Protein AF-N8XGU1-F1 (afdb_monomer_lite)

Secondary structure (DSSP, 8-state):
--HHHHHHHHHHHHT--TT----EEEEETTEEESSHHHHHHHHHHHH---TTTEEEEEETTTEEEEEETT--EEEEEEEEEE-TT-PPPS-SEEEPBPEE-TTGGG--HHHHHHHHHHHTT-EEEETTEEEEEEEEEE-TTSSEEEEEEEEEEE-TTS-TT--SPPBPPPPTT------SS-TT-SEEEPPTT-PPTTEEEEEETTEEEEEEPPSSTTS--TT-TT---------S------S---THHHHHHHHHHHHHHHHHHHHHHHHHHHHHHHHHHHHHHHHHHHHHHHHHHHHHHHHHHHHHHHHHHHHHHHHHHHHHHHHHHHHHHHHHHHHHHHHHHHHHHHHHHHHHHHHHHHHHHHHHHHHHHHHHHHHHHHHHHHHHHHHHHHHHHHHHHHHHHHHHHHHHHHHHHHHHHHHHHHHHHHHHHHHHHHHHHHHHHHHHHHHHHHHHHHHHHHHHHTT-TTS-SS-------------------------------------PPPPEEEEEEETTEEEEEEE-SHHHHHHHTHHHHHHHHHHHHHHHHHHTS--

pLDDT: mean 76.48, std 19.64, range [29.31, 98.81]

Organism: NCBI:txid1217651

Foldseek 3Di:
DPVVVVVVVVVVVVPPCVPDLQQKWKDFPNDIDSDQVVNVVVVCVVVVDDPVFWDWDDDPQFFIFIAGPVRHTDDTGITMDGHPVPDFDPDQKDKADKDQAPPPLVDDPVQQVQVQVVQAQDWDAELQWIFGRWHKDDDSVGSIIMTMTGDTDRDNVHDNPPHHGHHDDDRPPRDQDDDADPPPAQKAFADSNGEDPQWDWDDDPRGIITGGDAPDPVDDRPSDPVPDDDPDDDDDDPDPDDPDDPCVVVVVVVVVVVVVVVVVVVVVVVVVVVVVVVVVVVVVVVVVVVVVVVVVVVVVVVVVVVVVVVVVVVVVVVVVVVVVVVVVVVVVVVVVVVVVVVVVVVVVVVVVVVVVVVVVVVVVVVVVVVVVVVVVVVVVVVVVVVVVVVVVVVVVVVVVVVVVVVVVVCVVVVVVVVVVVVVVVVVVVVVVVVVVVVVVVVVVVVVVVVVVVVVVVVVVVVVVVVVCPPPPVDDPDDDDDDDDDDDDDDDDDDDDDDDDDDDDDDDDDDDWDAKDWDWDQDPVGIDIDIDGCVVVVVVCVVVVVVVVVVVVVVVVCVVVVPD

Radius of gyration: 95.07 Å; chains: 1; bounding box: 161×79×302 Å

Structure (mmCIF, N/CA/C/O backbone):
data_AF-N8XGU1-F1
#
_entry.id   AF-N8XGU1-F1
#
loop_
_atom_site.group_PDB
_atom_site.id
_atom_site.type_symbol
_atom_site.label_atom_id
_atom_site.label_alt_id
_atom_site.label_comp_id
_atom_site.label_asym_id
_atom_site.label_entity_id
_atom_site.label_seq_id
_atom_site.pdbx_PDB_ins_code
_atom_site.Cartn_x
_atom_site.Cartn_y
_atom_site.Cartn_z
_atom_site.occupancy
_atom_site.B_iso_or_equiv
_atom_site.auth_seq_id
_atom_site.auth_comp_id
_atom_site.auth_asym_id
_atom_site.auth_atom_id
_atom_site.pdbx_PDB_model_num
ATOM 1 N N . MET A 1 1 ? 18.399 34.049 -24.445 1.00 48.72 1 MET A N 1
ATOM 2 C CA . MET A 1 1 ? 17.456 32.927 -24.697 1.00 48.72 1 MET A CA 1
ATOM 3 C C . MET A 1 1 ? 16.516 33.132 -25.908 1.00 48.72 1 MET A C 1
ATOM 5 O O . MET A 1 1 ? 15.448 32.537 -25.930 1.00 48.72 1 MET A O 1
ATOM 9 N N . LYS A 1 2 ? 16.872 33.912 -26.950 1.00 45.84 2 LYS A N 1
ATOM 10 C CA . LYS A 1 2 ? 16.062 33.990 -28.196 1.00 45.84 2 LYS A CA 1
ATOM 11 C C . LYS A 1 2 ? 16.620 33.139 -29.351 1.00 45.84 2 LYS A C 1
ATOM 13 O O . LYS A 1 2 ? 15.849 32.678 -30.177 1.00 45.84 2 LYS A O 1
ATOM 18 N N . PHE A 1 3 ? 17.923 32.846 -29.350 1.00 45.75 3 PHE A N 1
ATOM 19 C CA . PHE A 1 3 ? 18.598 32.065 -30.400 1.00 45.75 3 PHE A CA 1
ATOM 20 C C . PHE A 1 3 ? 18.132 30.594 -30.482 1.00 45.75 3 PHE A C 1
ATOM 22 O O . PHE A 1 3 ? 17.963 30.050 -31.567 1.00 45.75 3 PHE A O 1
ATOM 29 N N . PHE A 1 4 ? 17.840 29.964 -29.337 1.00 46.59 4 PHE A N 1
ATOM 30 C CA . PHE A 1 4 ? 17.470 28.541 -29.274 1.00 46.59 4 PHE A CA 1
ATOM 31 C C . PHE A 1 4 ? 16.070 28.230 -29.844 1.00 46.59 4 PHE A C 1
ATOM 33 O O . PHE A 1 4 ? 15.838 27.131 -30.337 1.00 46.59 4 PHE A O 1
ATOM 40 N N . LYS A 1 5 ? 15.140 29.201 -29.823 1.00 45.56 5 LYS A N 1
ATOM 41 C CA . LYS A 1 5 ? 13.792 29.025 -30.398 1.00 45.56 5 LYS A CA 1
ATOM 42 C C . LYS A 1 5 ? 13.813 28.975 -31.929 1.00 45.56 5 LYS A C 1
ATOM 44 O O . LYS A 1 5 ? 13.046 28.218 -32.512 1.00 45.56 5 LYS A O 1
ATOM 49 N N . TYR A 1 6 ? 14.708 29.731 -32.566 1.00 48.62 6 TYR A N 1
ATOM 50 C CA . TYR A 1 6 ? 14.864 29.706 -34.021 1.00 48.62 6 TYR A CA 1
ATOM 51 C C . TYR A 1 6 ? 15.682 28.505 -34.501 1.00 48.62 6 TYR A C 1
ATOM 53 O O . TYR A 1 6 ? 15.381 27.969 -35.560 1.00 48.62 6 TYR A O 1
ATOM 61 N N . LEU A 1 7 ? 16.637 28.011 -33.702 1.00 48.97 7 LEU A N 1
ATOM 62 C CA . LEU A 1 7 ? 17.394 26.799 -34.036 1.00 48.97 7 LEU A CA 1
ATOM 63 C C . LEU A 1 7 ? 16.480 25.564 -34.161 1.00 48.97 7 LEU A C 1
ATOM 65 O O . LEU A 1 7 ? 16.592 24.817 -35.127 1.00 48.97 7 LEU A O 1
ATOM 69 N N . ILE A 1 8 ? 15.522 25.395 -33.241 1.00 54.78 8 ILE A N 1
ATOM 70 C CA . ILE A 1 8 ? 14.524 24.310 -33.300 1.00 54.78 8 ILE A CA 1
ATOM 71 C C . ILE A 1 8 ? 13.594 24.463 -34.517 1.00 54.78 8 ILE A C 1
ATOM 73 O O . ILE A 1 8 ? 13.291 23.474 -35.179 1.00 54.78 8 ILE A O 1
ATOM 77 N N . PHE A 1 9 ? 13.188 25.690 -34.861 1.00 49.16 9 PHE A N 1
ATOM 78 C CA . PHE A 1 9 ? 12.375 25.944 -36.059 1.00 49.16 9 PHE A CA 1
ATOM 79 C C . PHE A 1 9 ? 13.134 25.671 -37.367 1.00 49.16 9 PHE A C 1
ATOM 81 O O . PHE A 1 9 ? 12.551 25.137 -38.306 1.00 49.16 9 PHE A O 1
ATOM 88 N N . ILE A 1 10 ? 14.436 25.973 -37.418 1.00 53.28 10 ILE A N 1
ATOM 89 C CA . ILE A 1 10 ? 15.292 25.693 -38.579 1.00 53.28 10 ILE A CA 1
ATOM 90 C C . ILE A 1 10 ? 15.500 24.180 -38.747 1.00 53.28 10 ILE A C 1
ATOM 92 O O . ILE A 1 10 ? 15.326 23.672 -39.855 1.00 53.28 10 ILE A O 1
ATOM 96 N N . PHE A 1 11 ? 15.754 23.440 -37.661 1.00 48.84 11 PHE A N 1
ATOM 97 C CA . PHE A 1 11 ? 15.825 21.973 -37.710 1.00 48.84 11 PHE A CA 1
ATOM 98 C C . PHE A 1 11 ? 14.490 21.325 -38.116 1.00 48.84 11 PHE A C 1
ATOM 100 O O . PHE A 1 11 ? 14.500 20.386 -38.905 1.00 48.84 11 PHE A O 1
ATOM 107 N N . LEU A 1 12 ? 13.343 21.848 -37.666 1.00 49.78 12 LEU A N 1
ATOM 108 C CA . LEU A 1 12 ? 12.028 21.350 -38.095 1.00 49.78 12 LEU A CA 1
ATOM 109 C C . LEU A 1 12 ? 11.683 21.709 -39.552 1.00 49.78 12 LEU A C 1
ATOM 111 O O . LEU A 1 12 ? 10.999 20.930 -40.208 1.00 49.78 12 LEU A O 1
ATOM 115 N N . SER A 1 13 ? 12.175 22.830 -40.094 1.00 45.09 13 SER A N 1
ATOM 116 C CA . SER A 1 13 ? 11.966 23.173 -41.514 1.00 45.09 13 SER A CA 1
ATOM 117 C C . SER A 1 13 ? 12.867 22.393 -42.481 1.00 45.09 13 SER A C 1
ATOM 119 O O . SER A 1 13 ? 12.445 22.082 -43.596 1.00 45.09 13 SER A O 1
ATOM 121 N N . LEU A 1 14 ? 14.086 22.035 -42.056 1.00 44.81 14 LEU A N 1
ATOM 122 C CA . LEU A 1 14 ? 15.063 21.314 -42.883 1.00 44.81 14 LEU A CA 1
ATOM 123 C C . LEU A 1 14 ? 14.771 19.809 -43.011 1.00 44.81 14 LEU A C 1
ATOM 125 O O . LEU A 1 14 ? 15.287 19.176 -43.926 1.00 44.81 14 LEU A O 1
ATOM 129 N N . PHE A 1 15 ? 13.894 19.251 -42.170 1.00 42.50 15 PHE A N 1
ATOM 130 C CA . PHE A 1 15 ? 13.354 17.893 -42.323 1.00 42.50 15 PHE A CA 1
ATOM 131 C C . PHE A 1 15 ? 12.002 17.858 -43.058 1.00 42.50 15 PHE A C 1
ATOM 133 O O . PHE A 1 15 ? 11.163 16.994 -42.809 1.00 42.50 15 PHE A O 1
ATOM 140 N N . SER A 1 16 ? 11.820 18.744 -44.043 1.00 37.12 16 SER A N 1
ATOM 141 C CA . SER A 1 16 ? 10.762 18.620 -45.057 1.00 37.12 16 SER A CA 1
ATOM 142 C C . SER A 1 16 ? 11.073 17.483 -46.047 1.00 37.12 16 SER A C 1
ATOM 144 O O . SER A 1 16 ? 11.213 17.702 -47.250 1.00 37.12 16 SER A O 1
ATOM 146 N N . LEU A 1 17 ? 11.189 16.247 -45.545 1.00 42.66 17 LEU A N 1
ATOM 147 C CA . LEU A 1 17 ? 11.275 15.024 -46.348 1.00 42.66 17 LEU A CA 1
ATOM 148 C C . LEU A 1 17 ? 9.890 14.639 -46.889 1.00 42.66 17 LEU A C 1
ATOM 150 O O . LEU A 1 17 ? 9.370 13.556 -46.635 1.00 42.66 17 LEU A O 1
ATOM 154 N N . SER A 1 18 ? 9.318 15.505 -47.725 1.00 38.34 18 SER A N 1
ATOM 155 C CA . SER A 1 18 ? 8.088 15.263 -48.497 1.00 38.34 18 SER A CA 1
ATOM 156 C C . SER A 1 18 ? 8.284 14.244 -49.641 1.00 38.34 18 SER A C 1
ATOM 158 O O . SER A 1 18 ? 7.562 14.283 -50.634 1.00 38.34 18 SER A O 1
ATOM 160 N N . ALA A 1 19 ? 9.301 13.381 -49.542 1.00 36.09 19 ALA A N 1
ATOM 161 C CA . ALA A 1 19 ? 9.807 12.515 -50.611 1.00 36.09 19 ALA A CA 1
ATOM 162 C C . ALA A 1 19 ? 9.916 11.029 -50.212 1.00 36.09 19 ALA A C 1
ATOM 164 O O . ALA A 1 19 ? 10.374 10.215 -51.007 1.00 36.09 19 ALA A O 1
ATOM 165 N N . ILE A 1 20 ? 9.453 10.653 -49.014 1.00 44.81 20 ILE A N 1
ATOM 166 C CA . ILE A 1 20 ? 9.133 9.259 -48.686 1.00 44.81 20 ILE A CA 1
ATOM 167 C C . ILE A 1 20 ? 7.654 9.221 -48.308 1.00 44.81 20 ILE A C 1
ATOM 169 O O . ILE A 1 20 ? 7.284 9.446 -47.160 1.00 44.81 20 ILE A O 1
ATOM 173 N N . ALA A 1 21 ? 6.795 8.959 -49.294 1.00 38.16 21 ALA A N 1
ATOM 174 C CA . ALA A 1 21 ? 5.419 8.575 -49.013 1.00 38.16 21 ALA A CA 1
ATOM 175 C C . ALA A 1 21 ? 5.454 7.200 -48.329 1.00 38.16 21 ALA A C 1
ATOM 177 O O . ALA A 1 21 ? 5.806 6.202 -48.960 1.00 38.16 21 ALA A O 1
ATOM 178 N N . GLU A 1 22 ? 5.162 7.150 -47.028 1.00 48.88 22 GLU A N 1
ATOM 179 C CA . GLU A 1 22 ? 5.212 5.907 -46.258 1.00 48.88 22 GLU A CA 1
ATOM 180 C C . GLU A 1 22 ? 4.218 4.885 -46.820 1.00 48.88 22 GLU A C 1
ATOM 182 O O . GLU A 1 22 ? 3.004 5.063 -46.763 1.00 48.88 22 GLU A O 1
ATOM 187 N N . CYS A 1 23 ? 4.740 3.774 -47.341 1.00 64.31 23 CYS A N 1
ATOM 188 C CA . CYS A 1 23 ? 3.943 2.684 -47.905 1.00 64.31 23 CYS A CA 1
ATOM 189 C C . CYS A 1 23 ? 3.319 1.782 -46.824 1.00 64.31 23 CYS A C 1
ATOM 191 O O . CYS A 1 23 ? 3.405 0.554 -46.908 1.00 64.31 23 CYS A O 1
ATOM 193 N N . LEU A 1 24 ? 2.722 2.388 -45.796 1.00 67.75 24 LEU A N 1
ATOM 194 C CA . LEU A 1 24 ? 2.095 1.726 -44.656 1.00 67.75 24 LEU A CA 1
ATOM 195 C C . LEU A 1 24 ? 0.596 2.046 -44.623 1.00 67.75 24 LEU A C 1
ATOM 197 O O . LEU A 1 24 ? 0.185 3.198 -44.739 1.00 67.75 24 LEU A O 1
ATOM 201 N N . LYS A 1 25 ? -0.218 1.009 -44.441 1.00 80.88 25 LYS A N 1
ATOM 202 C CA . LYS A 1 25 ? -1.664 1.086 -44.228 1.00 80.88 25 LYS A CA 1
ATOM 203 C C . LYS A 1 25 ? -1.997 0.548 -42.845 1.00 80.88 25 LYS A C 1
ATOM 205 O O . LYS A 1 25 ? -1.410 -0.430 -42.381 1.00 80.88 25 LYS A O 1
ATOM 210 N N . TYR A 1 26 ? -2.973 1.171 -42.202 1.00 83.31 26 TYR A N 1
ATOM 211 C CA . TYR A 1 26 ? -3.346 0.897 -40.819 1.00 83.31 26 TYR A CA 1
ATOM 212 C C . TYR A 1 26 ? -4.711 0.209 -40.792 1.00 83.31 26 TYR A C 1
ATOM 214 O O . TYR A 1 26 ? -5.688 0.786 -41.263 1.00 83.31 26 TYR A O 1
ATOM 222 N N . GLN A 1 27 ? -4.803 -1.015 -40.268 1.00 85.06 27 GLN A N 1
ATOM 223 C CA . GLN A 1 27 ? -6.066 -1.754 -40.176 1.00 85.06 27 GLN A CA 1
ATOM 224 C C . GLN A 1 27 ? -6.591 -1.822 -38.743 1.00 85.06 27 GLN A C 1
ATOM 226 O O . GLN A 1 27 ? -5.921 -2.350 -37.857 1.00 85.06 27 GLN A O 1
ATOM 231 N N . VAL A 1 28 ? -7.821 -1.344 -38.539 1.00 85.75 28 VAL A N 1
ATOM 232 C CA . VAL A 1 28 ? -8.555 -1.373 -37.261 1.00 85.75 28 VAL A CA 1
ATOM 233 C C . VAL A 1 28 ? -9.973 -1.867 -37.534 1.00 85.75 28 VAL A C 1
ATOM 235 O O . VAL A 1 28 ? -10.682 -1.289 -38.358 1.00 85.75 28 VAL A O 1
ATOM 238 N N . ASN A 1 29 ? -10.403 -2.927 -36.842 1.00 81.62 29 ASN A N 1
ATOM 239 C CA . ASN A 1 29 ? -11.754 -3.506 -36.938 1.00 81.62 29 ASN A CA 1
ATOM 240 C C . ASN A 1 29 ? -12.258 -3.693 -38.389 1.00 81.62 29 ASN A C 1
ATOM 242 O O . ASN A 1 29 ? -13.384 -3.327 -38.723 1.00 81.62 29 ASN A O 1
ATOM 246 N N . GLY A 1 30 ? -11.402 -4.228 -39.268 1.00 77.88 30 GLY A N 1
ATOM 247 C CA . GLY A 1 30 ? -11.726 -4.505 -40.675 1.00 77.88 30 GLY A CA 1
ATOM 248 C C . GLY A 1 30 ? -11.749 -3.286 -41.609 1.00 77.88 30 GLY A C 1
ATOM 249 O O . GLY A 1 30 ? -11.985 -3.449 -42.803 1.00 77.88 30 GLY A O 1
ATOM 250 N N . LYS A 1 31 ? -11.482 -2.072 -41.108 1.00 82.06 31 LYS A N 1
ATOM 251 C CA . LYS A 1 31 ? -11.313 -0.858 -41.922 1.00 82.06 31 LYS A CA 1
ATOM 252 C C . LYS A 1 31 ? -9.832 -0.537 -42.102 1.00 82.06 31 LYS A C 1
ATOM 254 O O . LYS A 1 31 ? -9.051 -0.703 -41.168 1.00 82.06 31 LYS A O 1
ATOM 259 N N . THR A 1 32 ? -9.471 -0.058 -43.291 1.00 84.25 32 THR A N 1
ATOM 260 C CA . THR A 1 32 ? -8.106 0.369 -43.638 1.00 84.25 32 THR A CA 1
ATOM 261 C C . THR A 1 32 ? -8.030 1.894 -43.668 1.00 84.25 32 THR A C 1
ATOM 263 O O . THR A 1 32 ? -8.931 2.536 -44.204 1.00 84.25 32 THR A O 1
ATOM 266 N N . PHE A 1 33 ? -6.961 2.457 -43.111 1.00 82.06 33 PHE A N 1
ATOM 267 C CA . PHE A 1 33 ? -6.704 3.892 -43.008 1.00 82.06 33 PHE A CA 1
ATOM 268 C C . PHE A 1 33 ? -5.324 4.239 -43.574 1.00 82.06 33 PHE A C 1
ATOM 270 O O . PHE A 1 33 ? -4.379 3.450 -43.471 1.00 82.06 33 PHE A O 1
ATOM 277 N N . ASP A 1 34 ? -5.210 5.439 -44.143 1.00 77.50 34 ASP A N 1
ATOM 278 C CA . ASP A 1 34 ? -3.993 5.924 -44.806 1.00 77.50 34 ASP A CA 1
ATOM 279 C C . ASP A 1 34 ? -2.994 6.571 -43.839 1.00 77.50 34 ASP A C 1
ATOM 281 O O . ASP A 1 34 ? -1.830 6.753 -44.178 1.00 77.50 34 ASP A O 1
ATOM 285 N N . THR A 1 35 ? -3.434 6.916 -42.626 1.00 80.00 35 THR A N 1
ATOM 286 C CA . THR A 1 35 ? -2.590 7.524 -41.592 1.00 80.00 35 THR A CA 1
ATOM 287 C C . THR A 1 35 ? -2.836 6.886 -40.230 1.00 80.00 35 THR A C 1
ATOM 289 O O . THR A 1 35 ? -3.955 6.471 -39.912 1.00 80.00 35 THR A O 1
ATOM 292 N N . LEU A 1 36 ? -1.796 6.874 -39.389 1.00 79.12 36 LEU A N 1
ATOM 293 C CA . LEU A 1 36 ? -1.892 6.402 -38.007 1.00 79.12 36 LEU A CA 1
ATOM 294 C C . LEU A 1 36 ? -2.962 7.179 -37.226 1.00 79.12 36 LEU A C 1
ATOM 296 O O . LEU A 1 36 ? -3.755 6.573 -36.515 1.00 79.12 36 LEU A O 1
ATOM 300 N N . ASN A 1 37 ? -3.035 8.502 -37.408 1.00 81.69 37 ASN A N 1
ATOM 301 C CA . ASN A 1 37 ? -3.990 9.358 -36.699 1.00 81.69 37 ASN A CA 1
ATOM 302 C C . ASN A 1 37 ? -5.448 8.961 -36.974 1.00 81.69 37 ASN A C 1
ATOM 304 O O . ASN A 1 37 ? -6.213 8.812 -36.028 1.00 81.69 37 ASN A O 1
ATOM 308 N N . GLN A 1 38 ? -5.820 8.701 -38.233 1.00 83.94 38 GLN A N 1
ATOM 309 C CA . GLN A 1 38 ? -7.177 8.252 -38.583 1.00 83.94 38 GLN A CA 1
ATOM 310 C C . GLN A 1 38 ? -7.514 6.879 -37.976 1.00 83.94 38 GLN A C 1
ATOM 312 O O . GLN A 1 38 ? -8.631 6.662 -37.505 1.00 83.94 38 GLN A O 1
ATOM 317 N N . ALA A 1 39 ? -6.547 5.956 -37.951 1.00 85.25 39 ALA A N 1
ATOM 318 C CA . ALA A 1 39 ? -6.723 4.658 -37.304 1.00 85.25 39 ALA A CA 1
ATOM 319 C C . ALA A 1 39 ? -6.894 4.805 -35.781 1.00 85.25 39 ALA A C 1
ATOM 321 O O . ALA A 1 39 ? -7.808 4.220 -35.201 1.00 85.25 39 ALA A O 1
ATOM 322 N N . CYS A 1 40 ? -6.066 5.634 -35.144 1.00 86.12 40 CYS A N 1
ATOM 323 C CA . CYS A 1 40 ? -6.164 5.971 -33.726 1.00 86.12 40 CYS A CA 1
ATOM 324 C C . CYS A 1 40 ? -7.494 6.654 -33.380 1.00 86.12 40 CYS A C 1
ATOM 326 O O . CYS A 1 40 ? -8.112 6.303 -32.376 1.00 86.12 40 CYS A O 1
ATOM 328 N N . ASP A 1 41 ? -7.981 7.567 -34.225 1.00 88.25 41 ASP A N 1
ATOM 329 C CA . ASP A 1 41 ? -9.285 8.210 -34.060 1.00 88.25 41 ASP A CA 1
ATOM 330 C C . ASP A 1 41 ? -10.413 7.176 -33.998 1.00 88.25 41 ASP A C 1
ATOM 332 O O . ASP A 1 41 ? -11.227 7.206 -33.071 1.00 88.25 41 ASP A O 1
ATOM 336 N N . GLN A 1 42 ? -10.411 6.211 -34.924 1.00 87.69 42 GLN A N 1
ATOM 337 C CA . GLN A 1 42 ? -11.377 5.114 -34.931 1.00 87.69 42 GLN A CA 1
ATOM 338 C C . GLN A 1 42 ? -11.243 4.210 -33.694 1.00 87.69 42 GLN A C 1
ATOM 340 O O . GLN A 1 42 ? -12.265 3.750 -33.181 1.00 87.69 42 GLN A O 1
ATOM 345 N N . ILE A 1 43 ? -10.025 3.960 -33.192 1.00 86.25 43 ILE A N 1
ATOM 346 C CA . ILE A 1 43 ? -9.815 3.206 -31.943 1.00 86.25 43 ILE A CA 1
ATOM 347 C C . ILE A 1 43 ? -10.482 3.941 -30.776 1.00 86.25 43 ILE A C 1
ATOM 349 O O . ILE A 1 43 ? -11.314 3.337 -30.103 1.00 86.25 43 ILE A O 1
ATOM 353 N N . TYR A 1 44 ? -10.203 5.235 -30.580 1.00 87.25 44 TYR A N 1
ATOM 354 C CA . TYR A 1 44 ? -10.801 6.025 -29.494 1.00 87.25 44 TYR A CA 1
ATOM 355 C C . TYR A 1 44 ? -12.333 6.064 -29.562 1.00 87.25 44 TYR A C 1
ATOM 357 O O . TYR A 1 44 ? -12.995 5.905 -28.538 1.00 87.25 44 TYR A O 1
ATOM 365 N N . THR A 1 45 ? -12.912 6.223 -30.757 1.00 86.38 45 THR A N 1
ATOM 366 C CA . THR A 1 45 ? -14.372 6.186 -30.945 1.00 86.38 45 THR A CA 1
ATOM 367 C C . THR A 1 45 ? -14.969 4.812 -30.625 1.00 86.38 45 THR A C 1
ATOM 369 O O . THR A 1 45 ? -16.061 4.747 -30.068 1.00 86.38 45 THR A O 1
ATOM 372 N N . ASN A 1 46 ? -14.270 3.718 -30.943 1.00 83.19 46 ASN A N 1
ATOM 373 C CA . ASN A 1 46 ? -14.757 2.359 -30.693 1.00 83.19 46 ASN A CA 1
ATOM 374 C C . ASN A 1 46 ? -14.610 1.922 -29.223 1.00 83.19 46 ASN A C 1
ATOM 376 O O . ASN A 1 46 ? -15.419 1.130 -28.749 1.00 83.19 46 ASN A O 1
ATOM 380 N N . THR A 1 47 ? -13.567 2.377 -28.520 1.00 81.44 47 THR A N 1
ATOM 381 C CA . THR A 1 47 ? -13.263 1.954 -27.139 1.00 81.44 47 THR A CA 1
ATOM 382 C C . THR A 1 47 ? -13.781 2.918 -26.073 1.00 81.44 47 THR A C 1
ATOM 384 O O . THR A 1 47 ? -13.851 2.543 -24.906 1.00 81.44 47 THR A O 1
ATOM 387 N N . GLY A 1 48 ? -14.117 4.158 -26.446 1.00 81.06 48 GLY A N 1
ATOM 388 C CA . GLY A 1 48 ? -14.518 5.211 -25.510 1.00 81.06 48 GLY A CA 1
ATOM 389 C C . GLY A 1 48 ? -13.383 5.715 -24.610 1.00 81.06 48 GLY A C 1
ATOM 390 O O . GLY A 1 48 ? -13.656 6.353 -23.595 1.00 81.06 48 GLY A O 1
ATOM 391 N N . MET A 1 49 ? -12.119 5.412 -24.933 1.00 80.88 49 MET A N 1
ATOM 392 C CA . MET A 1 49 ? -10.990 5.742 -24.057 1.00 80.88 49 MET A CA 1
ATOM 393 C C . MET A 1 49 ? -10.596 7.230 -24.121 1.00 80.88 49 MET A C 1
ATOM 395 O O . MET A 1 49 ? -10.601 7.813 -25.211 1.00 80.88 49 MET A O 1
ATOM 399 N N . PRO A 1 50 ? -10.215 7.862 -22.990 1.00 78.69 50 PRO A N 1
ATOM 400 C CA . PRO A 1 50 ? -9.945 9.297 -22.956 1.00 78.69 50 PRO A CA 1
ATOM 401 C C . PRO A 1 50 ? -8.581 9.638 -23.578 1.00 78.69 50 PRO A C 1
ATOM 403 O O . PRO A 1 50 ? -7.532 9.161 -23.130 1.00 78.69 50 PRO A O 1
ATOM 406 N N . ARG A 1 51 ? -8.587 10.499 -24.604 1.00 79.06 51 ARG A N 1
ATOM 407 C CA . ARG A 1 51 ? -7.389 10.943 -25.351 1.00 79.06 51 ARG A CA 1
ATOM 408 C C . ARG A 1 51 ? -6.393 11.759 -24.520 1.00 79.06 51 ARG A C 1
ATOM 410 O O . ARG A 1 51 ? -5.250 11.916 -24.915 1.00 79.06 51 ARG A O 1
ATOM 417 N N . ASP A 1 52 ? -6.839 12.300 -23.395 1.00 80.94 52 ASP A N 1
ATOM 418 C CA . ASP A 1 52 ? -6.061 13.047 -22.403 1.00 80.94 52 ASP A CA 1
ATOM 419 C C . ASP A 1 52 ? -5.352 12.138 -21.381 1.00 80.94 52 ASP A C 1
ATOM 421 O O . ASP A 1 52 ? -4.487 12.601 -20.641 1.00 80.94 52 ASP A O 1
ATOM 425 N N . THR A 1 53 ? -5.667 10.835 -21.363 1.00 80.06 53 THR A N 1
ATOM 426 C CA . THR A 1 53 ? -5.022 9.841 -20.479 1.00 80.06 53 THR A CA 1
ATOM 427 C C . THR A 1 53 ? -4.331 8.692 -21.224 1.00 80.06 53 THR A C 1
ATOM 429 O O . THR A 1 53 ? -3.586 7.923 -20.606 1.00 80.06 53 THR A O 1
ATOM 432 N N . THR A 1 54 ? -4.485 8.613 -22.550 1.00 82.69 54 THR A N 1
ATOM 433 C CA . THR A 1 54 ? -3.944 7.531 -23.386 1.00 82.69 54 THR A CA 1
ATOM 434 C C . THR A 1 54 ? -3.260 8.031 -24.661 1.00 82.69 54 THR A C 1
ATOM 436 O O . THR A 1 54 ? -3.586 9.086 -25.196 1.00 82.69 54 THR A O 1
ATOM 439 N N . VAL A 1 55 ? -2.285 7.255 -25.138 1.00 85.31 55 VAL A N 1
ATOM 440 C CA . VAL A 1 55 ? -1.457 7.520 -26.318 1.00 85.31 55 VAL A CA 1
ATOM 441 C C . VAL A 1 55 ? -1.583 6.339 -27.278 1.00 85.31 55 VAL A C 1
ATOM 443 O O . VAL A 1 55 ? -1.476 5.183 -26.874 1.00 85.31 55 VAL A O 1
ATOM 446 N N . CYS A 1 56 ? -1.784 6.630 -28.561 1.00 84.69 56 CYS A N 1
ATOM 447 C CA . CYS A 1 56 ? -1.873 5.635 -29.625 1.00 84.69 56 CYS A CA 1
ATOM 448 C C . CYS A 1 56 ? -0.582 5.652 -30.450 1.00 84.69 56 CYS A C 1
ATOM 450 O O . CYS A 1 56 ? -0.122 6.721 -30.852 1.00 84.69 56 CYS A O 1
ATOM 452 N N . SER A 1 57 ? 0.030 4.488 -30.668 1.00 84.25 57 SER A N 1
ATOM 453 C CA . SER A 1 57 ? 1.332 4.372 -31.342 1.00 84.25 57 SER A CA 1
ATOM 454 C C . SER A 1 57 ? 1.477 3.051 -32.101 1.00 84.25 57 SER A C 1
ATOM 456 O O . SER A 1 57 ? 0.707 2.113 -31.894 1.00 84.25 57 SER A O 1
ATOM 458 N N . VAL A 1 58 ? 2.476 2.968 -32.983 1.00 80.94 58 VAL A N 1
ATOM 459 C CA . VAL A 1 58 ? 2.851 1.716 -33.655 1.00 80.94 58 VAL A CA 1
ATOM 460 C C . VAL A 1 58 ? 3.878 0.969 -32.811 1.00 80.94 58 VAL A C 1
ATOM 462 O O . VAL A 1 58 ? 4.944 1.506 -32.513 1.00 80.94 58 VAL A O 1
ATOM 465 N N . TYR A 1 59 ? 3.592 -0.287 -32.477 1.00 79.94 59 TYR A N 1
ATOM 466 C CA . TYR A 1 59 ? 4.545 -1.189 -31.838 1.00 79.94 59 TYR A CA 1
ATOM 467 C C . TYR A 1 59 ? 5.246 -2.068 -32.878 1.00 79.94 59 TYR A C 1
ATOM 469 O O . TYR A 1 59 ? 4.601 -2.677 -33.736 1.00 79.94 59 TYR A O 1
ATOM 477 N N . ALA A 1 60 ? 6.581 -2.114 -32.804 1.00 73.00 60 ALA A N 1
ATOM 478 C CA . ALA A 1 60 ? 7.462 -2.949 -33.630 1.00 73.00 60 ALA A CA 1
ATOM 479 C C . ALA A 1 60 ? 7.221 -2.888 -35.161 1.00 73.00 60 ALA A C 1
ATOM 481 O O . ALA A 1 60 ? 7.609 -3.802 -35.882 1.00 73.00 60 ALA A O 1
ATOM 482 N N . GLY A 1 61 ? 6.576 -1.829 -35.668 1.00 70.44 61 GLY A N 1
ATOM 483 C CA . GLY A 1 61 ? 6.204 -1.686 -37.083 1.00 70.44 61 GLY A CA 1
ATOM 484 C C . GLY A 1 61 ? 5.047 -2.580 -37.557 1.00 70.44 61 GLY A C 1
ATOM 485 O O . GLY A 1 61 ? 4.783 -2.610 -38.755 1.00 70.44 61 GLY A O 1
ATOM 486 N N . LEU A 1 62 ? 4.374 -3.311 -36.657 1.00 75.56 62 LEU A N 1
ATOM 487 C CA . LEU A 1 62 ? 3.437 -4.393 -37.008 1.00 75.56 62 LEU A CA 1
ATOM 488 C C . LEU A 1 62 ? 2.035 -4.244 -36.398 1.00 75.56 62 LEU A C 1
ATOM 490 O O . LEU A 1 62 ? 1.064 -4.725 -36.986 1.00 75.56 62 LEU A O 1
ATOM 494 N N . SER A 1 63 ? 1.894 -3.584 -35.246 1.00 81.38 63 SER A N 1
ATOM 495 C CA . SER A 1 63 ? 0.599 -3.410 -34.573 1.00 81.38 63 SER A CA 1
ATOM 496 C C . SER A 1 63 ? 0.373 -1.987 -34.079 1.00 81.38 63 SER A C 1
ATOM 498 O O . SER A 1 63 ? 1.313 -1.226 -33.861 1.00 81.38 63 SER A O 1
ATOM 500 N N . ILE A 1 64 ? -0.897 -1.624 -33.912 1.00 87.44 64 ILE A N 1
ATOM 501 C CA . ILE A 1 64 ? -1.328 -0.348 -33.338 1.00 87.44 64 ILE A CA 1
ATOM 502 C C . ILE A 1 64 ? -1.728 -0.616 -31.889 1.00 87.44 64 ILE A C 1
ATOM 504 O O . ILE A 1 64 ? -2.674 -1.368 -31.633 1.00 87.44 64 ILE A O 1
ATOM 508 N N . GLN A 1 65 ? -1.000 -0.013 -30.954 1.00 87.56 65 GLN A N 1
ATOM 509 C CA . GLN A 1 65 ? -1.196 -0.171 -29.516 1.00 87.56 65 GLN A CA 1
ATOM 510 C C . GLN A 1 65 ? -1.765 1.103 -28.888 1.00 87.56 65 GLN A C 1
ATOM 512 O O . GLN A 1 65 ? -1.481 2.217 -29.342 1.00 87.56 65 GLN A O 1
ATOM 517 N N . LEU A 1 66 ? -2.509 0.926 -27.798 1.00 86.50 66 LEU A N 1
ATOM 518 C CA . LEU A 1 66 ? -2.822 2.000 -26.862 1.00 86.50 66 LEU A CA 1
ATOM 519 C C . LEU A 1 66 ? -2.001 1.814 -25.581 1.00 86.50 66 LEU A C 1
ATOM 521 O O . LEU A 1 66 ? -1.956 0.715 -25.020 1.00 86.50 66 LEU A O 1
ATOM 525 N N . THR A 1 67 ? -1.383 2.890 -25.109 1.00 83.25 67 THR A N 1
ATOM 526 C CA . THR A 1 67 ? -0.676 2.952 -23.823 1.00 83.25 67 THR A CA 1
ATOM 527 C C . THR A 1 67 ? -1.225 4.098 -22.978 1.00 83.25 67 THR A C 1
ATOM 529 O O . THR A 1 67 ? -1.812 5.040 -23.511 1.00 83.25 67 THR A O 1
ATOM 532 N N . THR A 1 68 ? -1.030 4.082 -21.663 1.00 82.38 68 THR A N 1
ATOM 533 C CA . THR A 1 68 ? -1.256 5.283 -20.836 1.00 82.38 68 THR A CA 1
ATOM 534 C C . THR A 1 68 ? -0.173 6.335 -21.129 1.00 82.38 68 THR A C 1
ATOM 536 O O . THR A 1 68 ? 0.887 6.008 -21.670 1.00 82.38 68 THR A O 1
ATOM 539 N N . TYR A 1 69 ? -0.363 7.593 -20.708 1.00 76.31 69 TYR A N 1
ATOM 540 C CA . TYR A 1 69 ? 0.733 8.589 -20.716 1.00 76.31 69 TYR A CA 1
ATOM 541 C C . TYR A 1 69 ? 1.934 8.208 -19.830 1.00 76.31 69 TYR A C 1
ATOM 543 O O . TYR A 1 69 ? 2.995 8.815 -19.954 1.00 76.31 69 TYR A O 1
ATOM 551 N N . LYS A 1 70 ? 1.790 7.213 -18.944 1.00 73.25 70 LYS A N 1
ATOM 552 C CA . LYS A 1 70 ? 2.891 6.659 -18.140 1.00 73.25 70 LYS A CA 1
ATOM 553 C C . LYS A 1 70 ? 3.635 5.520 -18.849 1.00 73.25 70 LYS A C 1
ATOM 555 O O . LYS A 1 70 ? 4.626 5.032 -18.318 1.00 73.25 70 LYS A O 1
ATOM 560 N N . GLY A 1 71 ? 3.188 5.127 -20.045 1.00 69.62 71 GLY A N 1
ATOM 561 C CA . GLY A 1 71 ? 3.770 4.045 -20.839 1.00 69.62 71 GLY A CA 1
ATOM 562 C C . GLY A 1 71 ? 3.202 2.657 -20.534 1.00 69.62 71 GLY A C 1
ATOM 563 O O . GLY A 1 71 ? 3.679 1.683 -21.110 1.00 69.62 71 GLY A O 1
ATOM 564 N N . ASP A 1 72 ? 2.183 2.541 -19.673 1.00 80.56 72 ASP A N 1
ATOM 565 C CA . ASP A 1 72 ? 1.568 1.247 -19.365 1.00 80.56 72 ASP A CA 1
ATOM 566 C C . ASP A 1 72 ? 0.832 0.723 -20.605 1.00 80.56 72 ASP A C 1
ATOM 568 O O . ASP A 1 72 ? -0.021 1.419 -21.163 1.00 80.56 72 ASP A O 1
ATOM 572 N N . PHE A 1 73 ? 1.146 -0.497 -21.040 1.00 79.69 73 PHE A N 1
ATOM 573 C CA . PHE A 1 73 ? 0.461 -1.146 -22.157 1.00 79.69 73 PHE A CA 1
ATOM 574 C C . PHE A 1 73 ? -0.987 -1.488 -21.786 1.00 79.69 73 PHE A C 1
ATOM 576 O O . PHE A 1 73 ? -1.233 -2.129 -20.765 1.00 79.69 73 PHE A O 1
ATOM 583 N N . ILE A 1 74 ? -1.937 -1.086 -22.636 1.00 81.06 74 ILE A N 1
ATOM 584 C CA . ILE A 1 74 ? -3.367 -1.358 -22.443 1.00 81.06 74 ILE A CA 1
ATOM 585 C C . ILE A 1 74 ? -3.779 -2.551 -23.308 1.00 81.06 74 ILE A C 1
ATOM 587 O O . ILE A 1 74 ? -4.183 -3.584 -22.780 1.00 81.06 74 ILE A O 1
ATOM 591 N N . SER A 1 75 ? -3.689 -2.414 -24.636 1.00 83.25 75 SER A N 1
ATOM 592 C CA . SER A 1 75 ? -3.953 -3.494 -25.596 1.00 83.25 75 SER A CA 1
ATOM 593 C C . SER A 1 75 ? -3.503 -3.122 -27.019 1.00 83.25 75 SER A C 1
ATOM 595 O O . SER A 1 75 ? -3.237 -1.955 -27.324 1.00 83.25 75 SER A O 1
ATOM 597 N N . ASN A 1 76 ? -3.470 -4.122 -27.904 1.00 85.38 76 ASN A N 1
ATOM 598 C CA . ASN A 1 76 ? -3.341 -3.955 -29.352 1.00 85.38 76 ASN A CA 1
ATOM 599 C C . ASN A 1 76 ? -4.738 -3.886 -29.993 1.00 85.38 76 ASN A C 1
ATOM 601 O O . ASN A 1 76 ? -5.573 -4.755 -29.747 1.00 85.38 76 ASN A O 1
ATOM 605 N N . TYR A 1 77 ? -4.974 -2.887 -30.846 1.00 86.06 77 TYR A N 1
ATOM 606 C CA . TYR A 1 77 ? -6.280 -2.620 -31.473 1.00 86.06 77 TYR A CA 1
ATOM 607 C C . TYR A 1 77 ? -6.247 -2.587 -33.010 1.00 86.06 77 TYR A C 1
ATOM 609 O O . TYR A 1 77 ? -7.283 -2.408 -33.650 1.00 86.06 77 TYR A O 1
ATOM 617 N N . GLY A 1 78 ? -5.075 -2.771 -33.620 1.00 85.56 78 GLY A N 1
ATOM 618 C CA . GLY A 1 78 ? -4.937 -2.814 -35.071 1.00 85.56 78 GLY A CA 1
ATOM 619 C C . GLY A 1 78 ? -3.622 -3.423 -35.541 1.00 85.56 78 GLY A C 1
ATOM 620 O O . GLY A 1 78 ? -2.725 -3.687 -34.739 1.00 85.56 78 GLY A O 1
ATOM 621 N N . THR A 1 79 ? -3.508 -3.622 -36.852 1.00 85.19 79 THR A N 1
ATOM 622 C CA . THR A 1 79 ? -2.282 -4.086 -37.520 1.00 85.19 79 THR A CA 1
ATOM 623 C C . THR A 1 79 ? -1.775 -3.044 -38.508 1.00 85.19 79 THR A C 1
ATOM 625 O O . THR A 1 79 ? -2.553 -2.257 -39.051 1.00 85.19 79 THR A O 1
ATOM 628 N N . VAL A 1 80 ? -0.465 -3.032 -38.731 1.00 82.38 80 VAL A N 1
ATOM 629 C CA . VAL A 1 80 ? 0.182 -2.234 -39.774 1.00 82.38 80 VAL A CA 1
ATOM 630 C C . VAL A 1 80 ? 0.559 -3.176 -40.909 1.00 82.38 80 VAL A C 1
ATOM 632 O O . VAL A 1 80 ? 1.214 -4.194 -40.691 1.00 82.38 80 VAL A O 1
ATOM 635 N N . GLN A 1 81 ? 0.123 -2.855 -42.122 1.00 77.38 81 GLN A N 1
ATOM 636 C CA . GLN A 1 81 ? 0.402 -3.630 -43.327 1.00 77.38 81 GLN A CA 1
ATOM 637 C C . GLN A 1 81 ? 1.143 -2.756 -44.334 1.00 77.38 81 GLN A C 1
ATOM 639 O O . GLN A 1 81 ? 0.848 -1.571 -44.481 1.00 77.38 81 GLN A O 1
ATOM 644 N N . LYS A 1 82 ? 2.105 -3.336 -45.051 1.00 64.31 82 LYS A N 1
ATOM 645 C CA . LYS A 1 82 ? 2.763 -2.654 -46.167 1.00 64.31 82 LYS A CA 1
ATOM 646 C C . LYS A 1 82 ? 1.816 -2.642 -47.370 1.00 64.31 82 LYS A C 1
ATOM 648 O O . LYS A 1 82 ? 1.261 -3.689 -47.695 1.00 64.31 82 LYS A O 1
ATOM 653 N N . ASP A 1 83 ? 1.635 -1.494 -48.022 1.00 61.53 83 ASP A N 1
ATOM 654 C CA . ASP A 1 83 ? 0.739 -1.380 -49.184 1.00 61.53 83 ASP A CA 1
ATOM 655 C C . ASP A 1 83 ? 1.232 -2.286 -50.336 1.00 61.53 83 ASP A C 1
ATOM 657 O O . ASP A 1 83 ? 2.338 -2.058 -50.843 1.00 61.53 83 ASP A O 1
ATOM 661 N N . PRO A 1 84 ? 0.443 -3.286 -50.789 1.00 52.78 84 PRO A N 1
ATOM 662 C CA . PRO A 1 84 ? 0.830 -4.173 -51.889 1.00 52.78 84 PRO A CA 1
ATOM 663 C C . PRO A 1 84 ? 1.075 -3.453 -53.224 1.00 52.78 84 PRO A C 1
ATOM 665 O O . PRO A 1 84 ? 1.730 -4.003 -54.107 1.00 52.78 84 PRO A O 1
ATOM 668 N N . ASN A 1 85 ? 0.567 -2.227 -53.387 1.00 53.41 85 ASN A N 1
ATOM 669 C CA . ASN A 1 85 ? 0.711 -1.441 -54.613 1.00 53.41 85 ASN A CA 1
ATOM 670 C C . ASN A 1 85 ? 2.033 -0.656 -54.682 1.00 53.41 85 ASN A C 1
ATOM 672 O O . ASN A 1 85 ? 2.387 -0.146 -55.746 1.00 53.41 85 ASN A O 1
ATOM 676 N N . CYS A 1 86 ? 2.785 -0.581 -53.578 1.00 57.12 86 CYS A N 1
ATOM 677 C CA . CYS A 1 86 ? 4.074 0.107 -53.498 1.00 57.12 86 CYS A CA 1
ATOM 678 C C . CYS A 1 86 ? 5.218 -0.767 -54.051 1.00 57.12 86 CYS A C 1
ATOM 680 O O . CYS A 1 86 ? 6.072 -1.273 -53.318 1.00 57.12 86 CYS A O 1
ATOM 682 N N . ILE A 1 87 ? 5.212 -0.948 -55.374 1.00 54.53 87 ILE A N 1
ATOM 683 C CA . ILE A 1 87 ? 6.283 -1.592 -56.148 1.00 54.53 87 ILE A CA 1
ATOM 684 C C . ILE A 1 87 ? 7.109 -0.485 -56.830 1.00 54.53 87 ILE A C 1
ATOM 686 O O . ILE A 1 87 ? 6.508 0.352 -57.511 1.00 54.53 87 ILE A O 1
ATOM 690 N N . PRO A 1 88 ? 8.450 -0.456 -56.689 1.00 58.56 88 PRO A N 1
ATOM 691 C CA . PRO A 1 88 ? 9.288 0.531 -57.370 1.00 58.56 88 PRO A CA 1
ATOM 692 C C . PRO A 1 88 ? 9.206 0.387 -58.898 1.00 58.56 88 PRO A C 1
ATOM 694 O O . PRO A 1 88 ? 9.046 -0.715 -59.425 1.00 58.56 88 PRO A O 1
ATOM 697 N N . CYS A 1 89 ? 9.324 1.505 -59.615 1.00 67.19 89 CYS A N 1
ATOM 698 C CA . CYS A 1 89 ? 9.371 1.509 -61.076 1.00 67.19 89 CYS A CA 1
ATOM 699 C C . CYS A 1 89 ? 10.635 0.799 -61.589 1.00 67.19 89 CYS A C 1
ATOM 701 O O . CYS A 1 89 ? 11.716 0.960 -61.031 1.00 67.19 89 CYS A O 1
ATOM 703 N N . GLU A 1 90 ? 10.493 0.016 -62.664 1.00 66.62 90 GLU A N 1
ATOM 704 C CA . GLU A 1 90 ? 11.553 -0.859 -63.202 1.00 66.62 90 GLU A CA 1
ATOM 705 C C . GLU A 1 90 ? 12.801 -0.089 -63.676 1.00 66.62 90 GLU A C 1
ATOM 707 O O . GLU A 1 90 ? 13.907 -0.621 -63.638 1.00 66.62 90 GLU A O 1
ATOM 712 N N . ALA A 1 91 ? 12.631 1.165 -64.105 1.00 66.56 91 ALA A N 1
ATOM 713 C CA . ALA A 1 91 ? 13.708 2.052 -64.529 1.00 66.56 91 ALA A CA 1
ATOM 714 C C . ALA A 1 91 ? 13.731 3.319 -63.663 1.00 66.56 91 ALA A C 1
ATOM 716 O O . ALA A 1 91 ? 12.709 3.978 -63.483 1.00 66.56 91 ALA A O 1
ATOM 717 N N . GLN A 1 92 ? 14.909 3.686 -63.157 1.00 67.38 92 GLN A N 1
ATOM 718 C CA . GLN A 1 92 ? 15.097 4.911 -62.370 1.00 67.38 92 GLN A CA 1
ATOM 719 C C . GLN A 1 92 ? 15.096 6.178 -63.249 1.00 67.38 92 GLN A C 1
ATOM 721 O O . GLN A 1 92 ? 14.759 7.263 -62.781 1.00 67.38 92 GLN A O 1
ATOM 726 N N . TYR A 1 93 ? 15.447 6.044 -64.531 1.00 78.50 93 TYR A N 1
ATOM 727 C CA . TYR A 1 93 ? 15.481 7.131 -65.507 1.00 78.50 93 TYR A CA 1
ATOM 728 C C . TYR A 1 93 ? 15.061 6.649 -66.900 1.00 78.50 93 TYR A C 1
ATOM 730 O O . TYR A 1 93 ? 15.301 5.498 -67.271 1.00 78.50 93 TYR A O 1
ATOM 738 N N . ILE A 1 94 ? 14.461 7.546 -67.687 1.00 84.44 94 ILE A N 1
ATOM 739 C CA . ILE A 1 94 ? 14.110 7.323 -69.100 1.00 84.44 94 ILE A CA 1
ATOM 740 C C . ILE A 1 94 ? 14.559 8.503 -69.969 1.00 84.44 94 ILE A C 1
ATOM 742 O O . ILE A 1 94 ? 14.675 9.631 -69.486 1.00 84.44 94 ILE A O 1
ATOM 746 N N . TYR A 1 95 ? 14.782 8.257 -71.263 1.00 86.06 95 TYR A N 1
ATOM 747 C CA . TYR A 1 95 ? 15.192 9.281 -72.230 1.00 86.06 95 TYR A CA 1
ATOM 748 C C . TYR A 1 95 ? 14.121 9.531 -73.296 1.00 86.06 95 TYR A C 1
ATOM 750 O O . TYR A 1 95 ? 13.406 8.611 -73.690 1.00 86.06 95 TYR A O 1
ATOM 758 N N . SER A 1 96 ? 14.034 10.766 -73.788 1.00 85.94 96 SER A N 1
ATOM 759 C CA . SER A 1 96 ? 13.222 11.127 -74.955 1.00 85.94 96 SER A CA 1
ATOM 760 C C . SER A 1 96 ? 13.892 10.757 -76.286 1.00 85.94 96 SER A C 1
ATOM 762 O O . SER A 1 96 ? 15.086 10.449 -76.347 1.00 85.94 96 SER A O 1
ATOM 764 N N . LYS A 1 97 ? 13.126 10.839 -77.382 1.00 83.19 97 LYS A N 1
ATOM 765 C CA . LYS A 1 97 ? 13.668 10.779 -78.750 1.00 83.19 97 LYS A CA 1
ATOM 766 C C . LYS A 1 97 ? 14.610 11.978 -78.983 1.00 83.19 97 LYS A C 1
ATOM 768 O O . LYS A 1 97 ? 14.207 13.109 -78.678 1.00 83.19 97 LYS A O 1
ATOM 773 N N . PRO A 1 98 ? 15.836 11.767 -79.497 1.00 81.06 98 PRO A N 1
ATOM 774 C CA . PRO A 1 98 ? 16.788 12.849 -79.731 1.00 81.06 98 PRO A CA 1
ATOM 775 C C . PRO A 1 98 ? 16.303 13.793 -80.837 1.00 81.06 98 PRO A C 1
ATOM 777 O O . PRO A 1 98 ? 15.617 13.372 -81.769 1.00 81.06 98 PRO A O 1
ATOM 780 N N . ILE A 1 99 ? 16.692 15.063 -80.740 1.00 80.56 99 ILE A N 1
ATOM 781 C CA . ILE A 1 99 ? 16.482 16.089 -81.765 1.00 80.56 99 ILE A CA 1
ATOM 782 C C . ILE A 1 99 ? 17.807 16.767 -82.114 1.00 80.56 99 ILE A C 1
ATOM 784 O O . ILE A 1 99 ? 18.691 16.907 -81.269 1.00 80.56 99 ILE A O 1
ATOM 788 N N . ASN A 1 100 ? 17.932 17.204 -83.366 1.00 78.06 100 ASN A N 1
ATOM 789 C CA . ASN A 1 100 ? 19.090 17.955 -83.831 1.00 78.06 100 ASN A CA 1
ATOM 790 C C . ASN A 1 100 ? 18.923 19.440 -83.475 1.00 78.06 100 ASN A C 1
ATOM 792 O O . ASN A 1 100 ? 18.009 20.088 -83.980 1.00 78.06 100 ASN A O 1
ATOM 796 N N . VAL A 1 101 ? 19.794 19.970 -82.621 1.00 77.56 101 VAL A N 1
ATOM 797 C CA . VAL A 1 101 ? 19.830 21.368 -82.179 1.00 77.56 101 VAL A CA 1
ATOM 798 C C . VAL A 1 101 ? 21.269 21.877 -82.339 1.00 77.56 101 VAL A C 1
ATOM 800 O O . VAL A 1 101 ? 22.079 21.728 -81.422 1.00 77.56 101 VAL A O 1
ATOM 803 N N . PRO A 1 102 ? 21.615 22.453 -83.507 1.00 70.25 102 PRO A N 1
ATOM 804 C CA . PRO A 1 102 ? 22.985 22.848 -83.805 1.00 70.25 102 PRO A CA 1
ATOM 805 C C . PRO A 1 102 ? 23.601 23.788 -82.767 1.00 70.25 102 PRO A C 1
ATOM 807 O O . PRO A 1 102 ? 23.012 24.811 -82.414 1.00 70.25 102 PRO A O 1
ATOM 810 N N . GLY A 1 103 ? 24.789 23.434 -82.275 1.00 72.31 103 GLY A N 1
ATOM 811 C CA . GLY A 1 103 ? 25.548 24.245 -81.321 1.00 72.31 103 GLY A CA 1
ATOM 812 C C . GLY A 1 103 ? 24.936 24.377 -79.919 1.00 72.31 103 GLY A C 1
ATOM 813 O O . GLY A 1 103 ? 25.351 25.271 -79.182 1.00 72.31 103 GLY A O 1
ATOM 814 N N . TRP A 1 104 ? 23.987 23.515 -79.520 1.00 78.50 104 TRP A N 1
ATOM 815 C CA . TRP A 1 104 ? 23.349 23.561 -78.188 1.00 78.50 104 TRP A CA 1
ATOM 816 C C . TRP A 1 104 ? 24.340 23.480 -77.014 1.00 78.50 104 TRP A C 1
ATOM 818 O O . TRP A 1 104 ? 24.097 24.033 -75.944 1.00 78.50 104 TRP A O 1
ATOM 828 N N . THR A 1 105 ? 25.494 22.849 -77.234 1.00 79.06 105 THR A N 1
ATOM 829 C CA . THR A 1 105 ? 26.604 22.735 -76.276 1.00 79.06 105 THR A CA 1
ATOM 830 C C . THR A 1 105 ? 27.289 24.070 -75.963 1.00 79.06 105 THR A C 1
ATOM 832 O O . THR A 1 105 ? 27.977 24.173 -74.952 1.00 79.06 105 THR A O 1
ATOM 835 N N . ASN A 1 106 ? 27.074 25.096 -76.795 1.00 78.56 106 ASN A N 1
ATOM 836 C CA . ASN A 1 106 ? 27.604 26.453 -76.633 1.00 78.56 106 ASN A CA 1
ATOM 837 C C . ASN A 1 106 ? 26.541 27.464 -76.157 1.00 78.56 106 ASN A C 1
ATOM 839 O O . ASN A 1 106 ? 26.766 28.673 -76.234 1.00 78.56 106 ASN A O 1
ATOM 843 N N . TRP A 1 107 ? 25.368 27.005 -75.706 1.00 81.88 107 TRP A N 1
ATOM 844 C CA . TRP A 1 107 ? 24.332 27.895 -75.179 1.00 81.88 107 TRP A CA 1
ATOM 845 C C . TRP A 1 107 ? 24.789 28.639 -73.922 1.00 81.88 107 TRP A C 1
ATOM 847 O O . TRP A 1 107 ? 25.442 28.084 -73.038 1.00 81.88 107 TRP A O 1
ATOM 857 N N . ASN A 1 108 ? 24.390 29.906 -73.823 1.00 80.12 108 ASN A N 1
ATOM 858 C CA . ASN A 1 108 ? 24.606 30.708 -72.626 1.00 80.12 108 ASN A CA 1
ATOM 859 C C . ASN A 1 108 ? 23.577 30.382 -71.521 1.00 80.12 108 ASN A C 1
ATOM 861 O O . ASN A 1 108 ? 22.592 29.669 -71.733 1.00 80.12 108 ASN A O 1
ATOM 865 N N . VAL A 1 109 ? 23.808 30.922 -70.321 1.00 74.62 109 VAL A N 1
ATOM 866 C CA . VAL A 1 109 ? 22.970 30.663 -69.135 1.00 74.62 109 VAL A CA 1
ATOM 867 C C . VAL A 1 109 ? 21.506 31.058 -69.360 1.00 74.62 109 VAL A C 1
ATOM 869 O O . VAL A 1 109 ? 20.615 30.333 -68.916 1.00 74.62 109 VAL A O 1
ATOM 872 N N . ASP A 1 110 ? 21.236 32.143 -70.089 1.00 79.50 110 ASP A N 1
ATOM 873 C CA . ASP A 1 110 ? 19.872 32.610 -70.357 1.00 79.50 110 ASP A CA 1
ATOM 874 C C . ASP A 1 110 ? 19.127 31.663 -71.310 1.00 79.50 110 ASP A C 1
ATOM 876 O O . ASP A 1 110 ? 17.965 31.336 -71.073 1.00 79.50 110 ASP A O 1
ATOM 880 N N . GLN A 1 111 ? 19.805 31.150 -72.343 1.00 79.88 111 GLN A N 1
ATOM 881 C CA . GLN A 1 111 ? 19.261 30.156 -73.278 1.00 79.88 111 GLN A CA 1
ATOM 882 C C . GLN A 1 111 ? 18.955 28.824 -72.578 1.00 79.88 111 GLN A C 1
ATOM 884 O O . GLN A 1 111 ? 17.864 28.273 -72.746 1.00 79.88 111 GLN A O 1
ATOM 889 N N . ILE A 1 112 ? 19.883 28.340 -71.744 1.00 78.62 112 ILE A N 1
ATOM 890 C CA . ILE A 1 112 ? 19.691 27.131 -70.926 1.00 78.62 112 ILE A CA 1
ATOM 891 C C . ILE A 1 112 ? 18.510 27.325 -69.965 1.00 78.62 112 ILE A C 1
ATOM 893 O O . ILE A 1 112 ? 17.643 26.458 -69.869 1.00 78.62 112 ILE A O 1
ATOM 897 N N . THR A 1 113 ? 18.429 28.476 -69.292 1.00 80.94 113 THR A N 1
ATOM 898 C CA . THR A 1 113 ? 17.356 28.781 -68.331 1.00 80.94 113 THR A CA 1
ATOM 899 C C . THR A 1 113 ? 15.995 28.902 -69.019 1.00 80.94 113 THR A C 1
ATOM 901 O O . THR A 1 113 ? 15.015 28.323 -68.549 1.00 80.94 113 THR A O 1
ATOM 904 N N . ALA A 1 114 ? 15.920 29.586 -70.164 1.00 81.88 114 ALA A N 1
ATOM 905 C CA . ALA A 1 114 ? 14.689 29.731 -70.936 1.00 81.88 114 ALA A CA 1
ATOM 906 C C . ALA A 1 114 ? 14.153 28.376 -71.428 1.00 81.88 114 ALA A C 1
ATOM 908 O O . ALA A 1 114 ? 12.960 28.096 -71.284 1.00 81.88 114 ALA A O 1
ATOM 909 N N . TYR A 1 115 ? 15.022 27.504 -71.952 1.00 83.38 115 TYR A N 1
ATOM 910 C CA . TYR A 1 115 ? 14.602 26.172 -72.389 1.00 83.38 115 TYR A CA 1
ATOM 911 C C . TYR A 1 115 ? 14.273 25.245 -71.207 1.00 83.38 115 TYR A C 1
ATOM 913 O O . TYR A 1 115 ? 13.283 24.518 -71.275 1.00 83.38 115 TYR A O 1
ATOM 921 N N . SER A 1 116 ? 15.013 25.330 -70.093 1.00 81.44 116 SER A N 1
ATOM 922 C CA . SER A 1 116 ? 14.700 24.622 -68.840 1.00 81.44 116 SER A CA 1
ATOM 923 C C . SER A 1 116 ? 13.287 24.955 -68.337 1.00 81.44 116 SER A C 1
ATOM 925 O O . SER A 1 116 ? 12.480 24.057 -68.090 1.00 81.44 116 SER A O 1
ATOM 927 N N . ASN A 1 117 ? 12.924 26.242 -68.315 1.00 84.56 117 ASN A N 1
ATOM 928 C CA . ASN A 1 117 ? 11.575 26.695 -67.958 1.00 84.56 117 ASN A CA 1
ATOM 929 C C . ASN A 1 117 ? 10.498 26.186 -68.941 1.00 84.56 117 ASN A C 1
ATOM 931 O O . ASN A 1 117 ? 9.381 25.895 -68.524 1.00 84.56 117 ASN A O 1
ATOM 935 N N . LYS A 1 118 ? 10.821 26.028 -70.236 1.00 82.12 118 LYS A N 1
ATOM 936 C CA . LYS A 1 118 ? 9.907 25.468 -71.254 1.00 82.12 118 LYS A CA 1
ATOM 937 C C . LYS A 1 118 ? 9.684 23.955 -71.102 1.00 82.12 118 LYS A C 1
ATOM 939 O O . LYS A 1 118 ? 8.625 23.448 -71.478 1.00 82.12 118 LYS A O 1
ATOM 944 N N . ILE A 1 119 ? 10.668 23.216 -70.581 1.00 83.69 119 ILE A N 1
ATOM 945 C CA . ILE A 1 119 ? 10.544 21.768 -70.329 1.00 83.69 119 ILE A CA 1
ATOM 946 C C . ILE A 1 119 ? 10.042 21.428 -68.918 1.00 83.69 119 ILE A C 1
ATOM 948 O O . ILE A 1 119 ? 9.622 20.294 -68.668 1.00 83.69 119 ILE A O 1
ATOM 952 N N . GLN A 1 120 ? 10.010 22.409 -68.014 1.00 80.88 120 GLN A N 1
ATOM 953 C CA . GLN A 1 120 ? 9.445 22.282 -66.675 1.00 80.88 120 GLN A CA 1
ATOM 954 C C . GLN A 1 120 ? 7.978 21.818 -66.724 1.00 80.88 120 GLN A C 1
ATOM 956 O O . GLN A 1 120 ? 7.184 22.267 -67.549 1.00 80.88 120 GLN A O 1
ATOM 961 N N . GLY A 1 121 ? 7.601 20.887 -65.843 1.00 78.25 121 GLY A N 1
ATOM 962 C CA . GLY A 1 121 ? 6.239 20.350 -65.785 1.00 78.25 121 GLY A CA 1
ATOM 963 C C . GLY A 1 121 ? 5.876 19.338 -66.879 1.00 78.25 121 GLY A C 1
ATOM 964 O O . GLY A 1 121 ? 4.811 18.726 -66.780 1.00 78.25 121 GLY A O 1
ATOM 965 N N . GLN A 1 122 ? 6.736 19.082 -67.876 1.00 82.38 122 GLN A N 1
ATOM 966 C CA . GLN A 1 122 ? 6.509 17.978 -68.814 1.00 82.38 122 GLN A CA 1
ATOM 967 C C . GLN A 1 122 ? 6.498 16.631 -68.087 1.00 82.38 122 GLN A C 1
ATOM 969 O O . GLN A 1 122 ? 7.262 16.401 -67.143 1.00 82.38 122 GLN A O 1
ATOM 974 N N . THR A 1 123 ? 5.637 15.725 -68.553 1.00 83.19 123 THR A N 1
ATOM 975 C CA . THR A 1 123 ? 5.480 14.385 -67.979 1.00 83.19 123 THR A CA 1
ATOM 976 C C . THR A 1 123 ? 5.505 13.314 -69.056 1.00 83.19 123 THR A C 1
ATOM 978 O O . THR A 1 123 ? 4.903 13.501 -70.112 1.00 83.19 123 THR A O 1
ATOM 981 N N . ALA A 1 124 ? 6.122 12.175 -68.761 1.00 82.94 124 ALA A N 1
ATOM 982 C CA . ALA A 1 124 ? 6.210 11.031 -69.660 1.00 82.94 124 ALA A CA 1
ATOM 983 C C . ALA A 1 124 ? 5.671 9.765 -68.982 1.00 82.94 124 ALA A C 1
ATOM 985 O O . ALA A 1 124 ? 5.949 9.530 -67.808 1.00 82.94 124 ALA A O 1
ATOM 986 N N . CYS A 1 125 ? 4.924 8.947 -69.725 1.00 84.56 125 CYS A N 1
ATOM 987 C CA . CYS A 1 125 ? 4.482 7.624 -69.288 1.00 84.56 125 CYS A CA 1
ATOM 988 C C . CYS A 1 125 ? 5.388 6.546 -69.888 1.00 84.56 125 CYS A C 1
ATOM 990 O O . CYS A 1 125 ? 5.560 6.507 -71.103 1.00 84.56 125 CYS A O 1
ATOM 992 N N . TYR A 1 126 ? 5.910 5.642 -69.061 1.00 80.81 126 TYR A N 1
ATOM 993 C CA . TYR A 1 126 ? 6.681 4.481 -69.507 1.00 80.81 126 TYR A CA 1
ATOM 994 C C . TYR A 1 126 ? 6.405 3.284 -68.594 1.00 80.81 126 TYR A C 1
ATOM 996 O O . TYR A 1 126 ? 6.516 3.407 -67.372 1.00 80.81 126 TYR A O 1
ATOM 1004 N N . LYS A 1 127 ? 6.012 2.141 -69.178 1.00 76.94 127 LYS A N 1
ATOM 1005 C CA . LYS A 1 127 ? 5.686 0.885 -68.465 1.00 76.94 127 LYS A CA 1
ATOM 1006 C C . LYS A 1 127 ? 4.815 1.062 -67.197 1.00 76.94 127 LYS A C 1
ATOM 1008 O O . LYS A 1 127 ? 5.068 0.460 -66.155 1.00 76.94 127 LYS A O 1
ATOM 1013 N N . GLY A 1 128 ? 3.776 1.898 -67.262 1.00 75.75 128 GLY A N 1
ATOM 1014 C CA . GLY A 1 128 ? 2.869 2.153 -66.129 1.00 75.75 128 GLY A CA 1
ATOM 1015 C C . GLY A 1 128 ? 3.380 3.128 -65.057 1.00 75.75 128 GLY A C 1
ATOM 1016 O O . GLY A 1 128 ? 2.712 3.321 -64.041 1.00 75.75 128 GLY A O 1
ATOM 1017 N N . CYS A 1 129 ? 4.535 3.761 -65.270 1.00 82.81 129 CYS A N 1
ATOM 1018 C CA . CYS A 1 129 ? 5.074 4.814 -64.412 1.00 82.81 129 CYS A CA 1
ATOM 1019 C C . CYS A 1 129 ? 5.072 6.174 -65.113 1.00 82.81 129 CYS A C 1
ATOM 1021 O O . CYS A 1 129 ? 5.314 6.265 -66.318 1.00 82.81 129 CYS A O 1
ATOM 1023 N N . LYS A 1 130 ? 4.825 7.232 -64.339 1.00 85.19 130 LYS A N 1
ATOM 1024 C CA . LYS A 1 130 ? 4.851 8.629 -64.765 1.00 85.19 130 LYS A CA 1
ATOM 1025 C C . LYS A 1 130 ? 6.083 9.320 -64.214 1.00 85.19 130 LYS A C 1
ATOM 1027 O O . LYS A 1 130 ? 6.272 9.394 -63.002 1.00 85.19 130 LYS A O 1
ATOM 1032 N N . TYR A 1 131 ? 6.877 9.857 -65.121 1.00 84.81 131 TYR A N 1
ATOM 1033 C CA . TYR A 1 131 ? 8.076 10.632 -64.840 1.00 84.81 131 TYR A CA 1
ATOM 1034 C C . TYR A 1 131 ? 7.769 12.108 -65.107 1.00 84.81 131 TYR A C 1
ATOM 1036 O O . TYR A 1 131 ? 6.891 12.418 -65.921 1.00 84.81 131 TYR A O 1
ATOM 1044 N N . LYS A 1 132 ? 8.447 13.027 -64.417 1.00 84.38 132 LYS A N 1
ATOM 1045 C CA . LYS A 1 132 ? 8.177 14.475 -64.483 1.00 84.38 132 LYS A CA 1
ATOM 1046 C C . LYS A 1 132 ? 9.478 15.275 -64.512 1.00 84.38 132 LYS A C 1
ATOM 1048 O O . LYS A 1 132 ? 10.516 14.748 -64.133 1.00 84.38 132 LYS A O 1
ATOM 1053 N N . ASN A 1 133 ? 9.387 16.551 -64.891 1.00 82.62 133 ASN A N 1
ATOM 1054 C CA . ASN A 1 133 ? 10.470 17.541 -64.789 1.00 82.62 133 ASN A CA 1
ATOM 1055 C C . ASN A 1 133 ? 11.792 17.065 -65.428 1.00 82.62 133 ASN A C 1
ATOM 1057 O O . ASN A 1 133 ? 12.777 16.849 -64.721 1.00 82.62 133 ASN A O 1
ATOM 1061 N N . PRO A 1 134 ? 11.814 16.868 -66.758 1.00 87.12 134 PRO A N 1
ATOM 1062 C CA . PRO A 1 134 ? 13.015 16.438 -67.456 1.00 87.12 134 PRO A CA 1
ATOM 1063 C C . PRO A 1 134 ? 14.165 17.446 -67.352 1.00 87.12 134 PRO A C 1
ATOM 1065 O O . PRO A 1 134 ? 13.946 18.656 -67.335 1.00 87.12 134 PRO A O 1
ATOM 1068 N N . SER A 1 135 ? 15.395 16.940 -67.411 1.00 84.12 135 SER A N 1
ATOM 1069 C CA . SER A 1 135 ? 16.612 17.725 -67.631 1.00 84.12 135 SER A CA 1
ATOM 1070 C C . SER A 1 135 ? 17.163 17.513 -69.045 1.00 84.12 135 SER A C 1
ATOM 1072 O O . SER A 1 135 ? 17.020 16.434 -69.624 1.00 84.12 135 SER A O 1
ATOM 1074 N N . MET A 1 136 ? 17.849 18.516 -69.591 1.00 85.75 136 MET A N 1
ATOM 1075 C CA . MET A 1 136 ? 18.567 18.408 -70.868 1.00 85.75 136 MET A CA 1
ATOM 1076 C C . MET A 1 136 ? 19.783 17.479 -70.750 1.00 85.75 136 MET A C 1
ATOM 1078 O O . MET A 1 136 ? 20.471 17.476 -69.730 1.00 85.75 136 MET A O 1
ATOM 1082 N N . THR A 1 137 ? 20.085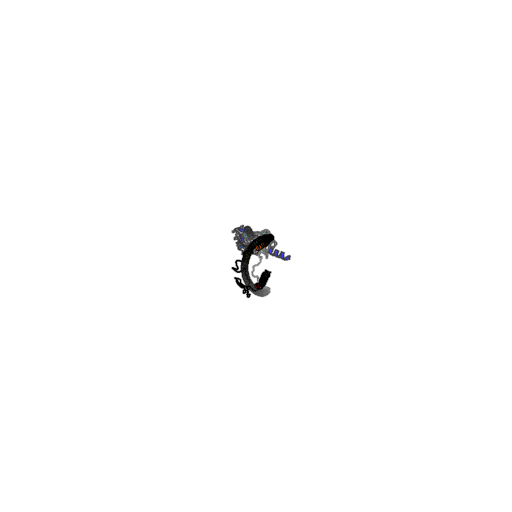 16.714 -71.798 1.00 82.44 137 THR A N 1
ATOM 1083 C CA . THR A 1 137 ? 21.315 15.916 -71.906 1.00 82.44 137 THR A CA 1
ATOM 1084 C C . THR A 1 137 ? 21.635 15.604 -73.375 1.00 82.44 137 THR A C 1
ATOM 1086 O O . THR A 1 137 ? 20.771 15.692 -74.243 1.00 82.44 137 THR A O 1
ATOM 1089 N N . GLY A 1 138 ? 22.870 15.223 -73.684 1.00 77.06 138 GLY A N 1
ATOM 1090 C CA . GLY A 1 138 ? 23.328 14.929 -75.043 1.00 77.06 138 GLY A CA 1
ATOM 1091 C C . GLY A 1 138 ? 24.834 14.686 -75.069 1.00 77.06 138 GLY A C 1
ATOM 1092 O O . GLY A 1 138 ? 25.489 14.766 -74.031 1.00 77.06 138 GLY A O 1
ATOM 1093 N N . ASP A 1 139 ? 25.375 14.369 -76.242 1.00 70.38 139 ASP A N 1
ATOM 1094 C CA . ASP A 1 139 ? 26.823 14.250 -76.444 1.00 70.38 139 ASP A CA 1
ATOM 1095 C C . ASP A 1 139 ? 27.405 15.644 -76.724 1.00 70.38 139 ASP A C 1
ATOM 1097 O O . ASP A 1 139 ? 26.925 16.348 -77.616 1.00 70.38 139 ASP A O 1
ATOM 1101 N N . THR A 1 140 ? 28.427 16.037 -75.956 1.00 60.97 140 THR A N 1
ATOM 1102 C CA . THR A 1 140 ? 29.080 17.356 -76.016 1.00 60.97 140 THR A CA 1
ATOM 1103 C C . THR A 1 140 ? 29.824 17.625 -77.326 1.00 60.97 140 THR A C 1
ATOM 1105 O O . THR A 1 140 ? 30.198 18.766 -77.592 1.00 60.97 140 THR A O 1
ATOM 1108 N N . THR 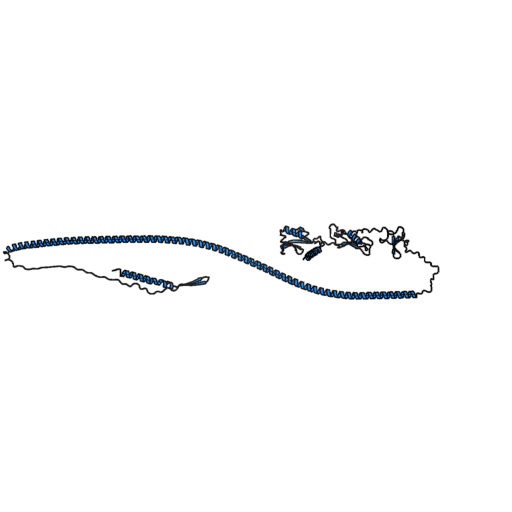A 1 141 ? 30.020 16.599 -78.155 1.00 63.97 141 THR A N 1
ATOM 1109 C CA . THR A 1 141 ? 30.631 16.680 -79.489 1.00 63.97 141 THR A CA 1
ATOM 1110 C C . THR A 1 141 ? 29.608 16.646 -80.629 1.00 63.97 141 THR A C 1
ATOM 1112 O O . THR A 1 141 ? 29.993 16.685 -81.796 1.00 63.97 141 THR A O 1
ATOM 1115 N N . SER A 1 142 ? 28.307 16.599 -80.314 1.00 69.44 142 SER A N 1
ATOM 1116 C CA . SER A 1 142 ? 27.231 16.448 -81.298 1.00 69.44 142 SER A CA 1
ATOM 1117 C C . SER A 1 142 ? 26.151 17.525 -81.185 1.00 69.44 142 SER A C 1
ATOM 1119 O O . SER A 1 142 ? 25.806 17.987 -80.097 1.00 69.44 142 SER A O 1
ATOM 1121 N N . ASP A 1 143 ? 25.496 17.800 -82.309 1.00 75.38 143 ASP A N 1
ATOM 1122 C CA . ASP A 1 143 ? 24.273 18.604 -82.361 1.00 75.38 143 ASP A CA 1
ATOM 1123 C C . ASP A 1 143 ? 23.024 17.838 -81.854 1.00 75.38 143 ASP A C 1
ATOM 1125 O O . ASP A 1 143 ? 21.906 18.332 -81.962 1.00 75.38 143 ASP A O 1
ATOM 1129 N N . SER A 1 144 ? 23.168 16.629 -81.291 1.00 80.31 144 SER A N 1
ATOM 1130 C CA . SER A 1 144 ? 22.049 15.793 -80.830 1.00 80.31 144 SER A CA 1
ATOM 1131 C C . SER A 1 144 ? 21.730 16.004 -79.344 1.00 80.31 144 SER A C 1
ATOM 1133 O O . SER A 1 144 ? 22.433 15.501 -78.461 1.00 80.31 144 SER A O 1
ATOM 1135 N N . MET A 1 145 ? 20.587 16.633 -79.070 1.00 83.25 145 MET A N 1
ATOM 1136 C CA . MET A 1 145 ? 20.048 16.856 -77.726 1.00 83.25 145 MET A CA 1
ATOM 1137 C C . MET A 1 145 ? 18.863 15.920 -77.429 1.00 83.25 145 MET A C 1
ATOM 1139 O O . MET A 1 145 ? 18.035 15.63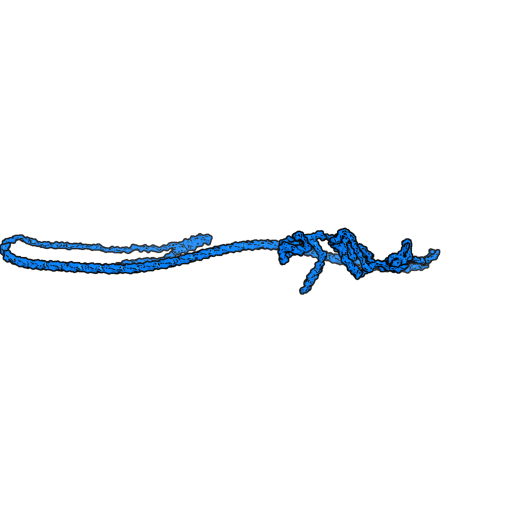4 -78.294 1.00 83.25 145 MET A O 1
ATOM 1143 N N . LYS A 1 146 ? 18.749 15.457 -76.182 1.00 88.44 146 LYS A N 1
ATOM 1144 C CA . LYS A 1 146 ? 17.617 14.682 -75.651 1.00 88.44 146 LYS A CA 1
ATOM 1145 C C . LYS A 1 146 ? 17.269 15.149 -74.231 1.00 88.44 146 LYS A C 1
ATOM 1147 O O . LYS A 1 146 ? 17.984 15.937 -73.615 1.00 88.44 146 LYS A O 1
ATOM 1152 N N . LEU A 1 147 ? 16.165 14.650 -73.701 1.00 88.00 147 LEU A N 1
ATOM 1153 C CA . LEU A 1 147 ? 15.707 14.880 -72.336 1.00 88.00 147 LEU A CA 1
ATOM 1154 C C . LEU A 1 147 ? 15.864 13.602 -71.521 1.00 88.00 147 LEU A C 1
ATOM 1156 O O . LEU A 1 147 ? 15.619 12.506 -72.026 1.00 88.00 147 LEU A O 1
ATOM 1160 N N . MET A 1 148 ? 16.244 13.753 -70.259 1.00 86.56 148 MET A N 1
ATOM 1161 C CA . MET A 1 148 ? 16.265 12.694 -69.257 1.00 86.56 148 MET A CA 1
ATOM 1162 C C . MET A 1 148 ? 15.192 12.992 -68.216 1.00 86.56 148 MET A C 1
ATOM 1164 O O . MET A 1 148 ? 15.192 14.072 -67.633 1.00 86.56 148 MET A O 1
ATOM 1168 N N . PHE A 1 149 ? 14.295 12.043 -67.968 1.00 85.69 149 PHE A N 1
ATOM 1169 C CA . PHE A 1 149 ? 13.315 12.127 -66.889 1.00 85.69 149 PHE A CA 1
ATOM 1170 C C . PHE A 1 149 ? 13.745 11.180 -65.765 1.00 85.69 149 PHE A C 1
ATOM 1172 O O . PHE A 1 149 ? 13.981 9.999 -66.027 1.00 85.69 149 PHE A O 1
ATOM 1179 N N . GLY A 1 150 ? 13.849 11.693 -64.539 1.00 76.44 150 GLY A N 1
ATOM 1180 C CA . GLY A 1 150 ? 14.155 10.907 -63.339 1.00 76.44 150 GLY A CA 1
ATOM 1181 C C . GLY A 1 150 ? 12.907 10.503 -62.550 1.00 76.44 150 GLY A C 1
ATOM 1182 O O . GLY A 1 150 ? 11.805 10.976 -62.835 1.00 76.44 150 GLY A O 1
ATOM 1183 N N . ASP A 1 151 ? 13.115 9.626 -61.566 1.00 69.75 151 ASP A N 1
ATOM 1184 C CA . ASP A 1 151 ? 12.213 9.302 -60.451 1.00 69.75 151 ASP A CA 1
ATOM 1185 C C . ASP A 1 151 ? 10.737 9.119 -60.845 1.00 69.75 151 ASP A C 1
ATOM 1187 O O . ASP A 1 151 ? 9.835 9.866 -60.455 1.00 69.75 151 ASP A O 1
ATOM 1191 N N . GLY A 1 152 ? 10.491 8.083 -61.650 1.00 74.19 152 GLY A N 1
ATOM 1192 C CA . GLY A 1 152 ? 9.144 7.674 -62.034 1.00 74.19 152 GLY A CA 1
ATOM 1193 C C . GLY A 1 152 ? 8.337 7.121 -60.859 1.00 74.19 152 GLY A C 1
ATOM 1194 O O . GLY A 1 152 ? 8.845 6.363 -60.034 1.00 74.19 152 GLY A O 1
ATOM 1195 N N . VAL A 1 153 ? 7.043 7.443 -60.829 1.00 78.00 153 VAL A N 1
ATOM 1196 C CA . VAL A 1 153 ? 6.073 6.913 -59.856 1.00 78.00 153 VAL A CA 1
ATOM 1197 C C . VAL A 1 153 ? 4.972 6.168 -60.606 1.00 78.00 153 VAL A C 1
ATOM 1199 O O . VAL A 1 153 ? 4.508 6.653 -61.639 1.00 78.00 153 VAL A O 1
ATOM 1202 N N . LYS A 1 154 ? 4.523 5.002 -60.118 1.00 75.25 154 LYS A N 1
ATOM 1203 C CA . LYS A 1 154 ? 3.369 4.305 -60.712 1.00 75.25 154 LYS A CA 1
ATOM 1204 C C . LYS A 1 154 ? 2.130 5.205 -60.686 1.00 75.25 154 LYS A C 1
ATOM 1206 O O . LYS A 1 154 ? 1.729 5.681 -59.629 1.00 75.25 154 LYS A O 1
ATOM 1211 N N . ASP A 1 155 ? 1.515 5.407 -61.847 1.00 74.81 155 ASP A N 1
ATOM 1212 C CA . ASP A 1 155 ? 0.328 6.250 -62.022 1.00 74.81 155 ASP A CA 1
ATOM 1213 C C . ASP A 1 155 ? -0.654 5.494 -62.924 1.00 74.81 155 ASP A C 1
ATOM 1215 O O . ASP A 1 155 ? -0.302 5.099 -64.035 1.00 74.81 155 ASP A O 1
ATOM 1219 N N . ALA A 1 156 ? -1.887 5.288 -62.454 1.00 74.12 156 ALA A N 1
ATOM 1220 C CA . ALA A 1 156 ? -2.916 4.549 -63.187 1.00 74.12 156 ALA A CA 1
ATOM 1221 C C . ALA A 1 156 ? -3.329 5.217 -64.517 1.00 74.12 156 ALA A C 1
ATOM 1223 O O . ALA A 1 156 ? -3.926 4.559 -65.366 1.00 74.12 156 ALA A O 1
ATOM 1224 N N . SER A 1 157 ? -2.992 6.498 -64.727 1.00 77.94 157 SER A N 1
ATOM 1225 C CA . SER A 1 157 ? -3.155 7.185 -66.017 1.00 77.94 157 SER A CA 1
ATOM 1226 C C . SER A 1 157 ? -2.120 6.774 -67.076 1.00 77.94 157 SER A C 1
ATOM 1228 O O . SER A 1 157 ? -2.306 7.085 -68.251 1.00 77.94 157 SER A O 1
ATOM 1230 N N . CYS A 1 158 ? -1.053 6.057 -66.701 1.00 76.88 158 CYS A N 1
ATOM 1231 C CA . CYS A 1 158 ? -0.038 5.558 -67.626 1.00 76.88 158 CYS A CA 1
ATOM 1232 C C . CYS A 1 158 ? -0.270 4.075 -67.984 1.00 76.88 158 CYS A C 1
ATOM 1234 O O . CYS A 1 158 ? -0.266 3.225 -67.093 1.00 76.88 158 CYS A O 1
ATOM 1236 N N . PRO A 1 159 ? -0.394 3.707 -69.275 1.00 76.31 159 PRO A N 1
ATOM 1237 C CA . PRO A 1 159 ? -0.509 2.308 -69.682 1.00 76.31 159 PRO A CA 1
ATOM 1238 C C . PRO A 1 159 ? 0.757 1.494 -69.378 1.00 76.31 159 PRO A C 1
ATOM 1240 O O . PRO A 1 159 ? 1.879 1.943 -69.629 1.00 76.31 159 PRO A O 1
ATOM 1243 N N . ALA A 1 160 ? 0.584 0.246 -68.932 1.00 66.25 160 ALA A N 1
ATOM 1244 C CA . ALA A 1 160 ? 1.687 -0.710 -68.762 1.00 66.25 160 ALA A CA 1
ATOM 1245 C C . ALA A 1 160 ? 2.396 -1.061 -70.090 1.00 66.25 160 ALA A C 1
ATOM 1247 O O . ALA A 1 160 ? 3.547 -1.485 -70.086 1.00 66.25 160 ALA A O 1
ATOM 1248 N N . THR A 1 161 ? 1.722 -0.849 -71.223 1.00 67.56 161 THR A N 1
ATOM 1249 C CA . THR A 1 161 ? 2.207 -1.100 -72.589 1.00 67.56 161 THR A CA 1
ATOM 1250 C C . THR A 1 161 ? 2.903 0.100 -73.240 1.00 67.56 161 THR A C 1
ATOM 1252 O O . THR A 1 161 ? 3.331 -0.005 -74.386 1.00 67.56 161 THR A O 1
ATOM 1255 N N . ALA A 1 162 ? 3.032 1.240 -72.549 1.00 66.06 162 ALA A N 1
ATOM 1256 C CA . ALA A 1 162 ? 3.714 2.417 -73.083 1.00 66.06 162 ALA A CA 1
ATOM 1257 C C . ALA A 1 162 ? 5.234 2.174 -73.182 1.00 66.06 162 ALA A C 1
ATOM 1259 O O . ALA A 1 162 ? 5.951 2.272 -72.183 1.00 66.06 162 ALA A O 1
ATOM 1260 N N . THR A 1 163 ? 5.704 1.837 -74.387 1.00 64.56 163 THR A N 1
ATOM 1261 C CA . THR A 1 163 ? 7.118 1.578 -74.716 1.00 64.56 163 THR A CA 1
ATOM 1262 C C . THR A 1 163 ? 7.773 2.685 -75.541 1.00 64.56 163 THR A C 1
ATOM 1264 O O . THR A 1 163 ? 8.997 2.687 -75.671 1.00 64.56 163 THR A O 1
ATOM 1267 N N . GLU A 1 164 ? 7.002 3.627 -76.093 1.00 62.25 164 GLU A N 1
ATOM 1268 C CA . GLU A 1 164 ? 7.565 4.727 -76.874 1.00 62.25 164 GLU A CA 1
ATOM 1269 C C . GLU A 1 164 ? 8.191 5.808 -75.978 1.00 62.25 164 GLU A C 1
ATOM 1271 O O . GLU A 1 164 ? 7.533 6.295 -75.054 1.00 62.25 164 GLU A O 1
ATOM 1276 N N . PRO A 1 165 ? 9.441 6.230 -76.251 1.00 64.25 165 PRO A N 1
ATOM 1277 C CA . PRO A 1 165 ? 10.053 7.330 -75.523 1.00 64.25 165 PRO A CA 1
ATOM 1278 C C . PRO A 1 165 ? 9.350 8.662 -75.843 1.00 64.25 165 PRO A C 1
ATOM 1280 O O . PRO A 1 165 ? 8.933 8.874 -76.988 1.00 64.25 165 PRO A O 1
ATOM 1283 N N . PRO A 1 166 ? 9.237 9.580 -74.862 1.00 68.75 166 PRO A N 1
ATOM 1284 C CA . PRO A 1 166 ? 8.603 10.884 -75.054 1.00 68.75 166 PRO A CA 1
ATOM 1285 C C . PRO A 1 166 ? 9.303 11.699 -76.153 1.00 68.75 166 PRO A C 1
ATOM 1287 O O . PRO A 1 166 ? 10.490 11.515 -76.424 1.00 68.75 166 PRO A O 1
ATOM 1290 N N . ASN A 1 167 ? 8.585 12.627 -76.786 1.00 70.81 167 ASN A N 1
ATOM 1291 C CA . ASN A 1 167 ? 9.170 13.524 -77.786 1.00 70.81 167 ASN A CA 1
ATOM 1292 C C . ASN A 1 167 ? 9.891 14.699 -77.107 1.00 70.81 167 ASN A C 1
ATOM 1294 O O . ASN A 1 167 ? 9.364 15.284 -76.163 1.00 70.81 167 ASN A O 1
ATOM 1298 N N . THR A 1 168 ? 11.060 15.089 -77.624 1.00 75.06 168 THR A N 1
ATOM 1299 C CA . THR A 1 168 ? 11.722 16.343 -77.227 1.00 75.06 168 THR A CA 1
ATOM 1300 C C . THR A 1 168 ? 11.118 17.515 -78.012 1.00 75.06 168 THR A C 1
ATOM 1302 O O . THR A 1 168 ? 11.099 17.447 -79.243 1.00 75.06 168 THR A O 1
ATOM 1305 N N . PRO A 1 169 ? 10.637 18.594 -77.368 1.00 74.88 169 PRO A N 1
ATOM 1306 C CA . PRO A 1 169 ? 10.156 19.769 -78.085 1.00 74.88 169 PRO A CA 1
ATOM 1307 C C . PRO A 1 169 ? 11.313 20.628 -78.592 1.00 74.88 169 PRO A C 1
ATOM 1309 O O . PRO A 1 169 ? 12.333 20.782 -77.919 1.00 74.88 169 PRO A O 1
ATOM 1312 N N . TYR A 1 170 ? 11.136 21.243 -79.760 1.00 73.81 170 TYR A N 1
ATOM 1313 C CA . TYR A 1 170 ? 12.148 22.130 -80.328 1.00 73.81 170 TYR A CA 1
ATOM 1314 C C . TYR A 1 170 ? 12.294 23.426 -79.492 1.00 73.81 170 TYR A C 1
ATOM 1316 O O . TYR A 1 170 ? 11.288 23.937 -78.970 1.00 73.81 170 TYR A O 1
ATOM 1324 N N . PRO A 1 171 ? 13.514 23.971 -79.328 1.00 71.62 171 PRO A N 1
ATOM 1325 C CA . PRO A 1 171 ? 13.718 25.257 -78.661 1.00 71.62 171 PRO A CA 1
ATOM 1326 C C . PRO A 1 171 ? 13.186 26.412 -79.519 1.00 71.62 171 PRO A C 1
ATOM 1328 O O . PRO A 1 171 ? 13.246 26.358 -80.748 1.00 71.62 171 PRO A O 1
ATOM 1331 N N . ASP A 1 172 ? 12.674 27.465 -78.881 1.00 63.75 172 ASP A N 1
ATOM 1332 C CA . ASP A 1 172 ? 12.251 28.670 -79.606 1.00 63.75 172 ASP A CA 1
ATOM 1333 C C . ASP A 1 172 ? 13.475 29.465 -80.093 1.00 63.75 172 ASP A C 1
ATOM 1335 O O . ASP A 1 172 ? 14.562 29.357 -79.528 1.00 63.75 172 ASP A O 1
ATOM 1339 N N . ASN A 1 173 ? 13.302 30.249 -81.162 1.00 57.41 173 ASN A N 1
ATOM 1340 C CA . ASN A 1 173 ? 14.365 30.946 -81.909 1.00 57.41 173 ASN A CA 1
ATOM 1341 C C . ASN A 1 173 ? 15.413 30.060 -82.615 1.00 57.41 173 ASN A C 1
ATOM 1343 O O . ASN A 1 173 ? 16.377 30.590 -83.163 1.00 57.41 173 ASN A O 1
ATOM 1347 N N . VAL A 1 174 ? 15.207 28.743 -82.705 1.00 54.00 174 VAL A N 1
ATOM 1348 C CA . VAL A 1 174 ? 15.993 27.875 -83.600 1.00 54.00 174 VAL A CA 1
ATOM 1349 C C . VAL A 1 174 ? 15.235 27.716 -84.923 1.00 54.00 174 VAL A C 1
ATOM 1351 O O . VAL A 1 174 ? 14.604 26.694 -85.187 1.00 54.00 174 VAL A O 1
ATOM 1354 N N . THR A 1 175 ? 15.243 28.752 -85.762 1.00 48.44 175 THR A N 1
ATOM 1355 C CA . THR A 1 175 ? 14.727 28.644 -87.135 1.00 48.44 175 THR A CA 1
ATOM 1356 C C . THR A 1 175 ? 15.615 27.704 -87.964 1.00 48.44 175 THR A C 1
ATOM 1358 O O . THR A 1 175 ? 16.842 27.793 -87.875 1.00 48.44 175 THR A O 1
ATOM 1361 N N . PRO A 1 176 ? 15.041 26.810 -88.796 1.00 47.66 176 PRO A N 1
ATOM 1362 C CA . PRO A 1 176 ? 15.815 26.080 -89.798 1.00 47.66 176 PRO A CA 1
ATOM 1363 C C . PRO A 1 176 ? 16.590 27.067 -90.696 1.00 47.66 176 PRO A C 1
ATOM 1365 O O . PRO A 1 176 ? 16.046 28.133 -90.990 1.00 47.66 176 PRO A O 1
ATOM 1368 N N . PRO A 1 177 ? 17.825 26.768 -91.146 1.00 48.09 177 PRO A N 1
ATOM 1369 C CA . PRO A 1 177 ? 18.645 27.750 -91.861 1.00 48.09 177 PRO A CA 1
ATOM 1370 C C . PRO A 1 177 ? 18.029 28.146 -93.215 1.00 48.09 177 PRO A C 1
ATOM 1372 O O . PRO A 1 177 ? 18.053 27.358 -94.160 1.00 48.09 177 PRO A O 1
ATOM 1375 N N . THR A 1 178 ? 17.485 29.365 -93.319 1.00 52.50 178 THR A N 1
ATOM 1376 C CA . THR A 1 178 ? 16.813 29.859 -94.541 1.00 52.50 178 THR A CA 1
ATOM 1377 C C . THR A 1 178 ? 17.565 30.936 -95.323 1.00 52.50 178 THR A C 1
ATOM 1379 O O . THR A 1 178 ? 17.114 31.271 -96.410 1.00 52.50 178 THR A O 1
ATOM 1382 N N . ASP A 1 179 ? 18.709 31.437 -94.849 1.00 59.72 179 ASP A N 1
ATOM 1383 C CA . ASP A 1 179 ? 19.582 32.331 -95.628 1.00 59.72 179 ASP A CA 1
ATOM 1384 C C . ASP A 1 179 ? 21.060 32.077 -95.301 1.00 59.72 179 ASP A C 1
ATOM 1386 O O . ASP A 1 179 ? 21.418 31.894 -94.135 1.00 59.72 179 ASP A O 1
ATOM 1390 N N . GLY A 1 180 ? 21.920 32.027 -96.329 1.00 59.03 180 GLY A N 1
ATOM 1391 C CA . GLY A 1 180 ? 23.313 31.590 -96.148 1.00 59.03 180 GLY A CA 1
ATOM 1392 C C . GLY A 1 180 ? 24.306 31.827 -97.294 1.00 59.03 180 GLY A C 1
ATOM 1393 O O . GLY A 1 180 ? 25.462 32.092 -97.002 1.00 59.03 180 GLY A O 1
ATOM 1394 N N . CYS A 1 181 ? 23.889 31.802 -98.564 1.00 58.66 181 CYS A N 1
ATOM 1395 C CA . CYS A 1 181 ? 24.687 32.280 -99.711 1.00 58.66 181 CYS A CA 1
ATOM 1396 C C . CYS A 1 181 ? 23.774 33.126 -100.610 1.00 58.66 181 CYS A C 1
ATOM 1398 O O . CYS A 1 181 ? 22.588 32.799 -100.733 1.00 58.66 181 CYS A O 1
ATOM 1400 N N . LYS A 1 182 ? 24.279 34.169 -101.286 1.00 61.56 182 LYS A N 1
ATOM 1401 C CA . LYS A 1 182 ? 23.430 34.927 -102.224 1.00 61.56 182 LYS A CA 1
ATOM 1402 C C . LYS A 1 182 ? 23.164 34.091 -103.474 1.00 61.56 182 LYS A C 1
ATOM 1404 O O . LYS A 1 182 ? 24.033 33.371 -103.966 1.00 61.56 182 LYS A O 1
ATOM 1409 N N . ASN A 1 183 ? 21.936 34.166 -103.988 1.00 58.31 183 ASN A N 1
ATOM 1410 C CA . ASN A 1 183 ? 21.468 33.270 -105.043 1.00 58.31 183 ASN A CA 1
ATOM 1411 C C . ASN A 1 183 ? 22.238 33.489 -106.362 1.00 58.31 183 ASN A C 1
ATOM 1413 O O . ASN A 1 183 ? 21.927 34.397 -107.128 1.00 58.31 183 ASN A O 1
ATOM 1417 N N . GLY A 1 184 ? 23.256 32.657 -106.607 1.00 62.22 184 GLY A N 1
ATOM 1418 C CA . GLY A 1 184 ? 24.129 32.738 -107.782 1.00 62.22 184 GLY A CA 1
ATOM 1419 C C . GLY A 1 184 ? 25.605 32.448 -107.497 1.00 62.22 184 GLY A C 1
ATOM 1420 O O . GLY A 1 184 ? 26.313 32.045 -108.415 1.00 62.22 184 GLY A O 1
ATOM 1421 N N . GLU A 1 185 ? 26.062 32.592 -106.251 1.00 68.69 185 GLU A N 1
ATOM 1422 C CA . GLU A 1 185 ? 27.475 32.414 -105.882 1.00 68.69 185 GLU A CA 1
ATOM 1423 C C . GLU A 1 185 ? 27.933 30.945 -106.012 1.00 68.69 185 GLU A C 1
ATOM 1425 O O . GLU A 1 185 ? 27.195 30.012 -105.697 1.00 68.69 185 GLU A O 1
ATOM 1430 N N . ALA A 1 186 ? 29.156 30.726 -106.509 1.00 72.50 186 ALA A N 1
ATOM 1431 C CA . ALA A 1 186 ? 29.737 29.386 -106.669 1.00 72.50 186 ALA A CA 1
ATOM 1432 C C . ALA A 1 186 ? 30.073 28.752 -105.306 1.00 72.50 186 ALA A C 1
ATOM 1434 O O . ALA A 1 186 ? 29.821 27.571 -105.064 1.00 72.50 186 ALA A O 1
ATOM 1435 N N . TYR A 1 187 ? 30.586 29.564 -104.387 1.00 78.19 187 TYR A N 1
ATOM 1436 C CA . TYR A 1 187 ? 30.778 29.229 -102.985 1.00 78.19 187 TYR A CA 1
ATOM 1437 C C . TYR A 1 187 ? 30.603 30.493 -102.134 1.00 78.19 187 TYR A C 1
ATOM 1439 O O . TYR A 1 187 ? 30.736 31.605 -102.645 1.00 78.19 187 TYR A O 1
ATOM 1447 N N . CYS A 1 188 ? 30.323 30.324 -100.845 1.00 77.06 188 CYS A N 1
ATOM 1448 C CA . CYS A 1 188 ? 30.256 31.412 -99.870 1.00 77.06 188 CYS A CA 1
ATOM 1449 C C . CYS A 1 188 ? 30.920 31.000 -98.540 1.00 77.06 188 CYS A C 1
ATOM 1451 O O . CYS A 1 188 ? 31.109 29.806 -98.292 1.00 77.06 188 CYS A O 1
ATOM 1453 N N . ASP A 1 189 ? 31.292 31.959 -97.683 1.00 78.19 189 ASP A N 1
ATOM 1454 C CA . ASP A 1 189 ? 31.777 31.660 -96.323 1.00 78.19 189 ASP A CA 1
ATOM 1455 C C . ASP A 1 189 ? 30.692 30.905 -95.536 1.00 78.19 189 ASP A C 1
ATOM 1457 O O . ASP A 1 189 ? 29.516 31.262 -95.600 1.00 78.19 189 ASP A O 1
ATOM 1461 N N . LYS A 1 190 ? 31.067 29.850 -94.798 1.00 72.56 190 LYS A N 1
ATOM 1462 C CA . LYS A 1 190 ? 30.088 28.988 -94.121 1.00 72.56 190 LYS A CA 1
ATOM 1463 C C . LYS A 1 190 ? 29.340 29.761 -93.020 1.00 72.56 190 LYS A C 1
ATOM 1465 O O . LYS A 1 190 ? 29.983 30.177 -92.053 1.00 72.56 190 LYS A O 1
ATOM 1470 N N . PRO A 1 191 ? 28.001 29.898 -93.092 1.00 68.19 191 PRO A N 1
ATOM 1471 C CA . PRO A 1 191 ? 27.228 30.537 -92.033 1.00 68.19 191 PRO A CA 1
ATOM 1472 C C . PRO A 1 191 ? 27.333 29.768 -90.705 1.00 68.19 191 PRO A C 1
ATOM 1474 O O . PRO A 1 191 ? 27.436 28.535 -90.726 1.00 68.19 191 PRO A O 1
ATOM 1477 N N . PRO A 1 192 ? 27.203 30.439 -89.541 1.00 60.97 192 PRO A N 1
ATOM 1478 C CA . PRO A 1 192 ? 27.146 29.771 -88.234 1.00 60.97 192 PRO A CA 1
ATOM 1479 C C . PRO A 1 192 ? 26.018 28.732 -88.119 1.00 60.97 192 PRO A C 1
ATOM 1481 O O . PRO A 1 192 ? 26.103 27.806 -87.322 1.00 60.97 192 PRO A O 1
ATOM 1484 N N . THR A 1 193 ? 24.971 28.879 -88.932 1.00 60.19 193 THR A N 1
ATOM 1485 C CA . THR A 1 193 ? 23.793 28.007 -89.016 1.00 60.19 193 THR A CA 1
ATOM 1486 C C . THR A 1 193 ? 23.976 26.787 -89.933 1.00 60.19 193 THR A C 1
ATOM 1488 O O . THR A 1 193 ? 23.072 25.961 -90.026 1.00 60.19 193 THR A O 1
ATOM 1491 N N . GLY A 1 194 ? 25.129 26.639 -90.598 1.00 63.38 194 GLY A N 1
ATOM 1492 C CA . GLY A 1 194 ? 25.395 25.572 -91.568 1.00 63.38 194 GLY A CA 1
ATOM 1493 C C . GLY A 1 194 ? 25.154 25.987 -93.025 1.00 63.38 194 GLY A C 1
ATOM 1494 O O . GLY A 1 194 ? 24.794 27.125 -93.316 1.00 63.38 194 GLY A O 1
ATOM 1495 N N . CYS A 1 195 ? 25.401 25.069 -93.964 1.00 69.25 195 CYS A N 1
ATOM 1496 C CA . CYS A 1 195 ? 25.245 25.363 -95.391 1.00 69.25 195 CYS A CA 1
ATOM 1497 C C . CYS A 1 195 ? 23.773 25.304 -95.829 1.00 69.25 195 CYS A C 1
ATOM 1499 O O . CYS A 1 195 ? 23.071 24.367 -95.440 1.00 69.25 195 CYS A O 1
ATOM 1501 N N . PRO A 1 196 ? 23.304 26.256 -96.660 1.00 69.94 196 PRO A N 1
ATOM 1502 C CA . PRO A 1 196 ? 21.948 26.231 -97.194 1.00 69.94 196 PRO A CA 1
ATOM 1503 C C . PRO A 1 196 ? 21.751 25.067 -98.176 1.00 69.94 196 PRO A C 1
ATOM 1505 O O . PRO A 1 196 ? 22.703 24.558 -98.775 1.00 69.94 196 PRO A O 1
ATOM 1508 N N . SER A 1 197 ? 20.493 24.665 -98.375 1.00 63.50 197 SER A N 1
ATOM 1509 C CA . SER A 1 197 ? 20.140 23.587 -99.307 1.00 63.50 197 SER A CA 1
ATOM 1510 C C . SER A 1 197 ? 20.678 23.862 -100.719 1.00 63.50 197 SER A C 1
ATOM 1512 O O . SER A 1 197 ? 20.554 24.969 -101.242 1.00 63.50 197 SER A O 1
ATOM 1514 N N . GLY A 1 198 ? 21.298 22.850 -101.331 1.00 68.56 198 GLY A N 1
ATOM 1515 C CA . GLY A 1 198 ? 22.000 22.977 -102.613 1.00 68.56 198 GLY A CA 1
ATOM 1516 C C . GLY A 1 198 ? 23.489 23.337 -102.514 1.00 68.56 198 GLY A C 1
ATOM 1517 O O . GLY A 1 198 ? 24.128 23.464 -103.558 1.00 68.56 198 GLY A O 1
ATOM 1518 N N . TYR A 1 199 ? 24.055 23.459 -101.308 1.00 72.94 199 TYR A N 1
ATOM 1519 C CA . TYR A 1 199 ? 25.492 23.649 -101.067 1.00 72.94 199 TYR A CA 1
ATOM 1520 C C . TYR A 1 199 ? 26.033 22.585 -100.094 1.00 72.94 199 TYR A C 1
ATOM 1522 O O . TYR A 1 199 ? 25.347 22.177 -99.157 1.00 72.94 199 TYR A O 1
ATOM 1530 N N . THR A 1 200 ? 27.282 22.163 -100.289 1.00 73.75 200 THR A N 1
ATOM 1531 C CA . THR A 1 200 ? 28.007 21.201 -99.442 1.00 73.75 200 THR A CA 1
ATOM 1532 C C . THR A 1 200 ? 29.156 21.908 -98.725 1.00 73.75 200 THR A C 1
ATOM 1534 O O . THR A 1 200 ? 29.786 22.810 -99.276 1.00 73.75 200 THR A O 1
ATOM 1537 N N . SER A 1 201 ? 29.440 21.515 -97.481 1.00 70.62 201 SER A N 1
ATOM 1538 C CA . SER A 1 201 ? 30.538 22.098 -96.699 1.00 70.62 201 SER A CA 1
ATOM 1539 C C . SER A 1 201 ? 31.896 21.714 -97.300 1.00 70.62 201 SER A C 1
ATOM 1541 O O . SER A 1 201 ? 32.166 20.534 -97.504 1.00 70.62 201 SER A O 1
ATOM 1543 N N . GLY A 1 202 ? 32.762 22.702 -97.515 1.00 75.69 202 GLY A N 1
ATOM 1544 C CA . GLY A 1 202 ? 34.143 22.541 -97.975 1.00 75.69 202 GLY A CA 1
ATOM 1545 C C . GLY A 1 202 ? 35.117 23.409 -97.174 1.00 75.69 202 GLY A C 1
ATOM 1546 O O . GLY A 1 202 ? 34.744 24.022 -96.170 1.00 75.69 202 GLY A O 1
ATOM 1547 N N . SER A 1 203 ? 36.370 23.470 -97.625 1.00 75.81 203 SER A N 1
ATOM 1548 C CA . SER A 1 203 ? 37.416 24.320 -97.047 1.00 75.81 203 SER A CA 1
ATOM 1549 C C . SER A 1 203 ? 38.238 24.973 -98.156 1.00 75.81 203 SER A C 1
ATOM 1551 O O . SER A 1 203 ? 38.537 24.330 -99.162 1.00 75.81 203 SER A O 1
ATOM 1553 N N . PHE A 1 204 ? 38.602 26.241 -97.975 1.00 75.31 204 PHE A N 1
ATOM 1554 C CA . PHE A 1 204 ? 39.481 26.982 -98.879 1.00 75.31 204 PHE A CA 1
ATOM 1555 C C . PHE A 1 204 ? 40.352 27.944 -98.067 1.00 75.31 204 PHE A C 1
ATOM 1557 O O . PHE A 1 204 ? 39.850 28.652 -97.194 1.00 75.31 204 PHE A O 1
ATOM 1564 N N . ASN A 1 205 ? 41.668 27.943 -98.312 1.00 66.38 205 ASN A N 1
ATOM 1565 C CA . ASN A 1 205 ? 42.655 28.751 -97.576 1.00 66.38 205 ASN A CA 1
ATOM 1566 C C . ASN A 1 205 ? 42.490 28.715 -96.036 1.00 66.38 205 ASN A C 1
ATOM 1568 O O . ASN A 1 205 ? 42.624 29.729 -95.355 1.00 66.38 205 ASN A O 1
ATOM 1572 N N . GLY A 1 206 ? 42.174 27.538 -95.482 1.00 71.19 206 GLY A N 1
ATOM 1573 C CA . GLY A 1 206 ? 42.020 27.325 -94.037 1.00 71.19 206 GLY A CA 1
ATOM 1574 C C . GLY A 1 206 ? 40.700 27.817 -93.427 1.00 71.19 206 GLY A C 1
ATOM 1575 O O . GLY A 1 206 ? 40.525 27.697 -92.216 1.00 71.19 206 GLY A O 1
ATOM 1576 N N . LYS A 1 207 ? 39.759 28.335 -94.228 1.00 73.69 207 LYS A N 1
ATOM 1577 C CA . LYS A 1 207 ? 38.402 28.700 -93.789 1.00 73.69 207 LYS A CA 1
ATOM 1578 C C . LYS A 1 207 ? 37.361 27.704 -94.295 1.00 73.69 207 LYS A C 1
ATOM 1580 O O . LYS A 1 207 ? 37.454 27.211 -95.417 1.00 73.69 207 LYS A O 1
ATOM 1585 N N . LEU A 1 208 ? 36.338 27.453 -93.476 1.00 74.62 208 LEU A N 1
ATOM 1586 C CA . LEU A 1 208 ? 35.178 26.652 -93.866 1.00 74.62 208 LEU A CA 1
ATOM 1587 C C . LEU A 1 208 ? 34.249 27.460 -94.778 1.00 74.62 208 LEU A C 1
ATOM 1589 O O . LEU A 1 208 ? 33.833 28.566 -94.435 1.00 74.62 208 LEU A O 1
ATOM 1593 N N . ILE A 1 209 ? 33.882 26.862 -95.908 1.00 78.44 209 ILE A N 1
ATOM 1594 C CA . ILE A 1 209 ? 33.007 27.451 -96.926 1.00 78.44 209 ILE A CA 1
ATOM 1595 C C . ILE A 1 209 ? 31.843 26.509 -97.251 1.00 78.44 209 ILE A C 1
ATOM 1597 O O . ILE A 1 209 ? 31.878 25.317 -96.936 1.00 78.44 209 ILE A O 1
ATOM 1601 N N . CYS A 1 210 ? 30.818 27.035 -97.907 1.00 79.75 210 CYS A N 1
ATOM 1602 C CA . CYS A 1 210 ? 29.744 26.270 -98.527 1.00 79.75 210 CYS A CA 1
ATOM 1603 C C . CYS A 1 210 ? 29.903 26.357 -100.046 1.00 79.75 210 CYS A C 1
ATOM 1605 O O . CYS A 1 210 ? 29.817 27.446 -100.606 1.00 79.75 210 CYS A O 1
ATOM 1607 N N . VAL A 1 211 ? 30.143 25.227 -100.712 1.00 79.38 211 VAL A N 1
ATOM 1608 C CA . VAL A 1 211 ? 30.348 25.133 -102.167 1.00 79.38 211 VAL A CA 1
ATOM 1609 C C . VAL A 1 211 ? 29.071 24.626 -102.823 1.00 79.38 211 VAL A C 1
ATOM 1611 O O . VAL A 1 211 ? 28.499 23.632 -102.375 1.00 79.38 211 VAL A O 1
ATOM 1614 N N . LYS A 1 212 ? 28.610 25.284 -103.888 1.00 82.56 212 LYS A N 1
ATOM 1615 C CA . LYS A 1 212 ? 27.373 24.919 -104.587 1.00 82.56 212 LYS A CA 1
ATOM 1616 C C . LYS A 1 212 ? 27.486 23.519 -105.175 1.00 82.56 212 LYS A C 1
ATOM 1618 O O . LYS A 1 212 ? 28.472 23.210 -105.844 1.00 82.56 212 LYS A O 1
ATOM 1623 N N . ASN A 1 213 ? 26.488 22.675 -104.931 1.00 76.06 213 ASN A N 1
ATOM 1624 C CA . ASN A 1 213 ? 26.504 21.273 -105.341 1.00 76.06 213 ASN A CA 1
ATOM 1625 C C . ASN A 1 213 ? 26.653 21.150 -106.861 1.00 76.06 213 ASN A C 1
ATOM 1627 O O . ASN A 1 213 ? 26.012 21.882 -107.619 1.00 76.06 213 ASN A O 1
ATOM 1631 N N . ASN A 1 214 ? 27.486 20.207 -107.306 1.00 73.62 214 ASN A N 1
ATOM 1632 C CA . ASN A 1 214 ? 27.649 19.940 -108.729 1.00 73.62 214 ASN A CA 1
ATOM 1633 C C . ASN A 1 214 ? 26.354 19.309 -109.287 1.00 73.62 214 ASN A C 1
ATOM 1635 O O . ASN A 1 214 ? 25.935 18.278 -108.756 1.00 73.62 214 ASN A O 1
ATOM 1639 N N . PRO A 1 215 ? 25.722 19.870 -110.338 1.00 67.81 215 PRO A N 1
ATOM 1640 C CA . PRO A 1 215 ? 24.590 19.223 -111.006 1.00 67.81 215 PRO A CA 1
ATOM 1641 C C . PRO A 1 215 ? 24.947 17.880 -111.673 1.00 67.81 215 PRO A C 1
ATOM 1643 O O . PRO A 1 215 ? 24.044 17.095 -111.949 1.00 67.81 215 PRO A O 1
ATOM 1646 N N . ASP A 1 216 ? 26.233 17.595 -111.908 1.00 70.56 216 ASP A N 1
ATOM 1647 C CA . ASP A 1 216 ? 26.737 16.286 -112.348 1.00 70.56 216 ASP A CA 1
ATOM 1648 C C . ASP A 1 216 ? 27.695 15.699 -111.287 1.00 70.56 216 ASP A C 1
ATOM 1650 O O . ASP A 1 216 ? 28.879 16.044 -111.275 1.00 70.56 216 ASP A O 1
ATOM 1654 N N . PRO A 1 217 ? 27.237 14.800 -110.394 1.00 61.72 217 PRO A N 1
ATOM 1655 C CA . PRO A 1 217 ? 28.068 14.260 -109.315 1.00 61.72 217 PRO A CA 1
ATOM 1656 C C . PRO A 1 217 ? 29.221 13.358 -109.794 1.00 61.72 217 PRO A C 1
ATOM 1658 O O . PRO A 1 217 ? 30.015 12.914 -108.968 1.00 61.72 217 PRO A O 1
ATOM 1661 N N . THR A 1 218 ? 29.344 13.077 -111.099 1.00 64.25 218 THR A N 1
ATOM 1662 C CA . THR A 1 218 ? 30.437 12.258 -111.657 1.00 64.25 218 THR A CA 1
ATOM 1663 C C . THR A 1 218 ? 31.686 13.061 -112.030 1.00 64.25 218 THR A C 1
ATOM 1665 O O . THR A 1 218 ? 32.703 12.473 -112.401 1.00 64.25 218 THR A O 1
ATOM 1668 N N . LYS A 1 219 ? 31.643 14.397 -111.921 1.00 65.62 219 LYS A N 1
ATOM 1669 C CA . LYS A 1 219 ? 32.763 15.293 -112.255 1.00 65.62 219 LYS A CA 1
ATOM 1670 C C . LYS A 1 219 ? 33.222 16.113 -111.040 1.00 65.62 219 LYS A C 1
ATOM 1672 O O . LYS A 1 219 ? 32.396 16.418 -110.174 1.00 65.62 219 LYS A O 1
ATOM 1677 N N . PRO A 1 220 ? 34.506 16.529 -110.976 1.00 64.81 220 PRO A N 1
ATOM 1678 C CA . PRO A 1 220 ? 34.975 17.489 -109.979 1.00 64.81 220 PRO A CA 1
ATOM 1679 C C . PRO A 1 220 ? 34.088 18.733 -109.980 1.00 64.81 220 PRO A C 1
ATOM 1681 O O . PRO A 1 220 ? 33.725 19.227 -111.047 1.00 64.81 220 PRO A O 1
ATOM 1684 N N . ASN A 1 221 ? 33.711 19.216 -108.795 1.00 70.69 221 ASN A N 1
ATOM 1685 C CA . ASN A 1 221 ? 32.747 20.304 -108.680 1.00 70.69 221 ASN A CA 1
ATOM 1686 C C . ASN A 1 221 ? 33.322 21.591 -109.306 1.00 70.69 221 ASN A C 1
ATOM 1688 O O . ASN A 1 221 ? 34.285 22.130 -108.762 1.00 70.69 221 ASN A O 1
ATOM 1692 N N . PRO A 1 222 ? 32.758 22.121 -110.410 1.00 69.38 222 PRO A N 1
ATOM 1693 C CA . PRO A 1 222 ? 33.317 23.292 -111.090 1.00 69.38 222 PRO A CA 1
ATOM 1694 C C . PRO A 1 222 ? 33.249 24.568 -110.239 1.00 69.38 222 PRO A C 1
ATOM 1696 O O . PRO A 1 222 ? 33.895 25.556 -110.573 1.00 69.38 222 PRO A O 1
ATOM 1699 N N . ASN A 1 223 ? 32.485 24.542 -109.142 1.00 70.62 223 ASN A N 1
ATOM 1700 C CA . ASN A 1 223 ? 32.369 25.632 -108.181 1.00 70.62 223 ASN A CA 1
ATOM 1701 C C . ASN A 1 223 ? 33.409 25.570 -107.044 1.00 70.62 223 ASN A C 1
ATOM 1703 O O . ASN A 1 223 ? 33.443 26.482 -106.221 1.00 70.62 223 ASN A O 1
ATOM 1707 N N . ASP A 1 224 ? 34.219 24.506 -106.955 1.00 72.88 224 ASP A N 1
ATOM 1708 C CA . ASP A 1 224 ? 35.235 24.357 -105.907 1.00 72.88 224 ASP A CA 1
ATOM 1709 C C . ASP A 1 224 ? 36.464 25.244 -106.203 1.00 72.88 224 ASP A C 1
ATOM 1711 O O . ASP A 1 224 ? 37.149 25.017 -107.208 1.00 72.88 224 ASP A O 1
ATOM 1715 N N . PRO A 1 225 ? 36.784 26.236 -105.347 1.00 67.56 225 PRO A N 1
ATOM 1716 C CA . PRO A 1 225 ? 37.913 27.139 -105.565 1.00 67.56 225 PRO A CA 1
ATOM 1717 C C . PRO A 1 225 ? 39.291 26.463 -105.446 1.00 67.56 225 PRO A C 1
ATOM 1719 O O . PRO A 1 225 ? 40.292 27.071 -105.820 1.00 67.56 225 PRO A O 1
ATOM 1722 N N . ASN A 1 226 ? 39.370 25.210 -104.979 1.00 69.50 226 ASN A N 1
ATOM 1723 C CA . ASN A 1 226 ? 40.610 24.429 -104.976 1.00 69.50 226 ASN A CA 1
ATOM 1724 C C . ASN A 1 226 ? 40.977 23.860 -106.366 1.00 69.50 226 ASN A C 1
ATOM 1726 O O . ASN A 1 226 ? 42.094 23.371 -106.546 1.00 69.50 226 ASN A O 1
ATOM 1730 N N . ASN A 1 227 ? 40.087 23.939 -107.367 1.00 68.06 227 ASN A N 1
ATOM 1731 C CA . ASN A 1 227 ? 40.358 23.495 -108.741 1.00 68.06 227 ASN A CA 1
ATOM 1732 C C . ASN A 1 227 ? 41.254 24.493 -109.506 1.00 68.06 227 ASN A C 1
ATOM 1734 O O . ASN A 1 227 ? 40.814 25.206 -110.412 1.00 68.06 227 ASN A O 1
ATOM 1738 N N . GLY A 1 228 ? 42.536 24.539 -109.142 1.00 54.28 228 GLY A N 1
ATOM 1739 C CA . GLY A 1 228 ? 43.531 25.403 -109.775 1.00 54.28 228 GLY A CA 1
ATOM 1740 C C . GLY A 1 228 ? 43.834 25.025 -111.232 1.00 54.28 228 GLY A C 1
ATOM 1741 O O . GLY A 1 228 ? 44.165 23.880 -111.539 1.00 54.28 228 GLY A O 1
ATOM 1742 N N . LYS A 1 229 ? 43.806 26.015 -112.134 1.00 50.34 229 LYS A N 1
ATOM 1743 C CA . LYS A 1 229 ? 44.390 25.890 -113.479 1.00 50.34 229 LYS A CA 1
ATOM 1744 C C . LYS A 1 229 ? 45.912 26.029 -113.379 1.00 50.34 229 LYS A C 1
ATOM 1746 O O . LYS A 1 229 ? 46.424 27.134 -113.234 1.00 50.34 229 LYS A O 1
ATOM 1751 N N . GLY A 1 230 ? 46.629 24.909 -113.430 1.00 46.50 230 GLY A N 1
ATOM 1752 C CA . GLY A 1 230 ? 48.091 24.891 -113.360 1.00 46.50 230 GLY A CA 1
ATOM 1753 C C . GLY A 1 230 ? 48.758 25.392 -114.644 1.00 46.50 230 GLY A C 1
ATOM 1754 O O . GLY A 1 230 ? 49.048 24.598 -115.536 1.00 46.50 230 GLY A O 1
ATOM 1755 N N . GLU A 1 231 ? 49.051 26.691 -114.727 1.00 44.50 231 GLU A N 1
ATOM 1756 C CA . GLU A 1 231 ? 49.861 27.280 -115.806 1.00 44.50 231 GLU A CA 1
ATOM 1757 C C . GLU A 1 231 ? 51.368 27.079 -115.548 1.00 44.50 231 GLU A C 1
ATOM 1759 O O . GLU A 1 231 ? 52.101 27.998 -115.187 1.00 44.50 231 GLU A O 1
ATOM 1764 N N . GLY A 1 232 ? 51.840 25.840 -115.721 1.00 47.28 232 GLY A N 1
ATOM 1765 C CA . GLY A 1 232 ? 53.262 25.483 -115.687 1.00 47.28 232 GLY A CA 1
ATOM 1766 C C . GLY A 1 232 ? 53.840 25.335 -117.095 1.00 47.28 232 GLY A C 1
ATOM 1767 O O . GLY A 1 232 ? 53.656 24.300 -117.730 1.00 47.28 232 GLY A O 1
ATOM 1768 N N . SER A 1 233 ? 54.546 26.354 -117.594 1.00 40.09 233 SER A N 1
ATOM 1769 C CA . SER A 1 233 ? 55.171 26.311 -118.924 1.00 40.09 233 SER A CA 1
ATOM 1770 C C . SER A 1 233 ? 56.488 25.523 -118.906 1.00 40.09 233 SER A C 1
ATOM 1772 O O . SER A 1 233 ? 57.484 25.977 -118.343 1.00 40.09 233 SER A O 1
ATOM 1774 N N . CYS A 1 234 ? 56.512 24.355 -119.553 1.00 42.16 234 CYS A N 1
ATOM 1775 C CA . CYS A 1 234 ? 57.719 23.550 -119.759 1.00 42.16 234 CYS A CA 1
ATOM 1776 C C . CYS A 1 234 ? 57.995 23.365 -121.258 1.00 42.16 234 CYS A C 1
ATOM 1778 O O . CYS A 1 234 ? 57.277 22.641 -121.947 1.00 42.16 234 CYS A O 1
ATOM 1780 N N . ASN A 1 235 ? 59.061 23.990 -121.764 1.00 46.25 235 ASN A N 1
ATOM 1781 C CA . ASN A 1 235 ? 59.488 23.848 -123.156 1.00 46.25 235 ASN A CA 1
ATOM 1782 C C . ASN A 1 235 ? 60.451 22.660 -123.344 1.00 46.25 235 ASN A C 1
ATOM 1784 O O . ASN A 1 235 ? 61.627 22.754 -123.003 1.00 46.25 235 ASN A O 1
ATOM 1788 N N . GLY A 1 236 ? 59.951 21.585 -123.958 1.00 49.53 236 GLY A N 1
ATOM 1789 C CA . GLY A 1 236 ? 60.615 20.897 -125.079 1.00 49.53 236 GLY A CA 1
ATOM 1790 C C . GLY A 1 236 ? 61.884 20.060 -124.857 1.00 49.53 236 GLY A C 1
ATOM 1791 O O . GLY A 1 236 ? 62.092 19.124 -125.624 1.00 49.53 236 GLY A O 1
ATOM 1792 N N . THR A 1 237 ? 62.720 20.328 -123.850 1.00 42.94 237 THR A N 1
ATOM 1793 C CA . THR A 1 237 ? 63.945 19.546 -123.583 1.00 42.94 237 THR A CA 1
ATOM 1794 C C . THR A 1 237 ? 64.197 19.359 -122.091 1.00 42.94 237 THR A C 1
ATOM 1796 O O . THR A 1 237 ? 64.482 20.291 -121.343 1.00 42.94 237 THR A O 1
ATOM 1799 N N . ASN A 1 238 ? 64.110 18.103 -121.673 1.00 53.53 238 ASN A N 1
ATOM 1800 C CA . ASN A 1 238 ? 64.058 17.621 -120.298 1.00 53.53 238 ASN A CA 1
ATOM 1801 C C . ASN A 1 238 ? 65.448 17.480 -119.639 1.00 53.53 238 ASN A C 1
ATOM 1803 O O . ASN A 1 238 ? 65.880 16.372 -119.324 1.00 53.53 238 ASN A O 1
ATOM 1807 N N . ASN A 1 239 ? 66.133 18.607 -119.403 1.00 45.09 239 ASN A N 1
ATOM 1808 C CA . ASN A 1 239 ? 67.350 18.660 -118.579 1.00 45.09 239 ASN A CA 1
ATOM 1809 C C . ASN A 1 239 ? 67.477 19.983 -117.790 1.00 45.09 239 ASN A C 1
ATOM 1811 O O . ASN A 1 239 ? 68.127 20.928 -118.235 1.00 45.09 239 ASN A O 1
ATOM 1815 N N . CYS A 1 240 ? 66.887 20.037 -116.593 1.00 53.62 240 CYS A N 1
ATOM 1816 C CA . CYS A 1 240 ? 67.031 21.161 -115.660 1.00 53.62 240 CYS A CA 1
ATOM 1817 C C . CYS A 1 240 ? 68.194 20.923 -114.681 1.00 53.62 240 CYS A C 1
ATOM 1819 O O . CYS A 1 240 ? 67.967 20.724 -113.489 1.00 53.62 240 CYS A O 1
ATOM 1821 N N . ASN A 1 241 ? 69.437 20.919 -115.171 1.00 47.97 241 ASN A N 1
ATOM 1822 C CA . ASN A 1 241 ? 70.621 20.762 -114.321 1.00 47.97 241 ASN A CA 1
ATOM 1823 C C . ASN A 1 241 ? 71.314 22.113 -114.065 1.00 47.97 241 ASN A C 1
ATOM 1825 O O . ASN A 1 241 ? 72.180 22.538 -114.829 1.00 47.97 241 ASN A O 1
ATOM 1829 N N . THR A 1 242 ? 70.926 22.801 -112.988 1.00 50.81 242 THR A N 1
ATOM 1830 C CA . THR A 1 242 ? 71.587 24.032 -112.525 1.00 50.81 242 THR A CA 1
ATOM 1831 C C . THR A 1 242 ? 72.725 23.702 -111.558 1.00 50.81 242 THR A C 1
ATOM 1833 O O . THR A 1 242 ? 72.517 23.540 -110.354 1.00 50.81 242 THR A O 1
ATOM 1836 N N . THR A 1 243 ? 73.948 23.627 -112.077 1.00 54.06 243 THR A N 1
ATOM 1837 C CA . THR A 1 243 ? 75.163 23.323 -111.308 1.00 54.06 243 THR A CA 1
ATOM 1838 C C . THR A 1 243 ? 75.669 24.527 -110.497 1.00 54.06 243 THR A C 1
ATOM 1840 O O . THR A 1 243 ? 76.545 25.252 -110.963 1.00 54.06 243 THR A O 1
ATOM 1843 N N . ASN A 1 244 ? 75.096 24.749 -109.308 1.00 57.75 244 ASN A N 1
ATOM 1844 C CA . ASN A 1 244 ? 75.747 25.307 -108.099 1.00 57.75 244 ASN A CA 1
ATOM 1845 C C . ASN A 1 244 ? 74.702 25.485 -106.979 1.00 57.75 244 ASN A C 1
ATOM 1847 O O . ASN A 1 244 ? 74.367 26.597 -106.568 1.00 57.75 244 ASN A O 1
ATOM 1851 N N . PHE A 1 245 ? 74.143 24.374 -106.504 1.00 66.12 245 PHE A N 1
ATOM 1852 C CA . PHE A 1 245 ? 73.242 24.384 -105.356 1.00 66.12 245 PHE A CA 1
ATOM 1853 C C . PHE A 1 245 ? 74.057 24.240 -104.064 1.00 66.12 245 PHE A C 1
ATOM 1855 O O . PHE A 1 245 ? 74.578 23.166 -103.780 1.00 66.12 245 PHE A O 1
ATOM 1862 N N . ASP A 1 246 ? 74.191 25.334 -103.310 1.00 73.06 246 ASP A N 1
ATOM 1863 C CA . ASP A 1 246 ? 74.790 25.347 -101.968 1.00 73.06 246 ASP A CA 1
ATOM 1864 C C . ASP A 1 246 ? 73.818 24.712 -100.958 1.00 73.06 246 ASP A C 1
ATOM 1866 O O . ASP A 1 246 ? 72.971 25.382 -100.358 1.00 73.06 246 ASP A O 1
ATOM 1870 N N . ASP A 1 247 ? 73.932 23.396 -100.791 1.00 81.06 247 ASP A N 1
ATOM 1871 C CA . ASP A 1 247 ? 73.160 22.607 -99.832 1.00 81.06 247 ASP A CA 1
ATOM 1872 C C . ASP A 1 247 ? 73.647 22.768 -98.381 1.00 81.06 247 ASP A C 1
ATOM 1874 O O . ASP A 1 247 ? 72.918 22.419 -97.450 1.00 81.06 247 ASP A O 1
ATOM 1878 N N . SER A 1 248 ? 74.818 23.376 -98.149 1.00 83.50 248 SER A N 1
ATOM 1879 C CA . SER A 1 248 ? 75.393 23.537 -96.805 1.00 83.50 248 SER A CA 1
ATOM 1880 C C . SER A 1 248 ? 74.495 24.378 -95.895 1.00 83.50 248 SER A C 1
ATOM 1882 O O . SER A 1 248 ? 74.381 24.101 -94.701 1.00 83.50 248 SER A O 1
ATOM 1884 N N . LYS A 1 249 ? 73.772 25.359 -96.451 1.00 84.31 249 LYS A N 1
ATOM 1885 C CA . LYS A 1 249 ? 72.754 26.132 -95.712 1.00 84.31 249 LYS A CA 1
ATOM 1886 C C . LYS A 1 249 ? 71.568 25.277 -95.270 1.00 84.31 249 LYS A C 1
ATOM 1888 O O . LYS A 1 249 ? 71.046 25.485 -94.178 1.00 84.31 249 LYS A O 1
ATOM 1893 N N . ILE A 1 250 ? 71.162 24.311 -96.092 1.00 85.19 250 ILE A N 1
ATOM 1894 C CA . ILE A 1 250 ? 70.063 23.388 -95.786 1.00 85.19 250 ILE A CA 1
ATOM 1895 C C . ILE A 1 250 ? 70.522 22.366 -94.746 1.00 85.19 250 ILE A C 1
ATOM 1897 O O . ILE A 1 250 ? 69.820 22.144 -93.764 1.00 85.19 250 ILE A O 1
ATOM 1901 N N . ILE A 1 251 ? 71.727 21.810 -94.897 1.00 88.00 251 ILE A N 1
ATOM 1902 C CA . ILE A 1 251 ? 72.333 20.888 -93.927 1.00 88.00 251 ILE A CA 1
ATOM 1903 C C . ILE A 1 251 ? 72.488 21.565 -92.555 1.00 88.00 251 ILE A C 1
ATOM 1905 O O . ILE A 1 251 ? 72.126 20.972 -91.539 1.00 88.00 251 ILE A O 1
ATOM 1909 N N . ASN A 1 252 ? 72.943 22.822 -92.510 1.00 89.94 252 ASN A N 1
ATOM 1910 C CA . ASN A 1 252 ? 73.031 23.589 -91.265 1.00 89.94 252 ASN A CA 1
ATOM 1911 C C . ASN A 1 252 ? 71.646 23.844 -90.650 1.00 89.94 252 ASN A C 1
ATOM 1913 O O . ASN A 1 252 ? 71.448 23.520 -89.484 1.00 89.94 252 ASN A O 1
ATOM 1917 N N . ALA A 1 253 ? 70.658 24.296 -91.431 1.00 88.06 253 ALA A N 1
ATOM 1918 C CA . ALA A 1 253 ? 69.292 24.493 -90.934 1.00 88.06 253 ALA A CA 1
ATOM 1919 C C . ALA A 1 253 ? 68.640 23.189 -90.421 1.00 88.06 253 ALA A C 1
ATOM 1921 O O . ALA A 1 253 ? 67.896 23.210 -89.436 1.00 88.06 253 ALA A O 1
ATOM 1922 N N . ILE A 1 254 ? 68.938 22.041 -91.043 1.00 92.56 254 ILE A N 1
ATOM 1923 C CA . ILE A 1 254 ? 68.519 20.711 -90.573 1.00 92.56 254 ILE A CA 1
ATOM 1924 C C . ILE A 1 254 ? 69.209 20.357 -89.250 1.00 92.56 254 ILE A C 1
ATOM 1926 O O . ILE A 1 254 ? 68.547 19.865 -88.337 1.00 92.56 254 ILE A O 1
ATOM 1930 N N . ASN A 1 255 ? 70.512 20.620 -89.115 1.00 92.75 255 ASN A N 1
ATOM 1931 C CA . ASN A 1 255 ? 71.256 20.368 -87.879 1.00 92.75 255 ASN A CA 1
ATOM 1932 C C . ASN A 1 255 ? 70.786 21.269 -86.726 1.00 92.75 255 ASN A C 1
ATOM 1934 O O . ASN A 1 255 ? 70.579 20.771 -85.620 1.00 92.75 255 ASN A O 1
ATOM 1938 N N . ASP A 1 256 ? 70.531 22.551 -86.984 1.00 93.62 256 ASP A N 1
ATOM 1939 C CA . ASP A 1 256 ? 69.965 23.484 -86.005 1.00 93.62 256 ASP A CA 1
ATOM 1940 C C . ASP A 1 256 ? 68.560 23.044 -85.575 1.00 93.62 256 ASP A C 1
ATOM 1942 O O . ASP A 1 256 ? 68.270 22.962 -84.380 1.00 93.62 256 ASP A O 1
ATOM 1946 N N . SER A 1 257 ? 67.713 22.650 -86.535 1.00 95.38 257 SER A N 1
ATOM 1947 C CA . SER A 1 257 ? 66.379 22.097 -86.259 1.00 95.38 257 SER A CA 1
ATOM 1948 C C . SER A 1 257 ? 66.457 20.818 -85.422 1.00 95.38 257 SER A C 1
ATOM 1950 O O . SER A 1 257 ? 65.738 20.680 -84.434 1.00 95.38 257 SER A O 1
ATOM 1952 N N . LYS A 1 258 ? 67.366 19.896 -85.764 1.00 96.69 258 LYS A N 1
ATOM 1953 C CA . LYS A 1 258 ? 67.623 18.664 -85.006 1.00 96.69 258 LYS A CA 1
ATOM 1954 C C . LYS A 1 258 ? 68.041 18.980 -83.571 1.00 96.69 258 LYS A C 1
ATOM 1956 O O . LYS A 1 258 ? 67.458 18.425 -82.645 1.00 96.69 258 LYS A O 1
ATOM 1961 N N . ASN A 1 259 ? 68.993 19.891 -83.377 1.00 95.88 259 ASN A N 1
ATOM 1962 C CA . ASN A 1 259 ? 69.481 20.285 -82.055 1.00 95.88 259 ASN A CA 1
ATOM 1963 C C . ASN A 1 259 ? 68.379 20.953 -81.214 1.00 95.88 259 ASN A C 1
ATOM 1965 O O . ASN A 1 259 ? 68.212 20.615 -80.037 1.00 95.88 259 ASN A O 1
ATOM 1969 N N . ALA A 1 260 ? 67.585 21.845 -81.815 1.00 95.00 260 ALA A N 1
ATOM 1970 C CA . ALA A 1 260 ? 66.449 22.495 -81.165 1.00 95.00 260 ALA A CA 1
ATOM 1971 C C . ALA A 1 260 ? 65.364 21.484 -80.751 1.00 95.00 260 ALA A C 1
ATOM 1973 O O . ALA A 1 260 ? 64.890 21.521 -79.611 1.00 95.00 260 ALA A O 1
ATOM 1974 N N . ILE A 1 261 ? 65.019 20.537 -81.633 1.00 96.31 261 ILE A N 1
ATOM 1975 C CA . ILE A 1 261 ? 64.078 19.442 -81.348 1.00 96.31 261 ILE A CA 1
ATOM 1976 C C . ILE A 1 261 ? 64.613 18.555 -80.216 1.00 96.31 261 ILE A C 1
ATOM 1978 O O . ILE A 1 261 ? 63.898 18.314 -79.245 1.00 96.31 261 ILE A O 1
ATOM 1982 N N . THR A 1 262 ? 65.874 18.113 -80.287 1.00 96.81 262 THR A N 1
ATOM 1983 C CA . THR A 1 262 ? 66.497 17.277 -79.247 1.00 96.81 262 THR A CA 1
ATOM 1984 C C . THR A 1 262 ? 66.513 17.981 -77.890 1.00 96.81 262 THR A C 1
ATOM 1986 O O . THR A 1 262 ? 66.138 17.374 -76.889 1.00 96.81 262 THR A O 1
ATOM 1989 N N . THR A 1 263 ? 66.868 19.267 -77.848 1.00 96.75 263 THR A N 1
ATOM 1990 C CA . THR A 1 263 ? 66.872 20.065 -76.610 1.00 96.75 263 THR A CA 1
ATOM 1991 C C . THR A 1 263 ? 65.460 20.240 -76.050 1.00 96.75 263 THR A C 1
ATOM 1993 O O . THR A 1 263 ? 65.240 20.033 -74.859 1.00 96.75 263 THR A O 1
ATOM 1996 N N . SER A 1 264 ? 64.479 20.548 -76.904 1.00 97.06 264 SER A N 1
ATOM 1997 C CA . SER A 1 264 ? 63.077 20.714 -76.494 1.00 97.06 264 SER A CA 1
ATOM 1998 C C . SER A 1 264 ? 62.489 19.420 -75.927 1.00 97.06 264 SER A C 1
ATOM 2000 O O . SER A 1 264 ? 61.861 19.445 -74.869 1.00 97.06 264 SER A O 1
ATOM 2002 N N . ILE A 1 265 ? 62.746 18.280 -76.579 1.00 97.62 265 ILE A N 1
ATOM 2003 C CA . ILE A 1 265 ? 62.329 16.956 -76.093 1.00 97.62 265 ILE A CA 1
ATOM 2004 C C . ILE A 1 265 ? 63.035 16.620 -74.774 1.00 97.62 265 ILE A C 1
ATOM 2006 O O . ILE A 1 265 ? 62.370 16.200 -73.833 1.00 97.62 265 ILE A O 1
ATOM 2010 N N . SER A 1 266 ? 64.347 16.848 -74.663 1.00 97.56 266 SER A N 1
ATOM 2011 C CA . SER A 1 266 ? 65.109 16.584 -73.431 1.00 97.56 266 SER A CA 1
ATOM 2012 C C . SER A 1 266 ? 64.588 17.396 -72.236 1.00 97.56 266 SER A C 1
ATOM 2014 O O . SER A 1 266 ? 64.388 16.857 -71.142 1.00 97.56 266 SER A O 1
ATOM 2016 N N . ASN A 1 267 ? 64.275 18.677 -72.455 1.00 97.31 267 ASN A N 1
ATOM 2017 C CA . ASN A 1 267 ? 63.690 19.548 -71.435 1.00 97.31 267 ASN A CA 1
ATOM 2018 C C . ASN A 1 267 ? 62.277 19.089 -71.037 1.00 97.31 267 ASN A C 1
ATOM 2020 O O . ASN A 1 267 ? 61.955 19.056 -69.848 1.00 97.31 267 ASN A O 1
ATOM 2024 N N . ALA A 1 268 ? 61.447 18.684 -72.006 1.00 97.44 268 ALA A N 1
ATOM 2025 C CA . ALA A 1 268 ? 60.117 18.137 -71.739 1.00 97.44 268 ALA A CA 1
ATOM 2026 C C . ALA A 1 268 ? 60.187 16.825 -70.937 1.00 97.44 268 ALA A C 1
ATOM 2028 O O . ALA A 1 268 ? 59.485 16.688 -69.937 1.00 97.44 268 ALA A O 1
ATOM 2029 N N . VAL A 1 269 ? 61.075 15.898 -71.316 1.00 98.06 269 VAL A N 1
ATOM 2030 C CA . VAL A 1 269 ? 61.313 14.638 -70.591 1.00 98.06 269 VAL A CA 1
ATOM 2031 C C . VAL A 1 269 ? 61.774 14.917 -69.161 1.00 98.06 269 VAL A C 1
ATOM 2033 O O . VAL A 1 269 ? 61.184 14.380 -68.232 1.00 98.06 269 VAL A O 1
ATOM 2036 N N . THR A 1 270 ? 62.738 15.821 -68.963 1.00 98.00 270 THR A N 1
ATOM 2037 C CA . THR A 1 270 ? 63.214 16.214 -67.622 1.00 98.00 270 THR A CA 1
ATOM 2038 C C . THR A 1 270 ? 62.085 16.799 -66.764 1.00 98.00 270 THR A C 1
ATOM 2040 O O . THR A 1 270 ? 61.936 16.436 -65.598 1.00 98.00 270 THR A O 1
ATOM 2043 N N . SER A 1 271 ? 61.240 17.660 -67.341 1.00 97.81 271 SER A N 1
ATOM 2044 C CA . SER A 1 271 ? 60.077 18.239 -66.652 1.00 97.81 271 SER A CA 1
ATOM 2045 C C . SER A 1 271 ? 59.043 17.176 -66.246 1.00 97.81 271 SER A C 1
ATOM 2047 O O . SER A 1 271 ? 58.554 17.172 -65.111 1.00 97.81 271 SER A O 1
ATOM 2049 N N . ILE A 1 272 ? 58.761 16.219 -67.139 1.00 98.19 272 ILE A N 1
ATOM 2050 C CA . ILE A 1 272 ? 57.879 15.073 -66.870 1.00 98.19 272 ILE A CA 1
ATOM 2051 C C . ILE A 1 272 ? 58.468 14.187 -65.765 1.00 98.19 272 ILE A C 1
ATOM 2053 O O . ILE A 1 272 ? 57.747 13.821 -64.839 1.00 98.19 272 ILE A O 1
ATOM 2057 N N . THR A 1 273 ? 59.769 13.883 -65.811 1.00 98.25 273 THR A N 1
ATOM 2058 C CA . THR A 1 273 ? 60.462 13.098 -64.778 1.00 98.25 273 THR A CA 1
ATOM 2059 C C . THR A 1 273 ? 60.368 13.768 -63.409 1.00 98.25 273 THR A C 1
ATOM 2061 O O . THR A 1 273 ? 59.991 13.111 -62.442 1.00 98.25 273 THR A O 1
ATOM 2064 N N . ASN A 1 274 ? 60.622 15.077 -63.320 1.00 98.00 274 ASN A N 1
ATOM 2065 C CA . ASN A 1 274 ? 60.496 15.820 -62.063 1.00 98.00 274 ASN A CA 1
ATOM 2066 C C . ASN A 1 274 ? 59.053 15.795 -61.531 1.00 98.00 274 ASN A C 1
ATOM 2068 O O . ASN A 1 274 ? 58.838 15.540 -60.347 1.00 98.00 274 ASN A O 1
ATOM 2072 N N . SER A 1 275 ? 58.063 15.974 -62.412 1.00 98.25 275 SER A N 1
ATOM 2073 C CA . SER A 1 275 ? 56.641 15.896 -62.046 1.00 98.25 275 SER A CA 1
ATOM 2074 C C . SER A 1 275 ? 56.255 14.507 -61.522 1.00 98.25 275 SER A C 1
ATOM 2076 O O . SER A 1 275 ? 55.545 14.399 -60.523 1.00 98.25 275 SER A O 1
ATOM 2078 N N . LEU A 1 276 ? 56.755 13.436 -62.150 1.00 98.25 276 LEU A N 1
ATOM 2079 C CA . LEU A 1 276 ? 56.543 12.055 -61.702 1.00 98.25 276 LEU A CA 1
ATOM 2080 C C . LEU A 1 276 ? 57.162 11.788 -60.322 1.00 98.25 276 LEU A C 1
ATOM 2082 O O . LEU A 1 276 ? 56.525 11.130 -59.500 1.00 98.25 276 LEU A O 1
ATOM 2086 N N . THR A 1 277 ? 58.349 12.331 -60.035 1.00 98.25 277 THR A N 1
ATOM 2087 C CA . THR A 1 277 ? 58.974 12.244 -58.703 1.00 98.25 277 THR A CA 1
ATOM 2088 C C . THR A 1 277 ? 58.085 12.882 -57.633 1.00 98.25 277 THR A C 1
ATOM 2090 O O . THR A 1 277 ? 57.734 12.214 -56.661 1.00 98.25 277 THR A O 1
ATOM 2093 N N . THR A 1 278 ? 57.621 14.120 -57.844 1.00 98.12 278 THR A N 1
ATOM 2094 C CA . THR A 1 278 ? 56.724 14.816 -56.899 1.00 98.12 278 THR A CA 1
ATOM 2095 C C . THR A 1 278 ? 55.379 14.099 -56.723 1.00 98.12 278 THR A C 1
ATOM 2097 O O . THR A 1 278 ? 54.844 14.033 -55.613 1.00 98.12 278 THR A O 1
ATOM 2100 N N . ILE A 1 279 ? 54.830 13.506 -57.791 1.00 98.31 279 ILE A N 1
ATOM 2101 C CA . ILE A 1 279 ? 53.628 12.661 -57.709 1.00 98.31 279 ILE A CA 1
ATOM 2102 C C . ILE A 1 279 ? 53.894 11.428 -56.831 1.00 98.31 279 ILE A C 1
ATOM 2104 O O . ILE A 1 279 ? 53.071 11.100 -55.979 1.00 98.31 279 ILE A O 1
ATOM 2108 N N . ASN A 1 280 ? 55.045 10.770 -56.979 1.00 98.00 280 ASN A N 1
ATOM 2109 C CA . ASN A 1 280 ? 55.391 9.571 -56.213 1.00 98.00 280 ASN A CA 1
ATOM 2110 C C . ASN A 1 280 ? 55.620 9.861 -54.712 1.00 98.00 280 ASN A C 1
ATOM 2112 O O . ASN A 1 280 ? 55.191 9.090 -53.848 1.00 98.00 280 ASN A O 1
ATOM 2116 N N . GLU A 1 281 ? 56.222 11.007 -54.382 1.00 98.25 281 GLU A N 1
ATOM 2117 C CA . GLU A 1 281 ? 56.335 11.518 -53.004 1.00 98.25 281 GLU A CA 1
ATOM 2118 C C . GLU A 1 281 ? 54.955 11.833 -52.399 1.00 98.25 281 GLU A C 1
ATOM 2120 O O . GLU A 1 281 ? 54.661 11.470 -51.254 1.00 98.25 281 GLU A O 1
ATOM 2125 N N . SER A 1 282 ? 54.065 12.435 -53.195 1.00 98.31 282 SER A N 1
ATOM 2126 C CA . SER A 1 282 ? 52.682 12.726 -52.797 1.00 98.31 282 SER A CA 1
ATOM 2127 C C . SER A 1 282 ? 51.887 11.441 -52.532 1.00 98.31 282 SER A C 1
ATOM 2129 O O . SER A 1 282 ? 51.230 11.325 -51.498 1.00 98.31 282 SER A O 1
ATOM 2131 N N . ILE A 1 283 ? 52.001 10.435 -53.409 1.00 98.44 283 ILE A N 1
ATOM 2132 C CA . ILE A 1 283 ? 51.394 9.104 -53.232 1.00 98.44 283 ILE A CA 1
ATOM 2133 C C . ILE A 1 283 ? 51.912 8.436 -51.952 1.00 98.44 283 ILE A C 1
ATOM 2135 O O . ILE A 1 283 ? 51.118 7.908 -51.173 1.00 98.44 283 ILE A O 1
ATOM 2139 N N . SER A 1 284 ? 53.220 8.505 -51.694 1.00 98.31 284 SER A N 1
ATOM 2140 C CA . SER A 1 284 ? 53.836 7.945 -50.481 1.00 98.31 284 SER A CA 1
ATOM 2141 C C . SER A 1 284 ? 53.307 8.617 -49.206 1.00 98.31 284 SER A C 1
ATOM 2143 O O . SER A 1 284 ? 53.017 7.946 -48.214 1.00 98.31 284 SER A O 1
ATOM 2145 N N . THR A 1 285 ? 53.109 9.936 -49.250 1.00 98.38 285 THR A N 1
ATOM 2146 C CA . THR A 1 285 ? 52.519 10.718 -48.151 1.00 98.38 285 THR A CA 1
ATOM 2147 C C . THR A 1 285 ? 51.063 10.317 -47.897 1.00 98.38 285 THR A C 1
ATOM 2149 O O . THR A 1 285 ? 50.686 10.040 -46.757 1.00 98.38 285 THR A O 1
ATOM 2152 N N . VAL A 1 286 ? 50.254 10.199 -48.958 1.00 98.44 286 VAL A N 1
ATOM 2153 C CA . VAL A 1 286 ? 48.853 9.748 -48.872 1.00 98.44 286 VAL A CA 1
ATOM 2154 C C . VAL A 1 286 ? 48.759 8.321 -48.322 1.00 98.44 286 VAL A C 1
ATOM 2156 O O . VAL A 1 286 ? 47.934 8.061 -47.447 1.00 98.44 286 VAL A O 1
ATOM 2159 N N . ALA A 1 287 ? 49.622 7.402 -48.763 1.00 98.31 287 ALA A N 1
ATOM 2160 C CA . ALA A 1 287 ? 49.637 6.020 -48.280 1.00 98.31 287 ALA A CA 1
ATOM 2161 C C . ALA A 1 287 ? 49.900 5.927 -46.764 1.00 98.31 287 ALA A C 1
ATOM 2163 O O . ALA A 1 287 ? 49.234 5.158 -46.064 1.00 98.31 287 ALA A O 1
ATOM 2164 N N . ASN A 1 288 ? 50.814 6.750 -46.236 1.00 98.31 288 ASN A N 1
ATOM 2165 C CA . ASN A 1 288 ? 51.070 6.830 -44.796 1.00 98.31 288 ASN A CA 1
ATOM 2166 C C . ASN A 1 288 ? 49.859 7.387 -44.027 1.00 98.31 288 ASN A C 1
ATOM 2168 O O . ASN A 1 288 ? 49.426 6.768 -43.053 1.00 98.31 288 ASN A O 1
ATOM 2172 N N . ALA A 1 289 ? 49.241 8.472 -44.504 1.00 98.38 289 ALA A N 1
ATOM 2173 C CA . ALA A 1 289 ? 48.042 9.044 -43.880 1.00 98.38 289 ALA A CA 1
ATOM 2174 C C . ALA A 1 289 ? 46.847 8.062 -43.868 1.00 98.38 289 ALA A C 1
ATOM 2176 O O . ALA A 1 289 ? 46.113 7.969 -42.879 1.00 98.38 289 ALA A O 1
ATOM 2177 N N . VAL A 1 290 ? 46.671 7.267 -44.931 1.00 98.56 290 VAL A N 1
ATOM 2178 C CA . VAL A 1 290 ? 45.654 6.197 -45.000 1.00 98.56 290 VAL A CA 1
ATOM 2179 C C . VAL A 1 290 ? 45.944 5.080 -43.990 1.00 98.56 290 VAL A C 1
ATOM 2181 O O . VAL A 1 290 ? 45.020 4.588 -43.334 1.00 98.56 290 VAL A O 1
ATOM 2184 N N . LYS A 1 291 ? 47.213 4.697 -43.804 1.00 98.56 291 LYS A N 1
ATOM 2185 C CA . LYS A 1 291 ? 47.625 3.701 -42.801 1.00 98.56 291 LYS A CA 1
ATOM 2186 C C . LYS A 1 291 ? 47.349 4.183 -41.372 1.00 98.56 291 LYS A C 1
ATOM 2188 O O . LYS A 1 291 ? 46.799 3.430 -40.570 1.00 98.56 291 LYS A O 1
ATOM 2193 N N . GLU A 1 292 ? 47.675 5.434 -41.059 1.00 98.50 292 GLU A N 1
ATOM 2194 C CA . GLU A 1 292 ? 47.372 6.045 -39.756 1.00 98.50 292 GLU A CA 1
ATOM 2195 C C . GLU A 1 292 ? 45.862 6.131 -39.503 1.00 98.50 292 GLU A C 1
ATOM 2197 O O . GLU A 1 292 ? 45.388 5.725 -38.440 1.00 98.50 292 GLU A O 1
ATOM 2202 N N . THR A 1 293 ? 45.093 6.546 -40.514 1.00 98.62 293 THR A N 1
ATOM 2203 C CA . THR A 1 293 ? 43.622 6.574 -40.461 1.00 98.62 293 THR A CA 1
ATOM 2204 C C . THR A 1 293 ? 43.046 5.177 -40.205 1.00 98.62 293 THR A C 1
ATOM 2206 O O . THR A 1 293 ? 42.163 5.014 -39.366 1.00 98.62 293 THR A O 1
ATOM 2209 N N . THR A 1 294 ? 43.589 4.145 -40.858 1.00 98.62 294 THR A N 1
ATOM 2210 C CA . THR A 1 294 ? 43.183 2.742 -40.659 1.00 98.62 294 THR A CA 1
ATOM 2211 C C . THR A 1 294 ? 43.440 2.280 -39.221 1.00 98.62 294 THR A C 1
ATOM 2213 O O . THR A 1 294 ? 42.569 1.670 -38.599 1.00 98.62 294 THR A O 1
ATOM 2216 N N . ASN A 1 295 ? 44.595 2.627 -38.643 1.00 98.50 295 ASN A N 1
ATOM 2217 C CA . ASN A 1 295 ? 44.905 2.326 -37.242 1.00 98.50 295 ASN A CA 1
ATOM 2218 C C . ASN A 1 295 ? 43.942 3.037 -36.275 1.00 98.50 295 ASN A C 1
ATOM 2220 O O . ASN A 1 295 ? 43.468 2.422 -35.318 1.00 98.50 295 ASN A O 1
ATOM 2224 N N . ALA A 1 296 ? 43.598 4.302 -36.541 1.00 98.50 296 ALA A N 1
ATOM 2225 C CA . ALA A 1 296 ? 42.615 5.044 -35.752 1.00 98.50 296 ALA A CA 1
ATOM 2226 C C . ALA A 1 296 ? 41.209 4.413 -35.829 1.00 98.50 296 ALA A C 1
ATOM 2228 O O . ALA A 1 296 ? 40.547 4.259 -34.802 1.00 98.50 296 ALA A O 1
ATOM 2229 N N . VAL A 1 297 ? 40.774 3.971 -37.015 1.00 98.62 297 VAL A N 1
ATOM 2230 C CA . VAL A 1 297 ? 39.497 3.255 -37.208 1.00 98.62 297 VAL A CA 1
ATOM 2231 C C . VAL A 1 297 ? 39.477 1.917 -36.459 1.00 98.62 297 VAL A C 1
ATOM 2233 O O . VAL A 1 297 ? 38.477 1.596 -35.811 1.00 98.62 297 VAL A O 1
ATOM 2236 N N . ASN A 1 298 ? 40.580 1.164 -36.463 1.00 98.62 298 ASN A N 1
ATOM 2237 C CA . ASN A 1 298 ? 40.697 -0.088 -35.705 1.00 98.62 298 ASN A CA 1
ATOM 2238 C C . ASN A 1 298 ? 40.612 0.153 -34.186 1.00 98.62 298 ASN A C 1
ATOM 2240 O O . ASN A 1 298 ? 39.877 -0.545 -33.486 1.00 98.62 298 ASN A O 1
ATOM 2244 N N . ASN A 1 299 ? 41.286 1.189 -33.676 1.00 98.50 299 ASN A N 1
ATOM 2245 C CA . ASN A 1 299 ? 41.193 1.581 -32.266 1.00 98.50 299 ASN A CA 1
ATOM 2246 C C . ASN A 1 299 ? 39.767 2.012 -31.880 1.00 98.50 299 ASN A C 1
ATOM 2248 O O . ASN A 1 299 ? 39.251 1.568 -30.854 1.00 98.50 299 ASN A O 1
ATOM 2252 N N . ASN A 1 300 ? 39.097 2.798 -32.728 1.00 98.62 300 ASN A N 1
ATOM 2253 C CA . ASN A 1 300 ? 37.701 3.189 -32.522 1.00 98.62 300 ASN A CA 1
ATOM 2254 C C . ASN A 1 300 ? 36.757 1.976 -32.539 1.00 98.62 300 ASN A C 1
ATOM 2256 O O . ASN A 1 300 ? 35.856 1.893 -31.709 1.00 98.62 300 ASN A O 1
ATOM 2260 N N . THR A 1 301 ? 36.994 1.000 -33.419 1.00 98.62 301 THR A N 1
ATOM 2261 C CA . THR A 1 301 ? 36.230 -0.260 -33.470 1.00 98.62 301 THR A CA 1
ATOM 2262 C C . THR A 1 301 ? 36.363 -1.042 -32.161 1.00 98.62 301 THR A C 1
ATOM 2264 O O . THR A 1 301 ? 35.364 -1.483 -31.592 1.00 98.62 301 THR A O 1
ATOM 2267 N N . ASN A 1 302 ? 37.581 -1.148 -31.623 1.00 98.38 302 ASN A N 1
ATOM 2268 C CA . ASN A 1 302 ? 37.828 -1.794 -30.333 1.00 98.38 302 ASN A CA 1
ATOM 2269 C C . ASN A 1 302 ? 37.140 -1.053 -29.172 1.00 98.38 302 ASN A C 1
ATOM 2271 O O . ASN A 1 302 ? 36.524 -1.693 -28.318 1.00 98.38 302 ASN A O 1
ATOM 2275 N N . ALA A 1 303 ? 37.175 0.284 -29.167 1.00 98.56 303 ALA A N 1
ATOM 2276 C CA . ALA A 1 303 ? 36.480 1.096 -28.168 1.00 98.56 303 ALA A CA 1
ATOM 2277 C C . ALA A 1 303 ? 34.950 0.920 -28.237 1.00 98.56 303 ALA A C 1
ATOM 2279 O O . ALA A 1 303 ? 34.309 0.717 -27.206 1.00 98.56 303 ALA A O 1
ATOM 2280 N N . VAL A 1 304 ? 34.365 0.914 -29.441 1.00 98.62 304 VAL A N 1
ATOM 2281 C CA . VAL A 1 304 ? 32.929 0.654 -29.656 1.00 98.62 304 VAL A CA 1
ATOM 2282 C C . VAL A 1 304 ? 32.536 -0.744 -29.169 1.00 98.62 304 VAL A C 1
ATOM 2284 O O . VAL A 1 304 ? 31.510 -0.889 -28.505 1.00 98.62 304 VAL A O 1
ATOM 2287 N N . ASN A 1 305 ? 33.365 -1.763 -29.413 1.00 98.56 305 ASN A N 1
ATOM 2288 C CA . ASN A 1 305 ? 33.123 -3.118 -28.909 1.00 98.56 305 ASN A CA 1
ATOM 2289 C C . ASN A 1 305 ? 33.166 -3.187 -27.371 1.00 98.56 305 ASN A C 1
ATOM 2291 O O . ASN A 1 305 ? 32.319 -3.846 -26.768 1.00 98.56 305 ASN A O 1
ATOM 2295 N N . ALA A 1 306 ? 34.089 -2.473 -26.717 1.00 98.44 306 ALA A N 1
ATOM 2296 C CA . ALA A 1 306 ? 34.138 -2.389 -25.254 1.00 98.44 306 ALA A CA 1
ATOM 2297 C C . ALA A 1 306 ? 32.912 -1.661 -24.662 1.00 98.44 306 ALA A C 1
ATOM 2299 O O . ALA A 1 306 ? 32.347 -2.102 -23.655 1.00 98.44 306 ALA A O 1
ATOM 2300 N N . VAL A 1 307 ? 32.454 -0.583 -25.313 1.00 98.69 307 VAL A N 1
ATOM 2301 C CA . VAL A 1 307 ? 31.209 0.116 -24.951 1.00 98.69 307 VAL A CA 1
ATOM 2302 C C . VAL A 1 307 ? 30.004 -0.811 -25.110 1.00 98.69 307 VAL A C 1
ATOM 2304 O O . VAL A 1 307 ? 29.190 -0.891 -24.193 1.00 98.69 307 VAL A O 1
ATOM 2307 N N . LYS A 1 308 ? 29.913 -1.568 -26.211 1.00 98.69 308 LYS A N 1
ATOM 2308 C CA . LYS A 1 308 ? 28.833 -2.540 -26.434 1.00 98.69 308 LYS A CA 1
ATOM 2309 C C . LYS A 1 308 ? 28.759 -3.579 -25.311 1.00 98.69 308 LYS A C 1
ATOM 2311 O O . LYS A 1 308 ? 27.711 -3.706 -24.688 1.00 98.69 308 LYS A O 1
ATOM 2316 N N . SER A 1 309 ? 29.873 -4.233 -24.979 1.00 98.56 309 SER A N 1
ATOM 2317 C CA . SER A 1 309 ? 29.928 -5.204 -23.873 1.00 98.56 309 SER A CA 1
ATOM 2318 C C . SER A 1 309 ? 29.514 -4.594 -22.526 1.00 98.56 309 SER A C 1
ATOM 2320 O O . SER A 1 309 ? 28.877 -5.257 -21.709 1.00 98.56 309 SER A O 1
ATOM 2322 N N . SER A 1 310 ? 29.838 -3.316 -22.298 1.00 98.62 310 SER A N 1
ATOM 2323 C CA . SER A 1 310 ? 29.427 -2.583 -21.092 1.00 98.62 310 SER A CA 1
ATOM 2324 C C . SER A 1 310 ? 27.919 -2.301 -21.073 1.00 98.62 310 SER A C 1
ATOM 2326 O O . SER A 1 310 ? 27.282 -2.428 -20.028 1.00 98.62 310 SER A O 1
ATOM 2328 N N . VAL A 1 311 ? 27.328 -1.964 -22.224 1.00 98.31 311 VAL A N 1
ATOM 2329 C CA . VAL A 1 311 ? 25.874 -1.785 -22.389 1.00 98.31 311 VAL A CA 1
ATOM 2330 C C . VAL A 1 311 ? 25.128 -3.107 -22.192 1.00 98.31 311 VAL A C 1
ATOM 2332 O O . VAL A 1 311 ? 24.127 -3.126 -21.478 1.00 98.31 311 VAL A O 1
ATOM 2335 N N . ASP A 1 312 ? 25.639 -4.215 -22.732 1.00 98.56 312 ASP A N 1
ATOM 2336 C CA . ASP A 1 312 ? 25.052 -5.550 -22.552 1.00 98.56 312 ASP A CA 1
ATOM 2337 C C . ASP A 1 312 ? 25.073 -5.973 -21.062 1.00 98.56 312 ASP A C 1
ATOM 2339 O O . ASP A 1 312 ? 24.083 -6.483 -20.528 1.00 98.56 312 ASP A O 1
ATOM 2343 N N . ALA A 1 313 ? 26.163 -5.681 -20.338 1.00 98.38 313 ALA A N 1
ATOM 2344 C CA . ALA A 1 313 ? 26.260 -5.914 -18.892 1.00 98.38 313 ALA A CA 1
ATOM 2345 C C . ALA A 1 313 ? 25.289 -5.038 -18.071 1.00 98.38 313 ALA A C 1
ATOM 2347 O O . ALA A 1 313 ? 24.655 -5.523 -17.125 1.00 98.38 313 ALA A O 1
ATOM 2348 N N . LEU A 1 314 ? 25.119 -3.764 -18.446 1.00 98.69 314 LEU A N 1
ATOM 2349 C CA . LEU A 1 314 ? 24.124 -2.874 -17.840 1.00 98.69 314 LEU A CA 1
ATOM 2350 C C . LEU A 1 314 ? 22.694 -3.365 -18.100 1.00 98.69 314 LEU A C 1
ATOM 2352 O O . LEU A 1 314 ? 21.887 -3.381 -17.174 1.00 98.69 314 LEU A O 1
ATOM 2356 N N . HIS A 1 315 ? 22.390 -3.827 -19.315 1.00 98.69 315 HIS A N 1
ATOM 2357 C CA . HIS A 1 315 ? 21.079 -4.377 -19.666 1.00 98.69 315 HIS A CA 1
ATOM 2358 C C . HIS A 1 315 ? 20.726 -5.600 -18.800 1.00 98.69 315 HIS A C 1
ATOM 2360 O O . HIS A 1 315 ? 19.642 -5.663 -18.218 1.00 98.69 315 HIS A O 1
ATOM 2366 N N . ASN A 1 316 ? 21.670 -6.529 -18.622 1.00 98.06 316 ASN A N 1
ATOM 2367 C CA . ASN A 1 316 ? 21.496 -7.684 -17.734 1.00 98.06 316 ASN A CA 1
ATOM 2368 C C . ASN A 1 316 ? 21.281 -7.268 -16.267 1.00 98.06 316 ASN A C 1
ATOM 2370 O O . ASN A 1 316 ? 20.416 -7.820 -15.585 1.00 98.06 316 ASN A O 1
ATOM 2374 N N . THR A 1 317 ? 22.018 -6.257 -15.797 1.00 98.62 317 THR A N 1
ATOM 2375 C CA . THR A 1 317 ? 21.863 -5.704 -14.441 1.00 98.62 317 THR A CA 1
ATOM 2376 C C . THR A 1 317 ? 20.479 -5.080 -14.243 1.00 98.62 317 THR A C 1
ATOM 2378 O O . THR A 1 317 ? 19.823 -5.341 -13.235 1.00 98.62 317 THR A O 1
ATOM 2381 N N . ILE A 1 318 ? 19.992 -4.312 -15.224 1.00 98.56 318 ILE A N 1
ATOM 2382 C CA . ILE A 1 318 ? 18.650 -3.711 -15.212 1.00 98.56 318 ILE A CA 1
ATOM 2383 C C . ILE A 1 318 ? 17.571 -4.799 -15.151 1.00 98.56 318 ILE A C 1
ATOM 2385 O O . ILE A 1 318 ? 16.682 -4.719 -14.306 1.00 98.56 318 ILE A O 1
ATOM 2389 N N . ASN A 1 319 ? 17.672 -5.855 -15.963 1.00 98.56 319 ASN A N 1
ATOM 2390 C CA . ASN A 1 319 ? 16.700 -6.956 -15.959 1.00 98.56 319 ASN A CA 1
ATOM 2391 C C . ASN A 1 319 ? 16.645 -7.695 -14.606 1.00 98.56 319 ASN A C 1
ATOM 2393 O O . ASN A 1 319 ? 15.559 -8.045 -14.129 1.00 98.56 319 ASN A O 1
ATOM 2397 N N . ALA A 1 320 ? 17.794 -7.882 -13.947 1.00 98.12 320 ALA A N 1
ATOM 2398 C CA . ALA A 1 320 ? 17.855 -8.450 -12.600 1.00 98.12 320 ALA A CA 1
ATOM 2399 C C . ALA A 1 320 ? 17.184 -7.534 -11.556 1.00 98.12 320 ALA A C 1
ATOM 2401 O O . ALA A 1 320 ? 16.385 -8.007 -10.744 1.00 98.12 320 ALA A O 1
ATOM 2402 N N . VAL A 1 321 ? 17.437 -6.220 -11.615 1.00 98.69 321 VAL A N 1
ATOM 2403 C CA . VAL A 1 321 ? 16.796 -5.223 -10.736 1.00 98.69 321 VAL A CA 1
ATOM 2404 C C . VAL A 1 321 ? 15.281 -5.180 -10.955 1.00 98.69 321 VAL A C 1
ATOM 2406 O O . VAL A 1 321 ? 14.534 -5.252 -9.981 1.00 98.69 321 VAL A O 1
ATOM 2409 N N . THR A 1 322 ? 14.806 -5.149 -12.203 1.00 98.69 322 THR A N 1
ATOM 2410 C CA . THR A 1 322 ? 13.368 -5.195 -12.530 1.00 98.69 322 THR A CA 1
ATOM 2411 C C . THR A 1 322 ? 12.704 -6.453 -11.967 1.00 98.69 322 THR A C 1
ATOM 2413 O O . THR A 1 322 ? 11.627 -6.375 -11.374 1.00 98.69 322 THR A O 1
ATOM 2416 N N . THR A 1 323 ? 13.366 -7.610 -12.063 1.00 98.44 323 THR A N 1
ATOM 2417 C CA . THR A 1 323 ? 12.868 -8.868 -11.481 1.00 98.44 323 THR A CA 1
ATOM 2418 C C . THR A 1 323 ? 12.763 -8.784 -9.953 1.00 98.44 323 THR A C 1
ATOM 2420 O O . THR A 1 323 ? 11.731 -9.141 -9.381 1.00 98.44 323 THR A O 1
ATOM 2423 N N . ALA A 1 324 ? 13.788 -8.253 -9.279 1.00 98.44 324 ALA A N 1
ATOM 2424 C CA . ALA A 1 324 ? 13.777 -8.066 -7.827 1.00 98.44 324 ALA A CA 1
ATOM 2425 C C . ALA A 1 324 ? 12.680 -7.085 -7.364 1.00 98.44 324 ALA A C 1
ATOM 2427 O O . ALA A 1 324 ? 11.983 -7.353 -6.383 1.00 98.44 324 ALA A O 1
ATOM 2428 N N . VAL A 1 325 ? 12.468 -5.984 -8.094 1.00 98.69 325 VAL A N 1
ATOM 2429 C CA . VAL A 1 325 ? 11.398 -5.006 -7.823 1.00 98.69 325 VAL A CA 1
ATOM 2430 C C . VAL A 1 325 ? 10.009 -5.634 -7.977 1.00 98.69 325 VAL A C 1
ATOM 2432 O O . VAL A 1 325 ? 9.151 -5.428 -7.114 1.00 98.69 325 VAL A O 1
ATOM 2435 N N . ASN A 1 326 ? 9.784 -6.449 -9.011 1.00 98.56 326 ASN A N 1
ATOM 2436 C CA . ASN A 1 326 ? 8.506 -7.139 -9.225 1.00 98.56 326 ASN A CA 1
ATOM 2437 C C . ASN A 1 326 ? 8.203 -8.164 -8.115 1.00 98.56 326 ASN A C 1
ATOM 2439 O O . ASN A 1 326 ? 7.072 -8.235 -7.617 1.00 98.56 326 ASN A O 1
ATOM 2443 N N . ASN A 1 327 ? 9.221 -8.901 -7.662 1.00 98.12 327 ASN A N 1
ATOM 2444 C CA . ASN A 1 327 ? 9.102 -9.829 -6.534 1.00 98.12 327 ASN A CA 1
ATOM 2445 C C . ASN A 1 327 ? 8.775 -9.086 -5.227 1.00 98.12 327 ASN A C 1
ATOM 2447 O O . ASN A 1 327 ? 7.825 -9.451 -4.532 1.00 98.12 327 ASN A O 1
ATOM 2451 N N . ASN A 1 328 ? 9.490 -7.994 -4.932 1.00 98.69 328 ASN A N 1
ATOM 2452 C CA . ASN A 1 328 ? 9.235 -7.162 -3.753 1.00 98.69 328 ASN A CA 1
ATOM 2453 C C . ASN A 1 328 ? 7.829 -6.544 -3.778 1.00 98.69 328 ASN A C 1
ATOM 2455 O O . ASN A 1 328 ? 7.123 -6.587 -2.773 1.00 98.69 328 ASN A O 1
ATOM 2459 N N . THR A 1 329 ? 7.381 -6.041 -4.932 1.00 98.56 329 THR A N 1
ATOM 2460 C CA . THR A 1 329 ? 6.022 -5.504 -5.120 1.00 98.56 329 THR A CA 1
ATOM 2461 C C . THR A 1 329 ? 4.960 -6.562 -4.811 1.00 98.56 329 THR A C 1
ATOM 2463 O O . THR A 1 329 ? 3.990 -6.289 -4.099 1.00 98.56 329 THR A O 1
ATOM 2466 N N . SER A 1 330 ? 5.166 -7.797 -5.274 1.00 98.31 330 SER A N 1
ATOM 2467 C CA . SER A 1 330 ? 4.256 -8.925 -5.031 1.00 98.31 330 SER A CA 1
ATOM 2468 C C . SER A 1 330 ? 4.214 -9.337 -3.552 1.00 98.31 330 SER A C 1
ATOM 2470 O O . SER A 1 330 ? 3.132 -9.561 -2.996 1.00 98.31 330 SER A O 1
ATOM 2472 N N . ALA A 1 331 ? 5.374 -9.374 -2.888 1.00 98.31 331 ALA A N 1
ATOM 2473 C CA . ALA A 1 331 ? 5.490 -9.671 -1.461 1.00 98.31 331 ALA A CA 1
ATOM 2474 C C . ALA A 1 331 ? 4.815 -8.592 -0.593 1.00 98.31 331 ALA A C 1
ATOM 2476 O O . ALA A 1 331 ? 3.975 -8.917 0.248 1.00 98.31 331 ALA A O 1
ATOM 2477 N N . VAL A 1 332 ? 5.100 -7.310 -0.852 1.00 98.75 332 VAL A N 1
ATOM 2478 C CA . VAL A 1 332 ? 4.482 -6.168 -0.152 1.00 98.75 332 VAL A CA 1
ATOM 2479 C C . VAL A 1 332 ? 2.966 -6.168 -0.338 1.00 98.75 332 VAL A C 1
ATOM 2481 O O . VAL A 1 332 ? 2.233 -6.050 0.641 1.00 98.75 332 VAL A O 1
ATOM 2484 N N . THR A 1 333 ? 2.472 -6.380 -1.561 1.00 98.56 333 THR A N 1
ATOM 2485 C CA . THR A 1 333 ? 1.023 -6.433 -1.828 1.00 98.56 333 THR A CA 1
ATOM 2486 C C . THR A 1 333 ? 0.345 -7.563 -1.042 1.00 98.56 333 THR A C 1
ATOM 2488 O O . THR A 1 333 ? -0.767 -7.396 -0.536 1.00 98.56 333 THR A O 1
ATOM 2491 N N . SER A 1 334 ? 1.014 -8.708 -0.895 1.00 98.44 334 SER A N 1
ATOM 2492 C CA . SER A 1 334 ? 0.504 -9.848 -0.123 1.00 98.44 334 SER A CA 1
ATOM 2493 C C . SER A 1 334 ? 0.489 -9.562 1.384 1.00 98.44 334 SER A C 1
ATOM 2495 O O . SER A 1 334 ? -0.522 -9.813 2.041 1.00 98.44 334 SER A O 1
ATOM 2497 N N . ALA A 1 335 ? 1.555 -8.957 1.917 1.00 98.56 335 ALA A N 1
ATOM 2498 C CA . ALA A 1 335 ? 1.637 -8.538 3.318 1.00 98.56 335 ALA A CA 1
ATOM 2499 C C . ALA A 1 335 ? 0.577 -7.479 3.676 1.00 98.56 335 ALA A C 1
ATOM 2501 O O . ALA A 1 335 ? -0.073 -7.582 4.716 1.00 98.56 335 ALA A O 1
ATOM 2502 N N . VAL A 1 336 ? 0.336 -6.502 2.792 1.00 98.75 336 VAL A N 1
ATOM 2503 C CA . VAL A 1 336 ? -0.715 -5.486 2.974 1.00 98.75 336 VAL A CA 1
ATOM 2504 C C . VAL A 1 336 ? -2.098 -6.135 3.059 1.00 98.75 336 VAL A C 1
ATOM 2506 O O . VAL A 1 336 ? -2.839 -5.836 3.992 1.00 98.75 336 VAL A O 1
ATOM 2509 N N . ARG A 1 337 ? -2.432 -7.072 2.156 1.00 98.62 337 ARG A N 1
ATOM 2510 C CA . ARG A 1 337 ? -3.716 -7.802 2.204 1.00 98.62 337 ARG A CA 1
ATOM 2511 C C . ARG A 1 337 ? -3.884 -8.592 3.503 1.00 98.62 337 ARG A C 1
ATOM 2513 O O . ARG A 1 337 ? -4.953 -8.526 4.103 1.00 98.62 337 ARG A O 1
ATOM 2520 N N . ALA A 1 338 ? -2.838 -9.287 3.956 1.00 98.38 338 ALA A N 1
ATOM 2521 C CA . ALA A 1 338 ? -2.862 -10.020 5.222 1.00 98.38 338 ALA A CA 1
ATOM 2522 C C . ALA A 1 338 ? -3.121 -9.086 6.420 1.00 98.38 338 ALA A C 1
ATOM 2524 O O . ALA A 1 338 ? -3.988 -9.376 7.247 1.00 98.38 338 ALA A O 1
ATOM 2525 N N . ASN A 1 339 ? -2.452 -7.927 6.468 1.00 98.62 339 ASN A N 1
ATOM 2526 C CA . ASN A 1 339 ? -2.708 -6.908 7.489 1.00 98.62 339 ASN A CA 1
ATOM 2527 C C . ASN A 1 339 ? -4.143 -6.367 7.423 1.00 98.62 339 ASN A C 1
ATOM 2529 O O . ASN A 1 339 ? -4.789 -6.282 8.461 1.00 98.62 339 ASN A O 1
ATOM 2533 N N . THR A 1 340 ? -4.682 -6.060 6.236 1.00 98.75 340 THR A N 1
ATOM 2534 C CA . THR A 1 340 ? -6.086 -5.625 6.092 1.00 98.75 340 THR A CA 1
ATOM 2535 C C . THR A 1 340 ? -7.061 -6.666 6.652 1.00 98.75 340 THR A C 1
ATOM 2537 O O . THR A 1 340 ? -7.986 -6.311 7.383 1.00 98.75 340 THR A O 1
ATOM 2540 N N . THR A 1 341 ? -6.838 -7.954 6.375 1.00 98.50 341 THR A N 1
ATOM 2541 C CA . THR A 1 341 ? -7.651 -9.046 6.934 1.00 98.50 341 THR A CA 1
ATOM 2542 C C . THR A 1 341 ? -7.552 -9.105 8.461 1.00 98.50 341 THR A C 1
ATOM 2544 O O . THR A 1 341 ? -8.583 -9.191 9.130 1.00 98.50 341 THR A O 1
ATOM 2547 N N . ALA A 1 342 ? -6.345 -8.993 9.025 1.00 98.69 342 ALA A N 1
ATOM 2548 C CA . ALA A 1 342 ? -6.138 -8.975 10.473 1.00 98.69 342 ALA A CA 1
ATOM 2549 C C . ALA A 1 342 ? -6.810 -7.761 11.145 1.00 98.69 342 ALA A C 1
ATOM 2551 O O . ALA A 1 342 ? -7.503 -7.920 12.150 1.00 98.69 342 ALA A O 1
ATOM 2552 N N . THR A 1 343 ? -6.689 -6.561 10.566 1.00 98.75 343 THR A N 1
ATOM 2553 C CA . THR A 1 343 ? -7.363 -5.344 11.050 1.00 98.75 343 THR A CA 1
ATOM 2554 C C . THR A 1 343 ? -8.885 -5.497 11.049 1.00 98.75 343 THR A C 1
ATOM 2556 O O . THR A 1 343 ? -9.534 -5.130 12.029 1.00 98.75 343 THR A O 1
ATOM 2559 N N . ASN A 1 344 ? -9.463 -6.090 10.000 1.00 98.50 344 ASN A N 1
ATOM 2560 C CA . ASN A 1 344 ? -10.906 -6.336 9.928 1.00 98.50 344 ASN A CA 1
ATOM 2561 C C . ASN A 1 344 ? -11.378 -7.342 10.995 1.00 98.50 344 ASN A C 1
ATOM 2563 O O . ASN A 1 344 ? -12.421 -7.128 11.613 1.00 98.50 344 ASN A O 1
ATOM 2567 N N . ALA A 1 345 ? -10.597 -8.393 11.267 1.00 98.56 345 ALA A N 1
ATOM 2568 C CA . ALA A 1 345 ? -10.892 -9.349 12.337 1.00 98.56 345 ALA A CA 1
ATOM 2569 C C . ALA A 1 345 ? -10.820 -8.700 13.734 1.00 98.56 345 ALA A C 1
ATOM 2571 O O . ALA A 1 345 ? -11.706 -8.912 14.561 1.00 98.56 345 ALA A O 1
ATOM 2572 N N . VAL A 1 346 ? -9.812 -7.855 13.988 1.00 98.81 346 VAL A N 1
ATOM 2573 C CA . VAL A 1 346 ? -9.711 -7.076 15.237 1.00 98.81 346 VAL A CA 1
AT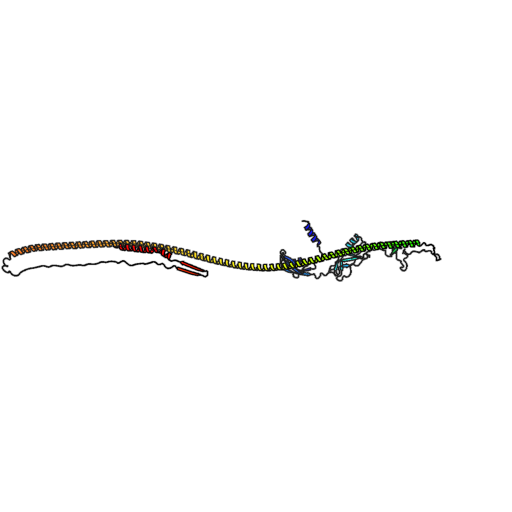OM 2574 C C . VAL A 1 346 ? -10.906 -6.134 15.392 1.00 98.81 346 VAL A C 1
ATOM 2576 O O . VAL A 1 346 ? -11.496 -6.084 16.471 1.00 98.81 346 VAL A O 1
ATOM 2579 N N . LYS A 1 347 ? -11.319 -5.440 14.322 1.00 98.81 347 LYS A N 1
ATOM 2580 C CA . LYS A 1 347 ? -12.506 -4.576 14.348 1.00 98.81 347 LYS A CA 1
ATOM 2581 C C . LYS A 1 347 ? -13.773 -5.353 14.726 1.00 98.81 347 LYS A C 1
ATOM 2583 O O . LYS A 1 347 ? -14.493 -4.910 15.615 1.00 98.81 347 LYS A O 1
ATOM 2588 N N . ALA A 1 348 ? -14.011 -6.515 14.116 1.00 98.62 348 ALA A N 1
ATOM 2589 C CA . ALA A 1 348 ? -15.171 -7.349 14.438 1.00 98.62 348 ALA A CA 1
ATOM 2590 C C . ALA A 1 348 ? -15.182 -7.792 15.917 1.00 98.62 348 ALA A C 1
ATOM 2592 O O . ALA A 1 348 ? -16.224 -7.732 16.569 1.00 98.62 348 ALA A O 1
ATOM 2593 N N . SER A 1 349 ? -14.022 -8.159 16.471 1.00 98.75 349 SER A N 1
ATOM 2594 C CA . SER A 1 349 ? -13.880 -8.495 17.897 1.00 98.75 349 SER A CA 1
ATOM 2595 C C . SER A 1 349 ? -14.165 -7.306 18.823 1.00 98.75 349 SER A C 1
ATOM 2597 O O . SER A 1 349 ? -14.801 -7.482 19.861 1.00 98.75 349 SER A O 1
ATOM 2599 N N . VAL A 1 350 ? -13.744 -6.091 18.453 1.00 98.75 350 VAL A N 1
ATOM 2600 C CA . VAL A 1 350 ? -14.053 -4.859 19.207 1.00 98.75 350 VAL A CA 1
ATOM 2601 C C . VAL A 1 350 ? -15.548 -4.536 19.155 1.00 98.75 350 VAL A C 1
ATOM 2603 O O . VAL A 1 350 ? -16.143 -4.230 20.188 1.00 98.75 350 VAL A O 1
ATOM 2606 N N . ASP A 1 351 ? -16.181 -4.655 17.987 1.00 98.69 351 ASP A N 1
ATOM 2607 C CA . ASP A 1 351 ? -17.620 -4.414 17.829 1.00 98.69 351 ASP A CA 1
ATOM 2608 C C . ASP A 1 351 ? -18.448 -5.429 18.663 1.00 98.69 351 ASP A C 1
ATOM 2610 O O . ASP A 1 351 ? -19.400 -5.046 19.351 1.00 98.69 351 ASP A O 1
ATOM 2614 N N . ALA A 1 352 ? -18.033 -6.703 18.710 1.00 98.56 352 ALA A N 1
ATOM 2615 C CA . ALA A 1 352 ? -18.638 -7.737 19.560 1.00 98.56 352 ALA A CA 1
ATOM 2616 C C . ALA A 1 352 ? -18.427 -7.488 21.071 1.00 98.56 352 ALA A C 1
ATOM 2618 O O . ALA A 1 352 ? -19.344 -7.695 21.878 1.00 98.56 352 ALA A O 1
ATOM 2619 N N . LEU A 1 353 ? -17.246 -6.996 21.465 1.00 98.75 353 LEU A N 1
ATOM 2620 C CA . LEU A 1 353 ? -16.955 -6.619 22.850 1.00 98.75 353 LEU A CA 1
ATOM 2621 C C . LEU A 1 353 ? -17.829 -5.439 23.300 1.00 98.75 353 LEU A C 1
ATOM 2623 O O . LEU A 1 353 ? -18.407 -5.491 24.383 1.00 98.75 353 LEU A O 1
ATOM 2627 N N . ASN A 1 354 ? -18.009 -4.423 22.451 1.00 98.81 354 ASN A N 1
ATOM 2628 C CA . ASN A 1 354 ? -18.887 -3.282 22.733 1.00 98.81 354 ASN A CA 1
ATOM 2629 C C . ASN A 1 354 ? -20.353 -3.711 22.939 1.00 98.81 354 ASN A C 1
ATOM 2631 O O . ASN A 1 354 ? -21.015 -3.233 23.862 1.00 98.81 354 ASN A O 1
ATOM 2635 N N . SER A 1 355 ? -20.853 -4.658 22.135 1.00 98.62 355 SER A N 1
ATOM 2636 C CA . SER A 1 355 ? -22.197 -5.235 22.315 1.00 98.62 355 SER A CA 1
ATOM 2637 C C . SER A 1 355 ? -22.332 -6.005 23.640 1.00 98.62 355 SER A C 1
ATOM 2639 O O . SER A 1 355 ? -23.328 -5.863 24.360 1.00 98.62 355 SER A O 1
ATOM 2641 N N . SER A 1 356 ? -21.290 -6.754 24.015 1.00 98.75 356 SER A N 1
ATOM 2642 C CA . SER A 1 356 ? -21.217 -7.459 25.302 1.00 98.75 356 SER A CA 1
ATOM 2643 C C . SER A 1 356 ? -21.219 -6.483 26.485 1.00 98.75 356 SER A C 1
ATOM 2645 O O . SER A 1 356 ? -21.984 -6.666 27.430 1.00 98.75 356 SER A O 1
ATOM 2647 N N . ILE A 1 357 ? -20.436 -5.400 26.407 1.00 98.81 357 ILE A N 1
ATOM 2648 C CA . ILE A 1 357 ? -20.390 -4.337 27.423 1.00 98.81 357 ILE A CA 1
ATOM 2649 C C . ILE A 1 357 ? -21.769 -3.689 27.594 1.00 98.81 357 ILE A C 1
ATOM 2651 O O . ILE A 1 357 ? -22.260 -3.617 28.715 1.00 98.81 357 ILE A O 1
ATOM 2655 N N . SER A 1 358 ? -22.440 -3.302 26.503 1.00 98.75 358 SER A N 1
ATOM 2656 C CA . SER A 1 358 ? -23.791 -2.713 26.558 1.00 98.75 358 SER A CA 1
ATOM 2657 C C . SER A 1 358 ? -24.818 -3.639 27.233 1.00 98.75 358 SER A C 1
ATOM 2659 O O . SER A 1 358 ? -25.659 -3.188 28.020 1.00 98.75 358 SER A O 1
ATOM 2661 N N . THR A 1 359 ? -24.704 -4.949 26.992 1.00 98.62 359 THR A N 1
ATOM 2662 C CA . THR A 1 359 ? -25.533 -5.974 27.645 1.00 98.62 359 THR A CA 1
ATOM 2663 C C . THR A 1 359 ? -25.252 -6.052 29.150 1.00 98.62 359 THR A C 1
ATOM 2665 O O . THR A 1 359 ? -26.191 -6.086 29.947 1.00 98.62 359 THR A O 1
ATOM 2668 N N . VAL A 1 360 ? -23.976 -6.025 29.552 1.00 98.75 360 VAL A N 1
ATOM 2669 C CA . VAL A 1 360 ? -23.563 -6.027 30.967 1.00 98.75 360 VAL A CA 1
ATOM 2670 C C . VAL A 1 360 ? -24.017 -4.753 31.681 1.00 98.75 360 VAL A C 1
ATOM 2672 O O . VAL A 1 360 ? -24.613 -4.862 32.750 1.00 98.75 360 VAL A O 1
ATOM 2675 N N . THR A 1 361 ? -23.836 -3.567 31.090 1.00 98.81 361 THR A N 1
ATOM 2676 C CA . THR A 1 361 ? -24.353 -2.295 31.632 1.00 98.81 361 THR A CA 1
ATOM 2677 C C . THR A 1 361 ? -25.859 -2.384 31.885 1.00 98.81 361 THR A C 1
ATOM 2679 O O . THR A 1 361 ? -26.310 -2.168 33.006 1.00 98.81 361 THR A O 1
ATOM 2682 N N . SER A 1 362 ? -26.625 -2.850 30.893 1.00 98.69 362 SER A N 1
ATOM 2683 C CA . SER A 1 362 ? -28.081 -3.022 31.015 1.00 98.69 362 SER A CA 1
ATOM 2684 C C . SER A 1 362 ? -28.495 -4.006 32.122 1.00 98.69 362 SER A C 1
ATOM 2686 O O . SER A 1 362 ? -29.582 -3.884 32.690 1.00 98.69 362 SER A O 1
ATOM 2688 N N . ALA A 1 363 ? -27.667 -5.013 32.421 1.00 98.75 363 ALA A N 1
ATOM 2689 C CA . ALA A 1 363 ? -27.898 -5.950 33.521 1.00 98.75 363 ALA A CA 1
ATOM 2690 C C . ALA A 1 363 ? -27.550 -5.332 34.888 1.00 98.75 363 ALA A C 1
ATOM 2692 O O . ALA A 1 363 ? -28.294 -5.523 35.852 1.00 98.75 363 ALA A O 1
ATOM 2693 N N . VAL A 1 364 ? -26.468 -4.551 34.965 1.00 98.81 364 VAL A N 1
ATOM 2694 C CA . VAL A 1 364 ? -26.071 -3.797 36.166 1.00 98.81 364 VAL A CA 1
ATOM 2695 C C . VAL A 1 364 ? -27.132 -2.757 36.536 1.00 98.81 364 VAL A C 1
ATOM 2697 O O . VAL A 1 364 ? -27.514 -2.689 37.704 1.00 98.81 364 VAL A O 1
ATOM 2700 N N . ASP A 1 365 ? -27.688 -2.028 35.566 1.00 98.81 365 ASP A N 1
ATOM 2701 C CA . ASP A 1 365 ? -28.761 -1.051 35.802 1.00 98.81 365 ASP A CA 1
ATOM 2702 C C . ASP A 1 365 ? -30.024 -1.723 36.368 1.00 98.81 365 ASP A C 1
ATOM 2704 O O . ASP A 1 365 ? -30.602 -1.268 37.359 1.00 98.81 365 ASP A O 1
ATOM 2708 N N . LYS A 1 366 ? -30.433 -2.863 35.790 1.00 98.75 366 LYS A N 1
ATOM 2709 C CA . LYS A 1 366 ? -31.569 -3.662 36.288 1.00 98.75 366 LYS A CA 1
ATOM 2710 C C . LYS A 1 366 ? -31.343 -4.154 37.716 1.00 98.75 366 LYS A C 1
ATOM 2712 O O . LYS A 1 366 ? -32.246 -4.029 38.543 1.00 98.75 366 LYS A O 1
ATOM 2717 N N . ASN A 1 367 ? -30.152 -4.673 38.015 1.00 98.75 367 ASN A N 1
ATOM 2718 C CA . ASN A 1 367 ? -29.804 -5.128 39.360 1.00 98.75 367 ASN A CA 1
ATOM 2719 C C . ASN A 1 367 ? -29.771 -3.965 40.360 1.00 98.75 367 ASN A C 1
ATOM 2721 O O . ASN A 1 367 ? -30.306 -4.102 41.455 1.00 98.75 367 ASN A O 1
ATOM 2725 N N . THR A 1 368 ? -29.224 -2.812 39.972 1.00 98.81 368 THR A N 1
ATOM 2726 C CA . THR A 1 368 ? -29.191 -1.595 40.801 1.00 98.81 368 THR A CA 1
ATOM 2727 C C . THR A 1 368 ? -30.606 -1.143 41.162 1.00 98.81 368 THR A C 1
ATOM 2729 O O . THR A 1 368 ? -30.921 -0.957 42.337 1.00 98.81 368 THR A O 1
ATOM 2732 N N . ASN A 1 369 ? -31.504 -1.077 40.175 1.00 98.56 369 ASN A N 1
ATOM 2733 C CA . ASN A 1 369 ? -32.910 -0.732 40.396 1.00 98.56 369 ASN A CA 1
ATOM 2734 C C . ASN A 1 369 ? -33.635 -1.752 41.295 1.00 98.56 369 ASN A C 1
ATOM 2736 O O . ASN A 1 369 ? -34.406 -1.362 42.172 1.00 98.56 369 ASN A O 1
ATOM 2740 N N . ALA A 1 370 ? -33.369 -3.052 41.123 1.00 98.69 370 ALA A N 1
ATOM 2741 C CA . ALA A 1 370 ? -33.952 -4.104 41.957 1.00 98.69 370 ALA A CA 1
ATOM 2742 C C . ALA A 1 370 ? -33.442 -4.066 43.411 1.00 98.69 370 ALA A C 1
ATOM 2744 O O . ALA A 1 370 ? -34.227 -4.263 44.340 1.00 98.69 370 ALA A O 1
ATOM 2745 N N . VAL A 1 371 ? -32.151 -3.784 43.617 1.00 98.75 371 VAL A N 1
ATOM 2746 C CA . VAL A 1 371 ? -31.546 -3.607 44.947 1.00 98.75 371 VAL A CA 1
ATOM 2747 C C . VAL A 1 371 ? -32.142 -2.388 45.647 1.00 98.75 371 VAL A C 1
ATOM 2749 O O . VAL A 1 371 ? -32.596 -2.526 46.781 1.00 98.75 371 VAL A O 1
ATOM 2752 N N . ASN A 1 372 ? -32.242 -1.243 44.964 1.00 98.69 372 ASN A N 1
ATOM 2753 C CA . ASN A 1 372 ? -32.848 -0.028 45.519 1.00 98.69 372 ASN A CA 1
ATOM 2754 C C . ASN A 1 372 ? -34.310 -0.271 45.939 1.00 98.69 372 ASN A C 1
ATOM 2756 O O . ASN A 1 372 ? -34.663 -0.053 47.096 1.00 98.69 372 ASN A O 1
ATOM 2760 N N . ALA A 1 373 ? -35.128 -0.854 45.054 1.00 98.56 373 ALA A N 1
ATOM 2761 C CA . ALA A 1 373 ? -36.528 -1.168 45.353 1.00 98.56 373 ALA A CA 1
ATOM 2762 C C . ALA A 1 373 ? -36.703 -2.193 46.495 1.00 98.56 373 AL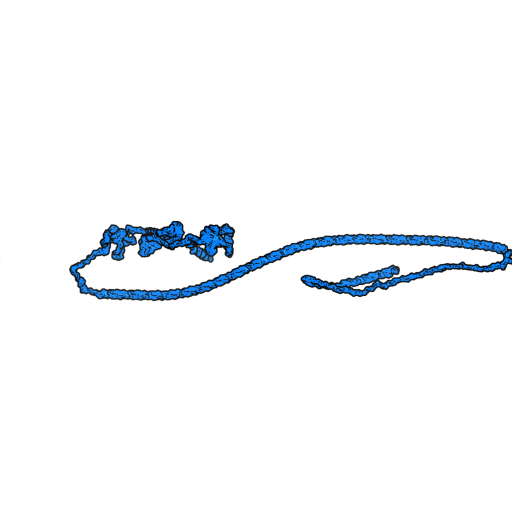A A C 1
ATOM 2764 O O . ALA A 1 373 ? -37.734 -2.208 47.170 1.00 98.56 373 ALA A O 1
ATOM 2765 N N . ASN A 1 374 ? -35.723 -3.073 46.723 1.00 98.56 374 ASN A N 1
ATOM 2766 C CA . ASN A 1 374 ? -35.717 -3.960 47.887 1.00 98.56 374 ASN A CA 1
ATOM 2767 C C . ASN A 1 374 ? -35.253 -3.234 49.161 1.00 98.56 374 ASN A C 1
ATOM 2769 O O . ASN A 1 374 ? -35.819 -3.489 50.224 1.00 98.56 374 ASN A O 1
ATOM 2773 N N . GLY A 1 375 ? -34.309 -2.295 49.060 1.00 98.62 375 GLY A N 1
ATOM 2774 C CA . GLY A 1 375 ? -33.920 -1.394 50.150 1.00 98.62 375 GLY A CA 1
ATOM 2775 C C . GLY A 1 375 ? -35.099 -0.567 50.673 1.00 98.62 375 GLY A C 1
ATOM 2776 O O . GLY A 1 375 ? -35.315 -0.511 51.885 1.00 98.62 375 GLY A O 1
ATOM 2777 N N . ASP A 1 376 ? -35.931 -0.030 49.778 1.00 98.69 376 ASP A N 1
ATOM 2778 C CA . ASP A 1 376 ? -37.157 0.697 50.139 1.00 98.69 376 ASP A CA 1
ATOM 2779 C C . ASP A 1 376 ? -38.158 -0.196 50.891 1.00 98.69 376 ASP A C 1
ATOM 2781 O O . ASP A 1 376 ? -38.694 0.189 51.934 1.00 98.69 376 ASP A O 1
ATOM 2785 N N . LYS A 1 377 ? -38.383 -1.430 50.410 1.00 98.75 377 LYS A N 1
ATOM 2786 C CA . LYS A 1 377 ? -39.264 -2.410 51.078 1.00 98.75 377 LYS A CA 1
ATOM 2787 C C . LYS A 1 377 ? -38.763 -2.778 52.472 1.00 98.75 377 LYS A C 1
ATOM 2789 O O . LYS A 1 377 ? -39.566 -2.832 53.401 1.00 98.75 377 LYS A O 1
ATOM 2794 N N . VAL A 1 378 ? -37.459 -3.024 52.623 1.00 98.81 378 VAL A N 1
ATOM 2795 C CA . VAL A 1 378 ? -36.839 -3.328 53.924 1.00 98.81 378 VAL A CA 1
ATOM 2796 C C . VAL A 1 378 ? -36.975 -2.131 54.863 1.00 98.81 378 VAL A C 1
ATOM 2798 O O . VAL A 1 378 ? -37.416 -2.303 55.995 1.00 98.81 378 VAL A O 1
ATOM 2801 N N . THR A 1 379 ? -36.703 -0.917 54.379 1.00 98.75 379 THR A N 1
ATOM 2802 C CA . THR A 1 379 ? -36.873 0.327 55.149 1.00 98.75 379 THR A CA 1
ATOM 2803 C C . THR A 1 379 ? -38.315 0.486 55.635 1.00 98.75 379 THR A C 1
ATOM 2805 O O . THR A 1 379 ? -38.543 0.751 56.817 1.00 98.75 379 THR A O 1
ATOM 2808 N N . LYS A 1 380 ? -39.308 0.245 54.767 1.00 98.62 380 LYS A N 1
ATOM 2809 C CA . LYS A 1 380 ? -40.721 0.270 55.167 1.00 98.62 380 LYS A CA 1
ATOM 2810 C C . LYS A 1 380 ? -41.034 -0.793 56.225 1.00 98.62 380 LYS A C 1
ATOM 2812 O O . LYS A 1 380 ? -41.636 -0.459 57.239 1.00 98.62 380 LYS A O 1
ATOM 2817 N N . ALA A 1 381 ? -40.604 -2.040 56.028 1.00 98.56 381 ALA A N 1
ATOM 2818 C CA . ALA A 1 381 ? -40.862 -3.128 56.974 1.00 98.56 381 ALA A CA 1
ATOM 2819 C C . ALA A 1 381 ? -40.230 -2.871 58.358 1.00 98.56 381 ALA A C 1
ATOM 2821 O O . ALA A 1 381 ? -40.843 -3.165 59.383 1.00 98.56 381 ALA A O 1
ATOM 2822 N N . VAL A 1 382 ? -39.038 -2.265 58.404 1.00 98.75 382 VAL A N 1
ATOM 2823 C CA . VAL A 1 382 ? -38.387 -1.829 59.653 1.00 98.75 382 VAL A CA 1
ATOM 2824 C C . VAL A 1 382 ? -39.196 -0.727 60.349 1.00 98.75 382 VAL A C 1
ATOM 2826 O O . VAL A 1 382 ? -39.411 -0.802 61.561 1.00 98.75 382 VAL A O 1
ATOM 2829 N N . ASN A 1 383 ? -39.706 0.258 59.603 1.00 98.56 383 ASN A N 1
ATOM 2830 C CA . ASN A 1 383 ? -40.557 1.322 60.151 1.00 98.56 383 ASN A CA 1
ATOM 2831 C C . ASN A 1 383 ? -41.908 0.785 60.668 1.00 98.56 383 ASN A C 1
ATOM 2833 O O . ASN A 1 383 ? -42.349 1.165 61.759 1.00 98.56 383 ASN A O 1
ATOM 2837 N N . ASP A 1 384 ? -42.536 -0.135 59.931 1.00 98.56 384 ASP A N 1
ATOM 2838 C CA . ASP A 1 384 ? -43.771 -0.816 60.341 1.00 98.56 384 ASP A CA 1
ATOM 2839 C C . ASP A 1 384 ? -43.541 -1.602 61.654 1.00 98.56 384 ASP A C 1
ATOM 2841 O O . ASP A 1 384 ? -44.298 -1.446 62.615 1.00 98.56 384 ASP A O 1
ATOM 2845 N N . ASN A 1 385 ? -42.443 -2.367 61.750 1.00 98.56 385 ASN A N 1
ATOM 2846 C CA . ASN A 1 385 ? -42.058 -3.095 62.969 1.00 98.56 385 ASN A CA 1
ATOM 2847 C C . ASN A 1 385 ? -41.734 -2.165 64.149 1.00 98.56 385 ASN A C 1
ATOM 2849 O O . ASN A 1 385 ? -42.089 -2.471 65.289 1.00 98.56 385 ASN A O 1
ATOM 2853 N N . THR A 1 386 ? -41.092 -1.021 63.900 1.00 98.75 386 THR A N 1
ATOM 2854 C CA . THR A 1 386 ? -40.824 -0.004 64.934 1.00 98.75 386 THR A CA 1
ATOM 2855 C C . THR A 1 386 ? -42.136 0.552 65.492 1.00 98.75 386 THR A C 1
ATOM 2857 O O . THR A 1 386 ? -42.311 0.650 66.707 1.00 98.75 386 THR A O 1
ATOM 2860 N N . THR A 1 387 ? -43.105 0.830 64.616 1.00 98.44 387 THR A N 1
ATOM 2861 C CA . THR A 1 387 ? -44.450 1.287 65.002 1.00 98.44 387 THR A CA 1
ATOM 2862 C C . THR A 1 387 ? -45.189 0.229 65.826 1.00 98.44 387 THR A C 1
ATOM 2864 O O . THR A 1 387 ? -45.724 0.546 66.890 1.00 98.44 387 THR A O 1
ATOM 2867 N N . ALA A 1 388 ? -45.164 -1.037 65.394 1.00 98.50 388 ALA A N 1
ATOM 2868 C CA . ALA A 1 388 ? -45.765 -2.148 66.135 1.00 98.50 388 ALA A CA 1
ATOM 2869 C C . ALA A 1 388 ? -45.115 -2.347 67.519 1.00 98.50 388 ALA A C 1
ATOM 2871 O O . ALA A 1 388 ? -45.819 -2.511 68.515 1.00 98.50 388 ALA A O 1
ATOM 2872 N N . THR A 1 389 ? -43.785 -2.252 67.602 1.00 98.56 389 THR A N 1
ATOM 2873 C CA . THR A 1 389 ? -43.026 -2.350 68.861 1.00 98.56 389 THR A CA 1
ATOM 2874 C C . THR A 1 389 ? -43.422 -1.242 69.839 1.00 98.56 389 THR A C 1
ATOM 2876 O O . THR A 1 389 ? -43.677 -1.514 71.013 1.00 98.56 389 THR A O 1
ATOM 2879 N N . ASN A 1 390 ? -43.558 -0.002 69.358 1.00 98.44 390 ASN A N 1
ATOM 2880 C CA . ASN A 1 390 ? -44.012 1.123 70.177 1.00 98.44 390 ASN A CA 1
ATOM 2881 C C . ASN A 1 390 ? -45.456 0.931 70.676 1.00 98.44 390 ASN A C 1
ATOM 2883 O O . ASN A 1 390 ? -45.738 1.202 71.842 1.00 98.44 390 ASN A O 1
ATOM 2887 N N . ALA A 1 391 ? -46.358 0.406 69.839 1.00 98.31 391 ALA A N 1
ATOM 2888 C CA . ALA A 1 391 ? -47.730 0.095 70.249 1.00 98.31 391 ALA A CA 1
ATOM 2889 C C . ALA A 1 391 ? -47.783 -0.998 71.336 1.00 98.31 391 ALA A C 1
ATOM 2891 O O . ALA A 1 391 ? -48.508 -0.850 72.322 1.00 98.31 391 ALA A O 1
ATOM 2892 N N . VAL A 1 392 ? -46.970 -2.056 71.205 1.00 98.69 392 VAL A N 1
ATOM 2893 C CA . VAL A 1 392 ? -46.815 -3.097 72.239 1.00 98.69 392 VAL A CA 1
ATOM 2894 C C . VAL A 1 392 ? -46.264 -2.504 73.537 1.00 98.69 392 VAL A C 1
ATOM 2896 O O . VAL A 1 392 ? -46.785 -2.817 74.608 1.00 98.69 392 VAL A O 1
ATOM 2899 N N . LYS A 1 393 ? -45.274 -1.603 73.468 1.00 98.62 393 LYS A N 1
ATOM 2900 C CA . LYS A 1 393 ? -44.747 -0.920 74.658 1.00 98.62 393 LYS A CA 1
ATOM 2901 C C . LYS A 1 393 ? -45.846 -0.141 75.394 1.00 98.62 393 LYS A C 1
ATOM 2903 O O . LYS A 1 393 ? -46.006 -0.321 76.597 1.00 98.62 393 LYS A O 1
ATOM 2908 N N . THR A 1 394 ? -46.651 0.645 74.677 1.00 98.38 394 THR A N 1
ATOM 2909 C CA . THR A 1 394 ? -47.789 1.379 75.260 1.00 98.38 394 THR A CA 1
ATOM 2910 C C . THR A 1 394 ? -48.823 0.437 75.887 1.00 98.38 394 THR A C 1
ATOM 2912 O O . THR A 1 394 ? -49.349 0.723 76.962 1.00 98.38 394 THR A O 1
ATOM 2915 N N . ALA A 1 395 ? -49.102 -0.713 75.265 1.00 98.31 395 ALA A N 1
ATOM 2916 C CA . ALA A 1 395 ? -50.001 -1.716 75.838 1.00 98.31 395 ALA A CA 1
ATOM 2917 C C . ALA A 1 395 ? -49.455 -2.308 77.154 1.00 98.31 395 ALA A C 1
ATOM 2919 O O . ALA A 1 395 ? -50.217 -2.480 78.105 1.00 98.31 395 ALA A O 1
ATOM 2920 N N . ILE A 1 396 ? -48.144 -2.558 77.239 1.00 98.50 396 ILE A N 1
ATOM 2921 C CA . ILE A 1 396 ? -47.468 -3.006 78.468 1.00 98.50 396 ILE A CA 1
ATOM 2922 C C . ILE A 1 396 ? -47.522 -1.922 79.556 1.00 98.50 396 ILE A C 1
ATOM 2924 O O . ILE A 1 396 ? -47.850 -2.229 80.701 1.00 98.50 396 ILE A O 1
ATOM 2928 N N . ASP A 1 397 ? -47.266 -0.656 79.217 1.00 98.50 397 ASP A N 1
ATOM 2929 C CA . ASP A 1 397 ? -47.346 0.465 80.167 1.00 98.50 397 ASP A CA 1
ATOM 2930 C C . ASP A 1 397 ? -48.775 0.608 80.750 1.00 98.50 397 ASP A C 1
ATOM 2932 O O . ASP A 1 397 ? -48.959 0.769 81.964 1.00 98.50 397 ASP A O 1
ATOM 2936 N N . ASN A 1 398 ? -49.803 0.455 79.904 1.00 98.19 398 ASN A N 1
ATOM 2937 C CA . ASN A 1 398 ? -51.211 0.442 80.317 1.00 98.19 398 ASN A CA 1
ATOM 2938 C C . ASN A 1 398 ? -51.547 -0.761 81.218 1.00 98.19 398 ASN A C 1
ATOM 2940 O O . ASN A 1 398 ? -52.219 -0.594 82.239 1.00 98.19 398 ASN A O 1
ATOM 2944 N N . LEU A 1 399 ? -51.061 -1.963 80.883 1.00 98.25 399 LEU A N 1
ATOM 2945 C CA . LEU A 1 399 ? -51.245 -3.162 81.710 1.00 98.25 399 LEU A CA 1
ATOM 2946 C C . LEU A 1 399 ? -50.588 -3.007 83.085 1.00 98.25 399 LEU A C 1
ATOM 2948 O O . LEU A 1 399 ? -51.222 -3.318 84.089 1.00 98.25 399 LEU A O 1
ATOM 2952 N N . ASN A 1 400 ? -49.373 -2.458 83.157 1.00 98.31 400 ASN A N 1
ATOM 2953 C CA . ASN A 1 400 ? -48.701 -2.168 84.428 1.00 98.31 400 ASN A CA 1
ATOM 2954 C C . ASN A 1 400 ? -49.517 -1.187 85.289 1.00 98.31 400 ASN A C 1
ATOM 2956 O O . ASN A 1 400 ? -49.674 -1.393 86.493 1.00 98.31 400 ASN A O 1
ATOM 2960 N N . THR A 1 401 ? -50.108 -0.157 84.676 1.00 98.12 401 THR A N 1
ATOM 2961 C CA . THR A 1 401 ? -51.004 0.789 85.368 1.00 98.12 401 THR A CA 1
ATOM 2962 C C . THR A 1 401 ? -52.260 0.096 85.914 1.00 98.12 401 THR A C 1
ATOM 2964 O O . THR A 1 401 ? -52.647 0.318 87.067 1.00 98.12 401 THR A O 1
ATOM 2967 N N . ALA A 1 402 ? -52.878 -0.786 85.123 1.00 97.75 402 ALA A N 1
ATOM 2968 C CA . ALA A 1 402 ? -54.042 -1.564 85.545 1.00 97.75 402 ALA A CA 1
ATOM 2969 C C . ALA A 1 402 ? -53.701 -2.546 86.683 1.00 97.75 402 ALA A C 1
ATOM 2971 O O . ALA A 1 402 ? -54.416 -2.591 87.683 1.00 97.75 402 ALA A O 1
ATOM 2972 N N . VAL A 1 403 ? -52.578 -3.267 86.586 1.00 98.19 403 VAL A N 1
ATOM 2973 C CA . VAL A 1 403 ? -52.079 -4.178 87.634 1.00 98.19 403 VAL A CA 1
ATOM 2974 C C . VAL A 1 403 ? -51.813 -3.428 88.940 1.00 98.19 403 VAL A C 1
ATOM 2976 O O . VAL A 1 403 ? -52.248 -3.884 89.997 1.00 98.19 403 VAL A O 1
ATOM 2979 N N . ASN A 1 404 ? -51.191 -2.247 88.886 1.00 97.81 404 ASN A N 1
ATOM 2980 C CA . ASN A 1 404 ? -50.986 -1.405 90.070 1.00 97.81 404 ASN A CA 1
ATOM 2981 C C . ASN A 1 404 ? -52.318 -0.951 90.691 1.00 97.81 404 ASN A C 1
ATOM 2983 O O . ASN A 1 404 ? -52.469 -0.963 91.913 1.00 97.81 404 ASN A O 1
ATOM 2987 N N . SER A 1 405 ? -53.314 -0.618 89.865 1.00 97.81 405 SER A N 1
ATOM 2988 C CA . SER A 1 405 ? -54.660 -0.258 90.337 1.00 97.81 405 SER A CA 1
ATOM 2989 C C . SER A 1 405 ? -55.365 -1.436 91.024 1.00 97.81 405 SER A C 1
ATOM 2991 O O . SER A 1 405 ? -55.946 -1.258 92.094 1.00 97.81 405 SER A O 1
ATOM 2993 N N . VAL A 1 406 ? -55.266 -2.648 90.464 1.00 97.94 406 VAL A N 1
ATOM 2994 C CA . VAL A 1 406 ? -55.800 -3.878 91.079 1.00 97.94 406 VAL A CA 1
ATOM 2995 C C . VAL A 1 406 ? -55.066 -4.205 92.380 1.00 97.94 406 VAL A C 1
ATOM 2997 O O . VAL A 1 406 ? -55.722 -4.481 93.379 1.00 97.94 406 VAL A O 1
ATOM 3000 N N . SER A 1 407 ? -53.734 -4.112 92.408 1.00 97.81 407 SER A N 1
ATOM 3001 C CA . SER A 1 407 ? -52.922 -4.316 93.617 1.00 97.81 407 SER A CA 1
ATOM 3002 C C . SER A 1 407 ? -53.361 -3.382 94.752 1.00 97.81 407 SER A C 1
ATOM 3004 O O . SER A 1 407 ? -53.659 -3.833 95.859 1.00 97.81 407 SER A O 1
ATOM 3006 N N . ASN A 1 408 ? -53.533 -2.090 94.456 1.00 97.19 408 ASN A N 1
ATOM 3007 C CA . ASN A 1 408 ? -54.039 -1.108 95.416 1.00 97.19 408 ASN A CA 1
ATOM 3008 C C . ASN A 1 408 ? -55.462 -1.438 95.904 1.00 97.19 408 ASN A C 1
ATOM 3010 O O . ASN A 1 408 ? -55.732 -1.347 97.102 1.00 97.19 408 ASN A O 1
ATOM 3014 N N . ALA A 1 409 ? -56.361 -1.861 95.008 1.00 96.75 409 ALA A N 1
ATOM 3015 C CA . ALA A 1 409 ? -57.727 -2.247 95.365 1.00 96.75 409 ALA A CA 1
ATOM 3016 C C . ALA A 1 409 ? -57.778 -3.518 96.234 1.00 96.75 409 ALA A C 1
ATOM 3018 O O . ALA A 1 409 ? -58.548 -3.572 97.197 1.00 96.75 409 ALA A O 1
ATOM 3019 N N . VAL A 1 410 ? -56.937 -4.517 95.944 1.00 97.31 410 VAL A N 1
ATOM 3020 C CA . VAL A 1 410 ? -56.787 -5.739 96.752 1.00 97.31 410 VAL A CA 1
ATOM 3021 C C . VAL A 1 410 ? -56.231 -5.400 98.133 1.00 97.31 410 VAL A C 1
ATOM 3023 O O . VAL A 1 410 ? -56.810 -5.828 99.128 1.00 97.31 410 VAL A O 1
ATOM 3026 N N . ASN A 1 411 ? -55.187 -4.570 98.218 1.00 96.69 411 ASN A N 1
ATOM 3027 C CA . ASN A 1 411 ? -54.611 -4.129 99.493 1.00 96.69 411 ASN A CA 1
ATOM 3028 C C . ASN A 1 411 ? -55.631 -3.358 100.349 1.00 96.69 411 ASN A C 1
ATOM 3030 O O . ASN A 1 411 ? -55.771 -3.635 101.540 1.00 96.69 411 ASN A O 1
ATOM 3034 N N . ALA A 1 412 ? -56.393 -2.439 99.746 1.00 96.00 412 ALA A N 1
ATOM 3035 C CA . ALA A 1 412 ? -57.452 -1.702 100.438 1.00 96.00 412 ALA A CA 1
ATOM 3036 C C . ALA A 1 412 ? -58.589 -2.626 100.912 1.00 96.00 412 ALA A C 1
ATOM 3038 O O . ALA A 1 412 ? -59.026 -2.531 102.058 1.00 96.00 412 ALA A O 1
ATOM 3039 N N . THR A 1 413 ? -59.035 -3.557 100.063 1.00 96.12 413 THR A N 1
ATOM 3040 C CA . THR A 1 413 ? -60.091 -4.526 100.407 1.00 96.12 413 THR A CA 1
ATOM 3041 C C . THR A 1 413 ? -59.635 -5.465 101.520 1.00 96.12 413 THR A C 1
ATOM 3043 O O . THR A 1 413 ? -60.351 -5.636 102.502 1.00 96.12 413 THR A O 1
ATOM 3046 N N . GLY A 1 414 ? -58.418 -6.006 101.417 1.00 96.88 414 GLY A N 1
ATOM 3047 C CA . GLY A 1 414 ? -57.807 -6.850 102.441 1.00 96.88 414 GLY A CA 1
ATOM 3048 C C . GLY A 1 414 ? -57.688 -6.128 103.781 1.00 96.88 414 GLY A C 1
ATOM 3049 O O . GLY A 1 414 ? -58.104 -6.678 104.799 1.00 96.88 414 GLY A O 1
ATOM 3050 N N . LYS A 1 415 ? -57.223 -4.869 103.785 1.00 96.38 415 LYS A N 1
ATOM 3051 C CA . LYS A 1 415 ? -57.189 -4.045 105.002 1.00 96.38 415 LYS A CA 1
ATOM 3052 C C . LYS A 1 415 ? -58.588 -3.854 105.593 1.00 96.38 415 LYS A C 1
ATOM 3054 O O . LYS A 1 415 ? -58.769 -4.118 106.775 1.00 96.38 415 LYS A O 1
ATOM 3059 N N . ASN A 1 416 ? -59.577 -3.470 104.785 1.00 96.06 416 ASN A N 1
ATOM 3060 C CA . ASN A 1 416 ? -60.956 -3.277 105.247 1.00 96.06 416 ASN A CA 1
ATOM 3061 C C . ASN A 1 416 ? -61.554 -4.567 105.839 1.00 96.06 416 ASN A C 1
ATOM 3063 O O . ASN A 1 416 ? -62.246 -4.518 106.854 1.00 96.06 416 ASN A O 1
ATOM 3067 N N . THR A 1 417 ? -61.270 -5.729 105.240 1.00 96.12 417 THR A N 1
ATOM 3068 C CA . THR A 1 417 ? -61.694 -7.034 105.766 1.00 96.12 417 THR A CA 1
ATOM 3069 C C . THR A 1 417 ? -60.997 -7.365 107.085 1.00 96.12 417 THR A C 1
ATOM 3071 O O . THR A 1 417 ? -61.670 -7.788 108.020 1.00 96.12 417 THR A O 1
ATOM 3074 N N . VAL A 1 418 ? -59.685 -7.137 107.202 1.00 96.38 418 VAL A N 1
ATOM 3075 C CA . VAL A 1 418 ? -58.937 -7.332 108.459 1.00 96.38 418 VAL A CA 1
ATOM 3076 C C . VAL A 1 418 ? -59.447 -6.394 109.556 1.00 96.38 418 VAL A C 1
ATOM 3078 O O . VAL A 1 418 ? -59.713 -6.852 110.665 1.00 96.38 418 VAL A O 1
ATOM 3081 N N . ASP A 1 419 ? -59.660 -5.112 109.254 1.00 95.94 419 ASP A N 1
ATOM 3082 C CA . ASP A 1 419 ? -60.220 -4.133 110.192 1.00 95.94 419 ASP A CA 1
ATOM 3083 C C . ASP A 1 419 ? -61.626 -4.561 110.668 1.00 95.94 419 ASP A C 1
ATOM 3085 O O . ASP A 1 419 ? -61.912 -4.522 111.865 1.00 95.94 419 ASP A O 1
ATOM 3089 N N . ALA A 1 420 ? -62.487 -5.038 109.759 1.00 94.94 420 ALA A N 1
ATOM 3090 C CA . ALA A 1 420 ? -63.829 -5.526 110.087 1.00 94.94 420 ALA A CA 1
ATOM 3091 C C . ALA A 1 420 ? -63.811 -6.827 110.912 1.00 94.94 420 ALA A C 1
ATOM 3093 O O . ALA A 1 420 ? -64.587 -6.964 111.860 1.00 94.94 420 ALA A O 1
ATOM 3094 N N . VAL A 1 421 ? -62.916 -7.771 110.600 1.00 95.50 421 VAL A N 1
ATOM 3095 C CA . VAL A 1 421 ? -62.711 -8.997 111.393 1.00 95.50 421 VAL A CA 1
ATOM 3096 C C . VAL A 1 421 ? -62.201 -8.651 112.792 1.00 95.50 421 VAL A C 1
ATOM 3098 O O . VAL A 1 421 ? -62.729 -9.178 113.770 1.00 95.50 421 VAL A O 1
ATOM 3101 N N . ASN A 1 422 ? -61.255 -7.717 112.913 1.00 95.25 422 ASN A N 1
ATOM 3102 C CA . ASN A 1 422 ? -60.753 -7.234 114.201 1.00 95.25 422 ASN A CA 1
ATOM 3103 C C . ASN A 1 422 ? -61.857 -6.543 115.021 1.00 95.25 422 ASN A C 1
ATOM 3105 O O . ASN A 1 422 ? -61.985 -6.808 116.217 1.00 95.25 422 ASN A O 1
ATOM 3109 N N . ALA A 1 423 ? -62.691 -5.709 114.391 1.00 94.75 423 ALA A N 1
ATOM 3110 C CA . ALA A 1 423 ? -63.825 -5.058 115.048 1.00 94.75 423 ALA A CA 1
ATOM 3111 C C . ALA A 1 423 ? -64.884 -6.073 115.521 1.00 94.75 423 ALA A C 1
ATOM 3113 O O . ALA A 1 423 ? -65.315 -6.023 116.672 1.00 94.75 423 ALA A O 1
ATOM 3114 N N . ASN A 1 424 ? -65.254 -7.042 114.677 1.00 93.94 424 ASN A N 1
ATOM 3115 C CA . ASN A 1 424 ? -66.189 -8.112 115.039 1.00 93.94 424 ASN A CA 1
ATOM 3116 C C . ASN A 1 424 ? -65.625 -9.025 116.138 1.00 93.94 424 ASN A C 1
ATOM 3118 O O . ASN A 1 424 ? -66.349 -9.391 117.066 1.00 93.94 424 ASN A O 1
ATOM 3122 N N . GLY A 1 425 ? -64.332 -9.352 116.072 1.00 94.94 425 GLY A N 1
ATOM 3123 C CA . GLY A 1 425 ? -63.617 -10.089 117.110 1.00 94.94 425 GLY A CA 1
ATOM 3124 C C . GLY A 1 425 ? -63.646 -9.346 118.444 1.00 94.94 425 GLY A C 1
ATOM 3125 O O . GLY A 1 425 ? -64.044 -9.928 119.452 1.00 94.94 425 GLY A O 1
ATOM 3126 N N . LYS A 1 426 ? -63.339 -8.041 118.446 1.00 94.75 426 LYS A N 1
ATOM 3127 C CA . LYS A 1 426 ? -63.438 -7.194 119.643 1.00 94.75 426 LYS A CA 1
ATOM 3128 C C . LYS A 1 426 ? -64.863 -7.156 120.198 1.00 94.75 426 LYS A C 1
ATOM 3130 O O . LYS A 1 426 ? -65.039 -7.426 121.378 1.00 94.75 426 LYS A O 1
ATOM 3135 N N . ASN A 1 427 ? -65.872 -6.897 119.364 1.00 94.44 427 ASN A N 1
ATOM 3136 C CA . ASN A 1 427 ? -67.277 -6.871 119.790 1.00 94.44 427 ASN A CA 1
ATOM 3137 C C . ASN A 1 427 ? -67.719 -8.216 120.397 1.00 94.44 427 ASN A C 1
ATOM 3139 O O . ASN A 1 427 ? -68.447 -8.243 121.387 1.00 94.44 427 ASN A O 1
ATOM 3143 N N . THR A 1 428 ? -67.248 -9.333 119.834 1.00 94.00 428 THR A N 1
ATOM 3144 C CA . THR A 1 428 ? -67.519 -10.682 120.354 1.00 94.00 428 THR A CA 1
ATOM 3145 C C . THR A 1 428 ? -66.843 -10.898 121.708 1.00 94.00 428 THR A C 1
ATOM 3147 O O . THR A 1 428 ? -67.488 -11.378 122.636 1.00 94.00 428 THR A O 1
ATOM 3150 N N . VAL A 1 429 ? -65.575 -10.502 121.856 1.00 93.44 429 VAL A N 1
ATOM 3151 C CA . VAL A 1 429 ? -64.840 -10.566 123.131 1.00 93.44 429 VAL A CA 1
ATOM 3152 C C . VAL A 1 429 ? -65.488 -9.672 124.191 1.00 93.44 429 VAL A C 1
ATOM 3154 O O . VAL A 1 429 ? -65.683 -10.121 125.315 1.00 93.44 429 VAL A O 1
ATOM 3157 N N . ASP A 1 430 ? -65.891 -8.449 123.844 1.00 94.19 430 ASP A N 1
ATOM 3158 C CA . ASP A 1 430 ? -66.595 -7.534 124.749 1.00 94.19 430 ASP A CA 1
ATOM 3159 C C . ASP A 1 430 ? -67.944 -8.124 125.203 1.00 94.19 430 ASP A C 1
ATOM 3161 O O . ASP A 1 430 ? -68.266 -8.078 126.390 1.00 94.19 430 ASP A O 1
ATOM 3165 N N . ALA A 1 431 ? -68.708 -8.745 124.295 1.00 92.81 431 ALA A N 1
ATOM 3166 C CA . ALA A 1 431 ? -69.966 -9.420 124.621 1.00 92.81 431 ALA A CA 1
ATOM 3167 C C . ALA A 1 431 ? -69.761 -10.673 125.494 1.00 92.81 431 ALA A C 1
ATOM 3169 O O . ALA A 1 431 ? -70.511 -10.888 126.448 1.00 92.81 431 ALA A O 1
ATOM 3170 N N . VAL A 1 432 ? -68.727 -11.478 125.221 1.00 92.25 432 VAL A N 1
ATOM 3171 C CA . VAL A 1 432 ? -68.335 -12.623 126.063 1.00 92.25 432 VAL A CA 1
ATOM 3172 C C . VAL A 1 432 ? -67.906 -12.150 127.453 1.00 92.25 432 VAL A C 1
ATOM 3174 O O . VAL A 1 432 ? -68.350 -12.723 128.444 1.00 92.25 432 VAL A O 1
ATOM 3177 N N . ASN A 1 433 ? -67.129 -11.069 127.549 1.00 93.12 433 ASN A N 1
ATOM 3178 C CA . ASN A 1 433 ? -66.718 -10.472 128.820 1.00 93.12 433 ASN A CA 1
ATOM 3179 C C . ASN A 1 433 ? -67.914 -9.904 129.600 1.00 93.12 433 ASN A C 1
ATOM 3181 O O . ASN A 1 433 ? -67.998 -10.104 130.811 1.00 93.12 433 ASN A O 1
ATOM 3185 N N . ALA A 1 434 ? -68.865 -9.247 128.929 1.00 92.94 434 ALA A N 1
ATOM 3186 C CA . ALA A 1 434 ? -70.091 -8.746 129.550 1.00 92.94 434 ALA A CA 1
ATOM 3187 C C . ALA A 1 434 ? -70.984 -9.890 130.061 1.00 92.94 434 ALA A C 1
ATOM 3189 O O . ALA A 1 434 ? -71.431 -9.855 131.206 1.00 92.94 434 ALA A O 1
ATOM 3190 N N . ASN A 1 435 ? -71.181 -10.945 129.265 1.00 91.44 435 ASN A N 1
ATOM 3191 C CA . ASN A 1 435 ? -71.908 -12.146 129.687 1.00 91.44 435 ASN A CA 1
ATOM 3192 C C . ASN A 1 435 ? -71.189 -12.880 130.829 1.00 91.44 435 ASN A C 1
ATOM 3194 O O . ASN A 1 435 ? -71.836 -13.321 131.779 1.00 91.44 435 ASN A O 1
ATOM 3198 N N . GLY A 1 436 ? -69.858 -12.964 130.777 1.00 92.81 436 GLY A N 1
ATOM 3199 C CA . GLY A 1 436 ? -69.023 -13.502 131.849 1.00 92.81 436 GLY A CA 1
ATOM 3200 C C . GLY A 1 436 ? -69.192 -12.709 133.143 1.00 92.81 436 GLY A C 1
ATOM 3201 O O . GLY A 1 436 ? -69.472 -13.301 134.182 1.00 92.81 436 GLY A O 1
ATOM 3202 N N . LYS A 1 437 ? -69.139 -11.372 133.075 1.00 92.44 437 LYS A N 1
ATOM 3203 C CA . LYS A 1 437 ? -69.405 -10.489 134.218 1.00 92.44 437 LYS A CA 1
ATOM 3204 C C . LYS A 1 437 ? -70.818 -10.687 134.768 1.00 92.44 437 LYS A C 1
ATOM 3206 O O . LYS A 1 437 ? -70.955 -10.905 135.963 1.00 92.44 437 LYS A O 1
ATOM 3211 N N . ASN A 1 438 ? -71.846 -10.682 133.920 1.00 92.00 438 ASN A N 1
ATOM 3212 C CA . ASN A 1 438 ? -73.234 -10.910 134.340 1.00 92.00 438 ASN A CA 1
ATOM 3213 C C . ASN A 1 438 ? -73.408 -12.284 135.012 1.00 92.00 438 ASN A C 1
ATOM 3215 O O . ASN A 1 438 ? -74.123 -12.402 136.004 1.00 92.00 438 ASN A O 1
ATOM 3219 N N . THR A 1 439 ? -72.719 -13.314 134.510 1.00 90.50 439 THR A N 1
ATOM 3220 C CA . THR A 1 439 ? -72.711 -14.659 135.103 1.00 90.50 439 THR A CA 1
ATOM 3221 C C . THR A 1 439 ? -72.016 -14.658 136.464 1.00 90.50 439 THR A C 1
ATOM 3223 O O . THR A 1 439 ? -72.557 -15.204 137.421 1.00 90.50 439 THR A O 1
ATOM 3226 N N . VAL A 1 440 ? -70.855 -14.007 136.588 1.00 90.94 440 VAL A N 1
ATOM 3227 C CA . VAL A 1 440 ? -70.133 -13.846 137.862 1.00 90.94 440 VAL A CA 1
ATOM 3228 C C . VAL A 1 440 ? -70.962 -13.051 138.873 1.00 90.94 440 VAL A C 1
ATOM 3230 O O . VAL A 1 440 ? -71.060 -13.460 140.026 1.00 90.94 440 VAL A O 1
ATOM 3233 N N . ASP A 1 441 ? -71.613 -11.965 138.458 1.00 90.38 441 ASP A N 1
ATOM 3234 C CA . ASP A 1 441 ? -72.497 -11.163 139.308 1.00 90.38 441 ASP A CA 1
ATOM 3235 C C . ASP A 1 441 ? -73.711 -11.984 139.778 1.00 90.38 441 ASP A C 1
ATOM 3237 O O . ASP A 1 441 ? -74.049 -11.952 140.961 1.00 90.38 441 ASP A O 1
ATOM 3241 N N . ALA A 1 442 ? -74.320 -12.787 138.897 1.00 87.31 442 ALA A N 1
ATOM 3242 C CA . ALA A 1 442 ? -75.419 -13.689 139.246 1.00 87.31 442 ALA A CA 1
ATOM 3243 C C . ALA A 1 442 ? -74.978 -14.821 140.195 1.00 87.31 442 ALA A C 1
ATOM 3245 O O . ALA A 1 442 ? -75.676 -15.114 141.166 1.00 87.31 442 ALA A O 1
ATOM 3246 N N . VAL A 1 443 ? -73.803 -15.422 139.973 1.00 86.50 443 VAL A N 1
ATOM 3247 C CA . VAL A 1 443 ? -73.204 -16.421 140.878 1.00 86.50 443 VAL A CA 1
ATOM 3248 C C . VAL A 1 443 ? -72.866 -15.795 142.232 1.00 86.50 443 VAL A C 1
ATOM 3250 O O . VAL A 1 443 ? -73.124 -16.408 143.268 1.00 86.50 443 VAL A O 1
ATOM 3253 N N . ASN A 1 444 ? -72.361 -14.561 142.259 1.00 89.12 444 ASN A N 1
ATOM 3254 C CA . ASN A 1 444 ? -72.102 -13.817 143.490 1.00 89.12 444 ASN A CA 1
ATOM 3255 C C . ASN A 1 444 ? -73.400 -13.488 144.238 1.00 89.12 444 ASN A C 1
ATOM 3257 O O . ASN A 1 444 ? -73.457 -13.691 145.450 1.00 89.12 444 ASN A O 1
ATOM 3261 N N . ALA A 1 445 ? -74.454 -13.052 143.544 1.00 86.56 445 ALA A N 1
ATOM 3262 C CA . ALA A 1 445 ? -75.772 -12.814 144.132 1.00 86.56 445 ALA A CA 1
ATOM 3263 C C . ALA A 1 445 ? -76.390 -14.112 144.681 1.00 86.56 445 ALA A C 1
ATOM 3265 O O . ALA A 1 445 ? -76.846 -14.141 145.822 1.00 86.56 445 ALA A O 1
ATOM 3266 N N . GLY A 1 446 ? -76.315 -15.217 143.930 1.00 84.44 446 GLY A N 1
ATOM 3267 C CA . GLY A 1 446 ? -76.720 -16.547 144.394 1.00 84.44 446 GLY A CA 1
ATOM 3268 C C . GLY A 1 446 ? -75.900 -17.031 145.594 1.00 84.44 446 GLY A C 1
ATOM 3269 O O . GLY A 1 446 ? -76.452 -17.597 146.535 1.00 84.44 446 GLY A O 1
ATOM 3270 N N . THR A 1 447 ? -74.600 -16.734 145.627 1.00 85.38 447 THR A N 1
ATOM 3271 C CA . THR A 1 447 ? -73.713 -17.018 146.767 1.00 85.38 447 THR A CA 1
ATOM 3272 C C . THR A 1 447 ? -74.073 -16.164 147.986 1.00 85.38 447 THR A C 1
ATOM 3274 O O . THR A 1 447 ? -74.053 -16.669 149.107 1.00 85.38 447 THR A O 1
ATOM 3277 N N . GLN A 1 448 ? -74.439 -14.892 147.805 1.00 81.38 448 GLN A N 1
ATOM 3278 C CA . GLN A 1 448 ? -74.935 -14.036 148.888 1.00 81.38 448 GLN A CA 1
ATOM 3279 C C . GLN A 1 448 ? -76.281 -14.538 149.418 1.00 81.38 448 GLN A C 1
ATOM 3281 O O . GLN A 1 448 ? -76.395 -14.754 150.619 1.00 81.38 448 GLN A O 1
ATOM 3286 N N . ALA A 1 449 ? -77.240 -14.853 148.544 1.00 80.62 449 ALA A N 1
ATOM 3287 C CA . ALA A 1 449 ? -78.508 -15.475 148.926 1.00 80.62 449 ALA A CA 1
ATOM 3288 C C . ALA A 1 449 ? -78.299 -16.828 149.633 1.00 80.62 449 ALA A C 1
ATOM 3290 O O . ALA A 1 449 ? -79.000 -17.146 150.589 1.00 80.62 449 ALA A O 1
ATOM 3291 N N . THR A 1 450 ? -77.289 -17.606 149.231 1.00 79.81 450 THR A N 1
ATOM 3292 C CA . THR A 1 450 ? -76.901 -18.856 149.909 1.00 79.81 450 THR A CA 1
ATOM 3293 C C . THR A 1 450 ? -76.286 -18.588 151.283 1.00 79.81 450 THR A C 1
ATOM 3295 O O . THR A 1 450 ? -76.590 -19.309 152.226 1.00 79.81 450 THR A O 1
ATOM 3298 N N . LYS A 1 451 ? -75.491 -17.522 151.450 1.00 77.94 451 LYS A N 1
ATOM 3299 C CA . LYS A 1 451 ? -74.980 -17.075 152.761 1.00 77.94 451 LYS A CA 1
ATOM 3300 C C . LYS A 1 451 ? -76.089 -16.521 153.662 1.00 77.94 451 LYS A C 1
ATOM 3302 O O . LYS A 1 451 ? -76.052 -16.748 154.865 1.00 77.94 451 LYS A O 1
ATOM 3307 N N . GLU A 1 452 ? -77.087 -15.831 153.115 1.00 77.75 452 GLU A N 1
ATOM 3308 C CA . GLU A 1 452 ? -78.268 -15.370 153.858 1.00 77.75 452 GLU A CA 1
ATOM 3309 C C . GLU A 1 452 ? -79.196 -16.522 154.246 1.00 77.75 452 GLU A C 1
ATOM 3311 O O . GLU A 1 452 ? -79.677 -16.569 155.376 1.00 77.75 452 GLU A O 1
ATOM 3316 N N . ASN A 1 453 ? -79.402 -17.489 153.352 1.00 74.31 453 ASN A N 1
ATOM 3317 C CA . ASN A 1 453 ? -80.088 -18.735 153.677 1.00 74.31 453 ASN A CA 1
ATOM 3318 C C . ASN A 1 453 ? -79.279 -19.569 154.677 1.00 74.31 453 ASN A C 1
ATOM 3320 O O . ASN A 1 453 ? -79.881 -20.191 155.540 1.00 74.31 453 ASN A O 1
ATOM 3324 N N . GLY A 1 454 ? -77.944 -19.504 154.636 1.00 74.38 454 GLY A N 1
ATOM 3325 C CA . GLY A 1 454 ? -77.049 -20.003 155.680 1.00 74.38 454 GLY A CA 1
ATOM 3326 C C . GLY A 1 454 ? -77.332 -19.340 157.027 1.00 74.38 454 GLY A C 1
ATOM 3327 O O . GLY A 1 454 ? -77.626 -20.040 157.980 1.00 74.38 454 GLY A O 1
ATOM 3328 N N . LYS A 1 455 ? -77.408 -18.004 157.093 1.00 69.75 455 LYS A N 1
ATOM 3329 C CA . LYS A 1 455 ? -77.803 -17.281 158.320 1.00 69.75 455 LYS A CA 1
ATOM 3330 C C . LYS A 1 455 ? -79.223 -17.612 158.799 1.00 69.75 455 LYS A C 1
ATOM 3332 O O . LYS A 1 455 ? -79.463 -17.659 160.000 1.00 69.75 455 LYS A O 1
ATOM 3337 N N . LYS A 1 456 ? -80.180 -17.840 157.890 1.00 69.88 456 LYS A N 1
ATOM 3338 C CA . LYS A 1 456 ? -81.527 -18.327 158.251 1.00 69.88 456 LYS A CA 1
ATOM 3339 C C . LYS A 1 456 ? -81.483 -19.764 158.769 1.00 69.88 456 LYS A C 1
ATOM 3341 O O . LYS A 1 456 ? -82.193 -20.078 159.716 1.00 69.88 456 LYS A O 1
ATOM 3346 N N . LEU A 1 457 ? -80.646 -20.614 158.177 1.00 68.81 457 LEU A N 1
ATOM 3347 C CA . LEU A 1 457 ? -80.398 -21.977 158.632 1.00 68.81 457 LEU A CA 1
ATOM 3348 C C . LEU A 1 457 ? -79.688 -21.984 159.989 1.00 68.81 457 LEU A C 1
ATOM 3350 O O . LEU A 1 457 ? -80.039 -22.811 160.814 1.00 68.81 457 LEU A O 1
ATOM 3354 N N . ASP A 1 458 ? -78.786 -21.039 160.258 1.00 65.50 458 ASP A N 1
ATOM 3355 C CA . ASP A 1 458 ? -78.181 -20.821 161.574 1.00 65.50 458 ASP A CA 1
ATOM 3356 C C . ASP A 1 458 ? -79.233 -20.352 162.589 1.00 65.50 458 ASP A C 1
ATOM 3358 O O . ASP A 1 458 ? -79.305 -20.903 163.680 1.00 65.50 458 ASP A O 1
ATOM 3362 N N . GLY A 1 459 ? -80.145 -19.448 162.211 1.00 65.19 459 GLY A N 1
ATOM 3363 C CA . GLY A 1 459 ? -81.298 -19.086 163.048 1.00 65.19 459 GLY A CA 1
ATOM 3364 C C . GLY A 1 459 ? -82.235 -20.269 163.349 1.00 65.19 459 GLY A C 1
ATOM 3365 O O . GLY A 1 459 ? -82.738 -20.396 164.465 1.00 65.19 459 GLY A O 1
ATOM 3366 N N . ILE A 1 460 ? -82.431 -21.181 162.389 1.00 61.78 460 ILE A N 1
ATOM 3367 C CA . ILE A 1 460 ? -83.164 -22.443 162.597 1.00 61.78 460 ILE A CA 1
ATOM 3368 C C . ILE A 1 460 ? -82.340 -23.420 163.453 1.00 61.78 460 ILE A C 1
ATOM 3370 O O . ILE A 1 460 ? -82.897 -24.081 164.319 1.00 61.78 460 ILE A O 1
ATOM 3374 N N . ASN A 1 461 ? -81.024 -23.496 163.261 1.00 61.84 461 ASN A N 1
ATOM 3375 C CA . ASN A 1 461 ? -80.098 -24.325 164.035 1.00 61.84 461 ASN A CA 1
ATOM 3376 C C . ASN A 1 461 ? -80.071 -23.888 165.505 1.00 61.84 461 ASN A C 1
ATOM 3378 O O . ASN A 1 461 ? -80.120 -24.730 166.393 1.00 61.84 461 ASN A O 1
ATOM 3382 N N . ASP A 1 462 ? -80.079 -22.584 165.773 1.00 59.16 462 ASP A N 1
ATOM 3383 C CA . ASP A 1 462 ? -80.178 -22.032 167.123 1.00 59.16 462 ASP A CA 1
ATOM 3384 C C . ASP A 1 462 ? -81.573 -22.283 167.727 1.00 59.16 462 ASP A C 1
ATOM 3386 O O . ASP A 1 462 ? -81.664 -22.730 168.869 1.00 59.16 462 ASP A O 1
ATOM 3390 N N . SER A 1 463 ? -82.644 -22.183 166.927 1.00 55.56 463 SER A N 1
ATOM 3391 C CA . SER A 1 463 ? -84.001 -22.609 167.332 1.00 55.56 463 SER A CA 1
ATOM 3392 C C . SER A 1 463 ? -84.107 -24.122 167.619 1.00 55.56 463 SER A C 1
ATOM 3394 O O . SER A 1 463 ? -84.932 -24.555 168.419 1.00 55.56 463 SER A O 1
ATOM 3396 N N . VAL A 1 464 ? -83.275 -24.953 166.979 1.00 56.88 464 VAL A N 1
ATOM 3397 C CA . VAL A 1 464 ? -83.205 -26.411 167.197 1.00 56.88 464 VAL A CA 1
ATOM 3398 C C . VAL A 1 464 ? -82.286 -26.767 168.373 1.00 56.88 464 VAL A C 1
ATOM 3400 O O . VAL A 1 464 ? -82.531 -27.768 169.049 1.00 56.88 464 VAL A O 1
ATOM 3403 N N . LYS A 1 465 ? -81.278 -25.945 168.692 1.00 54.62 465 LYS A N 1
ATOM 3404 C CA . LYS A 1 465 ? -80.444 -26.106 169.899 1.00 54.62 465 LYS A CA 1
ATOM 3405 C C . LYS A 1 465 ? -81.236 -25.887 171.189 1.00 54.62 465 LYS A C 1
ATOM 3407 O O . LYS A 1 465 ? -80.947 -26.572 172.164 1.00 54.62 465 LYS A O 1
ATOM 3412 N N . GLU A 1 466 ? -82.266 -25.038 171.185 1.00 50.25 466 GLU A N 1
ATOM 3413 C CA . GLU A 1 466 ? -83.212 -24.942 172.313 1.00 50.25 466 GLU A CA 1
ATOM 3414 C C . GLU A 1 466 ? -84.164 -26.155 172.409 1.00 50.25 466 GLU A C 1
ATOM 3416 O O . GLU A 1 466 ? -84.642 -26.476 173.495 1.00 50.25 466 GLU A O 1
ATOM 3421 N N . GLY A 1 467 ? -84.398 -26.885 171.310 1.00 47.88 467 GLY A N 1
ATOM 3422 C CA . GLY A 1 467 ? -85.260 -28.078 171.285 1.00 47.88 467 GLY A CA 1
ATOM 3423 C C . GLY A 1 467 ? -84.562 -29.413 171.595 1.00 47.88 467 GLY A C 1
ATOM 3424 O O . GLY A 1 467 ? -85.211 -30.355 172.046 1.00 47.88 467 GLY A O 1
ATOM 3425 N N . ASN A 1 468 ? -83.247 -29.522 171.377 1.00 43.91 468 ASN A N 1
ATOM 3426 C CA . ASN A 1 468 ? -82.524 -30.805 171.434 1.00 43.91 468 ASN A CA 1
ATOM 3427 C C . ASN A 1 468 ? -81.924 -31.180 172.804 1.00 43.91 468 ASN A C 1
ATOM 3429 O O . ASN A 1 468 ? -81.195 -32.169 172.902 1.00 43.91 468 ASN A O 1
ATOM 3433 N N . GLY A 1 469 ? -82.294 -30.477 173.879 1.00 49.28 469 GLY A N 1
ATOM 3434 C CA . GLY A 1 469 ? -81.933 -30.833 175.260 1.00 49.28 469 GLY A CA 1
ATOM 3435 C C . GLY A 1 469 ? -82.534 -32.150 175.786 1.00 49.28 469 GLY A C 1
ATOM 3436 O O . GLY A 1 469 ? -82.319 -32.484 176.944 1.00 49.28 469 GLY A O 1
ATOM 3437 N N . PHE A 1 470 ? -83.292 -32.893 174.968 1.00 52.03 470 PHE A N 1
ATOM 3438 C CA . PHE A 1 470 ? -84.028 -34.098 175.379 1.00 52.03 470 PHE A CA 1
ATOM 3439 C C . PHE A 1 470 ? -83.491 -35.423 174.797 1.00 52.03 470 PHE A C 1
ATOM 3441 O O . PHE A 1 470 ? -83.892 -36.490 175.253 1.00 52.03 470 PHE A O 1
ATOM 3448 N N . LEU A 1 471 ? -82.616 -35.403 173.778 1.00 57.12 471 LEU A N 1
ATOM 3449 C CA . LEU A 1 471 ? -82.310 -36.607 172.974 1.00 57.12 471 LEU A CA 1
ATOM 3450 C C . LEU A 1 471 ? -80.819 -36.849 172.669 1.00 57.12 471 LEU A C 1
ATOM 3452 O O . LEU A 1 471 ? -80.488 -37.443 171.642 1.00 57.12 471 LEU A O 1
ATOM 3456 N N . LYS A 1 472 ? -79.907 -36.463 173.576 1.00 48.25 472 LYS A N 1
ATOM 3457 C CA . LYS A 1 472 ? -78.511 -36.949 173.527 1.00 48.25 472 LYS A CA 1
ATOM 3458 C C . LYS A 1 472 ? -77.872 -37.353 174.867 1.00 48.25 472 LYS A C 1
ATOM 3460 O O . LYS A 1 472 ? -76.653 -37.413 174.960 1.00 48.25 472 LYS A O 1
ATOM 3465 N N . ASP A 1 473 ? -78.693 -37.785 175.828 1.00 47.47 473 ASP A N 1
ATOM 3466 C CA . ASP A 1 473 ? -78.293 -38.848 176.779 1.00 47.47 473 ASP A CA 1
ATOM 3467 C C . ASP A 1 473 ? -78.225 -40.228 176.094 1.00 47.47 473 ASP A C 1
ATOM 3469 O O . ASP A 1 473 ? -77.729 -41.209 176.645 1.00 47.47 473 ASP A O 1
ATOM 3473 N N . ILE A 1 474 ? -78.714 -40.319 174.854 1.00 44.44 474 ILE A N 1
ATOM 3474 C CA . ILE A 1 474 ? -78.592 -41.503 174.017 1.00 44.44 474 ILE A CA 1
ATOM 3475 C C . ILE A 1 474 ? -77.599 -41.186 172.895 1.00 44.44 474 ILE A C 1
ATOM 3477 O O . ILE A 1 474 ? -77.869 -40.345 172.037 1.00 44.44 474 ILE A O 1
ATOM 3481 N N . LYS A 1 475 ? -76.508 -41.969 172.865 1.00 40.75 475 LYS A N 1
ATOM 3482 C CA . LYS A 1 475 ? -75.651 -42.271 171.698 1.00 40.75 475 LYS A CA 1
ATOM 3483 C C . LYS A 1 475 ? -74.315 -41.522 171.549 1.00 40.75 475 LYS A C 1
ATOM 3485 O O . LYS A 1 475 ? -74.065 -40.845 170.549 1.00 40.75 475 LYS A O 1
ATOM 3490 N N . ASP A 1 476 ? -73.385 -41.847 172.448 1.00 43.56 476 ASP A N 1
ATOM 3491 C CA . ASP A 1 476 ? -71.956 -41.991 172.117 1.00 43.56 476 ASP A CA 1
ATOM 3492 C C . ASP A 1 476 ? -71.744 -43.195 171.171 1.00 43.56 476 ASP A C 1
ATOM 3494 O O . ASP A 1 476 ? -71.319 -44.278 171.573 1.00 43.56 476 ASP A O 1
ATOM 3498 N N . TRP A 1 477 ? -72.104 -43.055 169.889 1.00 38.34 477 TRP A N 1
ATOM 3499 C CA . TRP A 1 477 ? -71.909 -44.129 168.904 1.00 38.34 477 TRP A CA 1
ATOM 3500 C C . TRP A 1 477 ? -71.678 -43.585 167.483 1.00 38.34 477 TRP A C 1
ATOM 3502 O O . TRP A 1 477 ? -72.598 -43.043 166.871 1.00 38.34 477 TRP A O 1
ATOM 3512 N N . LEU A 1 478 ? -70.469 -43.848 166.960 1.00 38.31 478 LEU A N 1
ATOM 3513 C CA . LEU A 1 478 ? -70.046 -43.819 165.541 1.00 38.31 478 LEU A CA 1
ATOM 3514 C C . LEU A 1 478 ? -69.563 -42.481 164.905 1.00 38.31 478 LEU A C 1
ATOM 3516 O O . LEU A 1 478 ? -70.182 -41.924 164.008 1.00 38.31 478 LEU A O 1
ATOM 3520 N N . THR A 1 479 ? -68.387 -42.024 165.363 1.00 39.97 479 THR A N 1
ATOM 3521 C CA . THR A 1 479 ? -67.127 -41.780 164.589 1.00 39.97 479 THR A CA 1
ATOM 3522 C C . THR A 1 479 ? -67.071 -41.151 163.166 1.00 39.97 479 THR A C 1
ATOM 3524 O O . THR A 1 479 ? -67.495 -41.766 162.198 1.00 39.97 479 THR A O 1
ATOM 3527 N N . GLN A 1 480 ? -66.290 -40.049 163.074 1.00 32.03 480 GLN A N 1
ATOM 3528 C CA . GLN A 1 480 ? -65.191 -39.690 162.117 1.00 32.03 480 GLN A CA 1
ATOM 3529 C C . GLN A 1 480 ? -65.387 -39.539 160.568 1.00 32.03 480 GLN A C 1
ATOM 3531 O O . GLN A 1 480 ? -65.645 -40.509 159.875 1.00 32.03 480 GLN A O 1
ATOM 3536 N N . ALA A 1 481 ? -65.149 -38.304 160.059 1.00 30.80 481 ALA A N 1
ATOM 3537 C CA . ALA A 1 481 ? -64.120 -37.792 159.088 1.00 30.80 481 ALA A CA 1
ATOM 3538 C C . ALA A 1 481 ? -63.495 -38.684 157.950 1.00 30.80 481 ALA A C 1
ATOM 3540 O O . ALA A 1 481 ? -63.476 -39.896 158.125 1.00 30.80 481 ALA A O 1
ATOM 3541 N N . PRO A 1 482 ? -62.778 -38.160 156.894 1.00 49.47 482 PRO A N 1
ATOM 3542 C CA . PRO A 1 482 ? -62.652 -36.791 156.322 1.00 49.47 482 PRO A CA 1
ATOM 3543 C C . PRO A 1 482 ? -62.848 -36.626 154.744 1.00 49.47 482 PRO A C 1
ATOM 3545 O O . PRO A 1 482 ? -64.018 -36.601 154.375 1.00 49.47 482 PRO A O 1
ATOM 3548 N N . PRO A 1 483 ? -61.868 -36.379 153.802 1.00 54.53 483 PRO A N 1
ATOM 3549 C CA . PRO A 1 483 ? -61.923 -35.188 152.897 1.00 54.53 483 PRO A CA 1
ATOM 3550 C C . PRO A 1 483 ? -61.509 -35.321 151.375 1.00 54.53 483 PRO A C 1
ATOM 3552 O O . PRO A 1 483 ? -61.142 -36.393 150.913 1.00 54.53 483 PRO A O 1
ATOM 3555 N N . THR A 1 484 ? -61.444 -34.169 150.655 1.00 32.44 484 THR A N 1
ATOM 3556 C CA . THR A 1 484 ? -60.531 -33.752 149.517 1.00 32.44 484 THR A CA 1
ATOM 3557 C C . THR A 1 484 ? -60.489 -34.412 148.112 1.00 32.44 484 THR A C 1
ATOM 3559 O O . THR A 1 484 ? -60.586 -35.624 147.976 1.00 32.44 484 THR A O 1
ATOM 3562 N N . GLY A 1 485 ? -60.149 -33.582 147.096 1.00 34.06 485 GLY A N 1
ATOM 3563 C CA . GLY A 1 485 ? -59.480 -33.929 145.811 1.00 34.06 485 GLY A CA 1
ATOM 3564 C C . GLY A 1 485 ? -60.139 -33.278 144.565 1.00 34.06 485 GLY A C 1
ATOM 3565 O O . GLY A 1 485 ? -61.327 -33.511 144.378 1.00 34.06 485 GLY A O 1
ATOM 3566 N N . GLU A 1 486 ? -59.573 -32.363 143.748 1.00 33.66 486 GLU A N 1
ATOM 3567 C CA . GLU A 1 486 ? -58.274 -32.289 143.003 1.00 33.66 486 GLU A CA 1
ATOM 3568 C C . GLU A 1 486 ? -58.145 -33.340 141.866 1.00 33.66 486 GLU A C 1
ATOM 3570 O O . GLU A 1 486 ? -58.528 -34.484 142.079 1.00 33.66 486 GLU A O 1
ATOM 3575 N N . ASP A 1 487 ? -57.616 -33.094 140.649 1.00 38.81 487 ASP A N 1
ATOM 3576 C CA . ASP A 1 487 ? -57.240 -31.877 139.876 1.00 38.81 487 ASP A CA 1
ATOM 3577 C C . ASP A 1 487 ? -56.917 -32.284 138.390 1.00 38.81 487 ASP A C 1
ATOM 3579 O O . ASP A 1 487 ? -57.244 -33.403 137.993 1.00 38.81 487 ASP A O 1
ATOM 3583 N N . ALA A 1 488 ? -56.202 -31.438 137.613 1.00 29.31 488 ALA A N 1
ATOM 3584 C CA . ALA A 1 488 ? -55.199 -31.800 136.559 1.00 29.31 488 ALA A CA 1
ATOM 3585 C C . ALA A 1 488 ? -55.458 -31.546 135.035 1.00 29.31 488 ALA A C 1
ATOM 3587 O O . ALA A 1 488 ? -55.749 -32.434 134.239 1.00 29.31 488 ALA A O 1
ATOM 3588 N N . GLN A 1 489 ? -55.228 -30.295 134.618 1.00 39.31 489 GLN A N 1
ATOM 3589 C CA . GLN A 1 489 ? -54.191 -29.798 133.667 1.00 39.31 489 GLN A CA 1
ATOM 3590 C C . GLN A 1 489 ? -53.413 -30.684 132.624 1.00 39.31 489 GLN A C 1
ATOM 3592 O O . GLN A 1 489 ? -52.766 -31.647 133.006 1.00 39.31 489 GLN A O 1
ATOM 3597 N N . ILE A 1 490 ? -53.368 -30.186 131.352 1.00 44.81 490 ILE A N 1
ATOM 3598 C CA . ILE A 1 490 ? -52.289 -29.997 130.293 1.00 44.81 490 ILE A CA 1
ATOM 3599 C C . ILE A 1 490 ? -51.053 -30.960 130.153 1.00 44.81 490 ILE A C 1
ATOM 3601 O O . ILE A 1 490 ? -50.702 -31.586 131.144 1.00 44.81 490 ILE A O 1
ATOM 3605 N N . PRO A 1 491 ? -50.312 -31.078 128.988 1.00 51.38 491 PRO A N 1
ATOM 3606 C CA . PRO A 1 491 ? -49.435 -30.026 128.378 1.00 51.38 491 PRO A CA 1
ATOM 3607 C C . PRO A 1 491 ? -49.118 -30.093 126.829 1.00 51.38 491 PRO A C 1
ATOM 3609 O O . PRO A 1 491 ? -49.828 -30.730 126.060 1.00 51.38 491 PRO A O 1
ATOM 3612 N N . LYS A 1 492 ? -48.060 -29.371 126.371 1.00 47.41 492 LYS A N 1
ATOM 3613 C CA . LYS A 1 492 ? -47.633 -28.998 124.975 1.00 47.41 492 LYS A CA 1
ATOM 3614 C C . LYS A 1 492 ? -46.338 -29.704 124.459 1.00 47.41 492 LYS A C 1
ATOM 3616 O O . LYS A 1 492 ? -45.609 -30.220 125.303 1.00 47.41 492 LYS A O 1
ATOM 3621 N N . LYS A 1 493 ? -45.929 -29.538 123.164 1.00 32.03 493 LYS A N 1
ATOM 3622 C CA . LYS A 1 493 ? -44.496 -29.343 122.717 1.00 32.03 493 LYS A CA 1
ATOM 3623 C C . LYS A 1 493 ? -44.247 -28.857 121.244 1.00 32.03 493 LYS A C 1
ATOM 3625 O O . LYS A 1 493 ? -45.201 -28.782 120.481 1.00 32.03 493 LYS A O 1
ATOM 3630 N N . GLU A 1 494 ? -42.981 -28.522 120.885 1.00 36.03 494 GLU A N 1
ATOM 3631 C CA . GLU A 1 494 ? -42.459 -27.774 119.682 1.00 36.03 494 GLU A CA 1
ATOM 3632 C C . GLU A 1 494 ? -41.221 -28.420 118.933 1.00 36.03 494 GLU A C 1
ATOM 3634 O O . GLU A 1 494 ? -40.789 -29.496 119.348 1.00 36.03 494 GLU A O 1
ATOM 3639 N N . LEU A 1 495 ? -40.586 -27.671 117.973 1.00 37.56 495 LEU A N 1
ATOM 3640 C CA . LEU A 1 495 ? -39.227 -27.738 117.298 1.00 37.56 495 LEU A CA 1
ATOM 3641 C C . LEU A 1 495 ? -39.142 -28.341 115.856 1.00 37.56 495 LEU A C 1
ATOM 3643 O O . LEU A 1 495 ? -40.018 -29.119 115.501 1.00 37.56 495 LEU A O 1
ATOM 3647 N N . GLU A 1 496 ? -38.176 -28.057 114.936 1.00 35.50 496 GLU A N 1
ATOM 3648 C CA . GLU A 1 496 ? -36.939 -27.198 114.861 1.00 35.50 496 GLU A CA 1
ATOM 3649 C C . GLU A 1 496 ? -36.840 -26.413 113.488 1.00 35.50 496 GLU A C 1
ATOM 3651 O O . GLU A 1 496 ? -37.872 -26.026 112.946 1.00 35.50 496 GLU A O 1
ATOM 3656 N N . LYS A 1 497 ? -35.638 -26.116 112.922 1.00 40.94 497 LYS A N 1
ATOM 3657 C CA . LYS A 1 497 ? -35.345 -25.258 111.724 1.00 40.94 497 LYS A CA 1
ATOM 3658 C C . LYS A 1 497 ? -33.925 -25.546 111.139 1.00 40.94 497 LYS A C 1
ATOM 3660 O O . LYS A 1 497 ? -33.072 -25.871 111.953 1.00 40.94 497 LYS A O 1
ATOM 3665 N N . LYS A 1 498 ? -33.638 -25.393 109.815 1.00 35.41 498 LYS A N 1
ATOM 3666 C CA . LYS A 1 498 ? -32.296 -25.282 109.102 1.00 35.41 498 LYS A CA 1
ATOM 3667 C C . LYS A 1 498 ? -32.444 -25.491 107.563 1.00 35.41 498 LYS A C 1
ATOM 3669 O O . LYS A 1 498 ? -33.493 -25.974 107.161 1.00 35.41 498 LYS A O 1
ATOM 3674 N N . SER A 1 499 ? -31.443 -25.346 106.670 1.00 34.44 499 SER A N 1
ATOM 3675 C CA . SER A 1 499 ? -30.569 -24.209 106.249 1.00 34.44 499 SER A CA 1
ATOM 3676 C C . SER A 1 499 ? -29.808 -24.604 104.946 1.00 34.44 499 SER A C 1
ATOM 3678 O O . SER A 1 499 ? -29.532 -25.787 104.766 1.00 34.44 499 SER A O 1
ATOM 3680 N N . PHE A 1 500 ? -29.462 -23.668 104.044 1.00 31.98 500 PHE A N 1
ATOM 3681 C CA . PHE A 1 500 ? -28.876 -23.956 102.706 1.00 31.98 500 PHE A CA 1
ATOM 3682 C C . PHE A 1 500 ? -27.344 -24.186 102.674 1.00 31.98 500 PHE A C 1
ATOM 3684 O O . PHE A 1 500 ? -26.638 -23.869 103.628 1.00 31.98 500 PHE A O 1
ATOM 3691 N N . ASN A 1 501 ? -26.842 -24.728 101.551 1.00 38.72 501 ASN A N 1
ATOM 3692 C CA . ASN A 1 501 ? -25.423 -24.970 101.244 1.00 38.72 501 ASN A CA 1
ATOM 3693 C C . ASN A 1 501 ? -25.081 -24.404 99.847 1.00 38.72 501 ASN A C 1
ATOM 3695 O O . ASN A 1 501 ? -25.791 -24.692 98.884 1.00 38.72 501 ASN A O 1
ATOM 3699 N N . GLU A 1 502 ? -23.999 -23.630 99.740 1.00 48.03 502 GLU A N 1
ATOM 3700 C CA . GLU A 1 502 ? -23.515 -23.006 98.503 1.00 48.03 502 GLU A CA 1
ATOM 3701 C C . GLU A 1 502 ? -22.196 -23.651 98.054 1.00 48.03 502 GLU A C 1
ATOM 3703 O O . GLU A 1 502 ? -21.178 -23.498 98.724 1.00 48.03 502 GLU A O 1
ATOM 3708 N N . ASN A 1 503 ? -22.200 -24.357 96.916 1.00 46.47 503 ASN A N 1
ATOM 3709 C CA . ASN A 1 503 ? -21.013 -24.601 96.078 1.00 46.47 503 ASN A CA 1
ATOM 3710 C C . ASN A 1 503 ? -21.401 -25.384 94.813 1.00 46.47 503 ASN A C 1
ATOM 3712 O O . ASN A 1 503 ? -21.322 -26.612 94.777 1.00 46.47 503 ASN A O 1
ATOM 3716 N N . LEU A 1 504 ? -21.815 -24.682 93.756 1.00 41.25 504 LEU A N 1
ATOM 3717 C CA . LEU A 1 504 ? -21.990 -25.300 92.442 1.00 41.25 504 LEU A CA 1
ATOM 3718 C C . LEU A 1 504 ? -21.644 -24.316 91.318 1.00 41.25 504 LEU A C 1
ATOM 3720 O O . LEU A 1 504 ? -22.526 -23.653 90.784 1.00 41.25 504 LEU A O 1
ATOM 3724 N N . LEU A 1 505 ? -20.346 -24.219 91.005 1.00 34.06 505 LEU A N 1
ATOM 3725 C CA . LEU A 1 505 ? -19.756 -24.096 89.658 1.00 34.06 505 LEU A CA 1
ATOM 3726 C C . LEU A 1 505 ? -18.276 -23.697 89.777 1.00 34.06 505 LEU A C 1
ATOM 3728 O O . LEU A 1 505 ? -17.950 -22.586 90.186 1.00 34.06 505 LEU A O 1
ATOM 3732 N N . SER A 1 506 ? -17.377 -24.588 89.361 1.00 37.09 506 SER A N 1
ATOM 3733 C CA . SER A 1 506 ? -15.977 -24.267 89.077 1.00 37.09 506 SER A CA 1
ATOM 3734 C C . SER A 1 506 ? -15.760 -24.263 87.562 1.00 37.09 506 SER A C 1
ATOM 3736 O O . SER A 1 506 ? -16.155 -25.196 86.866 1.00 37.09 506 SER A O 1
ATOM 3738 N N . ILE A 1 507 ? -15.129 -23.208 87.042 1.00 37.59 507 ILE A N 1
ATOM 3739 C CA . ILE A 1 507 ? -14.680 -23.123 85.645 1.00 37.59 507 ILE A CA 1
ATOM 3740 C C . ILE A 1 507 ? -13.158 -23.011 85.661 1.00 37.59 507 ILE A C 1
ATOM 3742 O O . ILE A 1 507 ? -12.605 -22.135 86.325 1.00 37.59 507 ILE A O 1
ATOM 3746 N N . SER A 1 508 ? -12.482 -23.897 84.931 1.00 39.12 508 SER A N 1
ATOM 3747 C CA . SER A 1 508 ? -11.022 -23.961 84.868 1.00 39.12 508 SER A CA 1
ATOM 3748 C C . SER A 1 508 ? -10.502 -23.901 83.430 1.00 39.12 508 SER A C 1
ATOM 3750 O O . SER A 1 508 ? -10.802 -24.790 82.639 1.00 39.12 508 SER A O 1
ATOM 3752 N N . ALA A 1 509 ? -9.622 -22.921 83.196 1.00 44.41 509 ALA A N 1
ATOM 3753 C CA . ALA A 1 509 ? -8.688 -22.759 82.074 1.00 44.41 509 ALA A CA 1
ATOM 3754 C C . ALA A 1 509 ? -9.248 -22.369 80.676 1.00 44.41 509 ALA A C 1
ATOM 3756 O O . ALA A 1 509 ? -10.210 -22.965 80.196 1.00 44.41 509 ALA A O 1
ATOM 3757 N N . PRO A 1 510 ? -8.601 -21.404 79.983 1.00 56.75 510 PRO A N 1
ATOM 3758 C CA . PRO A 1 510 ? -8.864 -21.073 78.585 1.00 56.75 510 PRO A CA 1
ATOM 3759 C C . PRO A 1 510 ? -7.874 -21.770 77.635 1.00 56.75 510 PRO A C 1
ATOM 3761 O O . PRO A 1 510 ? -6.668 -21.796 77.884 1.00 56.75 510 PRO A O 1
ATOM 3764 N N . SER A 1 511 ? -8.354 -22.250 76.490 1.00 55.75 511 SER A N 1
ATOM 3765 C CA . SER A 1 511 ? -7.506 -22.551 75.332 1.00 55.75 511 SER A CA 1
ATOM 3766 C C . SER A 1 511 ? -8.272 -22.285 74.037 1.00 55.75 511 SER A C 1
ATOM 3768 O O . SER A 1 511 ? -9.362 -22.811 73.816 1.00 55.75 511 SER A O 1
ATOM 3770 N N . CYS A 1 512 ? -7.716 -21.419 73.191 1.00 59.31 512 CYS A N 1
ATOM 3771 C CA . CYS A 1 512 ? -8.331 -21.051 71.920 1.00 59.31 512 CYS A CA 1
ATOM 3772 C C . CYS A 1 512 ? -7.950 -22.049 70.813 1.00 59.31 512 CYS A C 1
ATOM 3774 O O . CYS A 1 512 ? -6.875 -22.654 70.890 1.00 59.31 512 CYS A O 1
ATOM 3776 N N . PRO A 1 513 ? -8.812 -22.265 69.799 1.00 61.38 513 PRO A N 1
ATOM 3777 C CA . PRO A 1 513 ? -8.528 -23.214 68.727 1.00 61.38 513 PRO A CA 1
ATOM 3778 C C . PRO A 1 513 ? -7.287 -22.814 67.909 1.00 61.38 513 PRO A C 1
ATOM 3780 O O . PRO A 1 513 ? -7.029 -21.621 67.749 1.00 61.38 513 PRO A O 1
ATOM 3783 N N . PRO A 1 514 ? -6.538 -23.783 67.350 1.00 60.09 514 PRO A N 1
ATOM 3784 C CA . PRO A 1 514 ? -5.389 -23.491 66.497 1.00 60.09 514 PRO A CA 1
ATOM 3785 C C . PRO A 1 514 ? -5.792 -22.774 65.198 1.00 60.09 514 PRO A C 1
ATOM 3787 O O . PRO A 1 514 ? -6.853 -23.040 64.632 1.00 60.09 514 PRO A O 1
ATOM 3790 N N . ASP A 1 515 ? -4.907 -21.898 64.716 1.00 62.53 515 ASP A N 1
ATOM 3791 C CA . ASP A 1 515 ? -5.094 -21.073 63.516 1.00 62.53 515 ASP A CA 1
ATOM 3792 C C . ASP A 1 515 ? -5.506 -21.873 62.272 1.00 62.53 515 ASP A C 1
ATOM 3794 O O . ASP A 1 515 ? -4.868 -22.865 61.896 1.00 62.53 515 ASP A O 1
ATOM 3798 N N . TRP A 1 516 ? -6.523 -21.382 61.565 1.00 60.84 516 TRP A N 1
ATOM 3799 C CA . TRP A 1 516 ? -7.009 -22.013 60.343 1.00 60.84 516 TRP A CA 1
ATOM 3800 C C . TRP A 1 516 ? -6.182 -21.564 59.132 1.00 60.84 516 TRP A C 1
ATOM 3802 O O . TRP A 1 516 ? -5.925 -20.374 58.928 1.00 60.84 516 TRP A O 1
ATOM 3812 N N . GLN A 1 517 ? -5.755 -22.525 58.312 1.00 59.50 517 GLN A N 1
ATOM 3813 C CA . GLN A 1 517 ? -4.998 -22.283 57.083 1.00 59.50 517 GLN A CA 1
ATOM 3814 C C . GLN A 1 517 ? -5.808 -22.773 55.884 1.00 59.50 517 GLN A C 1
ATOM 3816 O O . GLN A 1 517 ? -6.336 -23.886 55.902 1.00 59.50 517 GLN A O 1
ATOM 3821 N N . PHE A 1 518 ? -5.884 -21.948 54.843 1.00 59.50 518 PHE A N 1
ATOM 3822 C CA . PHE A 1 518 ? -6.565 -22.269 53.595 1.00 59.50 518 PHE A CA 1
ATOM 3823 C C . PHE A 1 518 ? -5.579 -22.138 52.431 1.00 59.50 518 PHE A C 1
ATOM 3825 O O . PHE A 1 518 ? -5.053 -21.052 52.177 1.00 59.50 518 PHE A O 1
ATOM 3832 N N . ASN A 1 519 ? -5.345 -23.260 51.748 1.00 54.94 519 ASN A N 1
ATOM 3833 C CA . ASN A 1 519 ? -4.553 -23.361 50.526 1.00 54.94 519 ASN A CA 1
ATOM 3834 C C . ASN A 1 519 ? -5.495 -23.737 49.379 1.00 54.94 519 ASN A C 1
ATOM 3836 O O . ASN A 1 519 ? -6.205 -24.743 49.472 1.00 54.94 519 ASN A O 1
ATOM 3840 N N . TRP A 1 520 ? -5.510 -22.941 48.311 1.00 52.06 520 TRP A N 1
ATOM 3841 C CA . TRP A 1 520 ? -6.327 -23.221 47.131 1.00 52.06 520 TRP A CA 1
ATOM 3842 C C . TRP A 1 520 ? -5.485 -23.144 45.860 1.00 52.06 520 TRP A C 1
ATOM 3844 O O . TRP A 1 520 ? -4.928 -22.096 45.525 1.00 52.06 520 TRP A O 1
ATOM 3854 N N . VAL A 1 521 ? -5.409 -24.267 45.143 1.00 52.31 521 VAL A N 1
ATOM 3855 C CA . VAL A 1 521 ? -4.771 -24.368 43.826 1.00 52.31 521 VAL A CA 1
ATOM 3856 C C . VAL A 1 521 ? -5.789 -23.991 42.750 1.00 52.31 521 VAL A C 1
ATOM 3858 O O . VAL A 1 521 ? -6.856 -24.599 42.663 1.00 52.31 521 VAL A O 1
ATOM 3861 N N . THR A 1 522 ? -5.448 -23.029 41.894 1.00 60.12 522 THR A N 1
ATOM 3862 C CA . THR A 1 522 ? -6.234 -22.670 40.701 1.00 60.12 522 THR A CA 1
ATOM 3863 C C . THR A 1 522 ? -5.366 -22.775 39.439 1.00 60.12 522 THR A C 1
ATOM 3865 O O . THR A 1 522 ? -4.137 -22.780 39.557 1.00 60.12 522 THR A O 1
ATOM 3868 N N . PRO A 1 523 ? -5.943 -22.807 38.217 1.00 47.16 523 PRO A N 1
ATOM 3869 C CA . PRO A 1 523 ? -5.171 -22.897 36.968 1.00 47.16 523 PRO A CA 1
ATOM 3870 C C . PRO A 1 523 ? -4.184 -21.744 36.710 1.00 47.16 523 PRO A C 1
ATOM 3872 O O . PRO A 1 523 ? -3.400 -21.822 35.770 1.00 47.16 523 PRO A O 1
ATOM 3875 N N . PHE A 1 524 ? -4.220 -20.684 37.527 1.00 46.06 524 PHE A N 1
ATOM 3876 C CA . PHE A 1 524 ? -3.354 -19.507 37.424 1.00 46.06 524 PHE A CA 1
ATOM 3877 C C . PHE A 1 524 ? -2.446 -19.302 38.654 1.00 46.06 524 PHE A C 1
ATOM 3879 O O . PHE A 1 524 ? -1.758 -18.287 38.735 1.00 46.06 524 PHE A O 1
ATOM 3886 N N . GLY A 1 525 ? -2.418 -20.253 39.599 1.00 49.97 525 GLY A N 1
ATOM 3887 C CA . GLY A 1 525 ? -1.540 -20.224 40.776 1.00 49.97 525 GLY A CA 1
ATOM 3888 C C . GLY A 1 525 ? -2.217 -20.651 42.083 1.00 49.97 525 GLY A C 1
ATOM 3889 O O . GLY A 1 525 ? -3.437 -20.839 42.149 1.00 49.97 525 GLY A O 1
ATOM 3890 N N . THR A 1 526 ? -1.402 -20.809 43.127 1.00 54.31 526 THR A N 1
ATOM 3891 C CA . THR A 1 526 ? -1.817 -21.112 44.505 1.00 54.31 526 THR A CA 1
ATOM 3892 C C . THR A 1 526 ? -2.006 -19.852 45.342 1.00 54.31 526 THR A C 1
ATOM 3894 O O . THR A 1 526 ? -1.191 -18.932 45.289 1.00 54.31 526 THR A O 1
ATOM 3897 N N . ILE A 1 527 ? -3.055 -19.839 46.166 1.00 58.38 527 ILE A N 1
ATOM 3898 C CA . ILE A 1 527 ? -3.285 -18.812 47.189 1.00 58.38 527 ILE A CA 1
ATOM 3899 C C . ILE A 1 527 ? -3.225 -19.475 48.568 1.00 58.38 527 ILE A C 1
ATOM 3901 O O . ILE A 1 527 ? -4.003 -20.386 48.846 1.00 58.38 527 ILE A O 1
ATOM 3905 N N . ASP A 1 528 ? -2.332 -18.976 49.426 1.00 58.00 528 ASP A N 1
ATOM 3906 C CA . ASP A 1 528 ? -2.192 -19.361 50.834 1.00 58.00 528 ASP A CA 1
ATOM 3907 C C . ASP A 1 528 ? -2.558 -18.183 51.751 1.00 58.00 528 ASP A C 1
ATOM 3909 O O . ASP A 1 528 ? -1.955 -17.107 51.682 1.00 58.00 528 ASP A O 1
ATOM 3913 N N . LYS A 1 529 ? -3.529 -18.385 52.649 1.00 58.88 529 LYS A N 1
ATOM 3914 C CA . LYS A 1 529 ? -3.902 -17.424 53.703 1.00 58.88 529 LYS A CA 1
ATOM 3915 C C . LYS A 1 529 ? -4.127 -18.144 55.034 1.00 58.88 529 LYS A C 1
ATOM 3917 O O . LYS A 1 529 ? -4.678 -19.243 55.077 1.00 58.88 529 LYS A O 1
ATOM 3922 N N . LYS A 1 530 ? -3.719 -17.491 56.126 1.00 59.72 530 LYS A N 1
ATOM 3923 C CA . LYS A 1 530 ? -3.948 -17.933 57.509 1.00 59.72 530 LYS A CA 1
ATOM 3924 C C . LYS A 1 530 ? -4.887 -16.960 58.217 1.00 59.72 530 LYS A C 1
ATOM 3926 O O . LYS A 1 530 ? -4.780 -15.754 57.991 1.00 59.72 530 LYS A O 1
ATOM 3931 N N . VAL A 1 531 ? -5.766 -17.482 59.065 1.00 57.91 531 VAL A N 1
ATOM 3932 C CA . VAL A 1 531 ? -6.653 -16.718 59.952 1.00 57.91 531 VAL A CA 1
ATOM 3933 C C . VAL A 1 531 ? -6.406 -17.208 61.375 1.00 57.91 531 VAL A C 1
ATOM 3935 O O . VAL A 1 531 ? -6.570 -18.399 61.645 1.00 57.91 531 VAL A O 1
ATOM 3938 N N . SER A 1 532 ? -5.991 -16.307 62.269 1.00 61.03 532 SER A N 1
ATOM 3939 C CA . SER A 1 532 ? -5.766 -16.647 63.674 1.00 61.03 532 SER A CA 1
ATOM 3940 C C . SER A 1 532 ? -7.023 -16.432 64.507 1.00 61.03 532 SER A C 1
ATOM 3942 O O . SER A 1 532 ? -7.736 -15.445 64.327 1.00 61.03 532 SER A O 1
ATOM 3944 N N . TYR A 1 533 ? -7.288 -17.354 65.432 1.00 64.44 533 TYR A N 1
ATOM 3945 C CA . TYR A 1 533 ? -8.384 -17.223 66.396 1.00 64.44 533 TYR A CA 1
ATOM 3946 C C . TYR A 1 533 ? -7.996 -16.410 67.642 1.00 64.44 533 TYR A C 1
ATOM 3948 O O . TYR A 1 533 ? -8.871 -16.094 68.450 1.00 64.44 533 TYR A O 1
ATOM 3956 N N . GLN A 1 534 ? -6.718 -16.035 67.790 1.00 65.25 534 GLN A N 1
ATOM 3957 C CA . GLN A 1 534 ? -6.218 -15.312 68.961 1.00 65.25 534 GLN A CA 1
ATOM 3958 C C . GLN A 1 534 ? -6.870 -13.926 69.110 1.00 65.25 534 GLN A C 1
ATOM 3960 O O . GLN A 1 534 ? -7.423 -13.628 70.167 1.00 65.25 534 GLN A O 1
ATOM 3965 N N . ASP A 1 535 ? -6.928 -13.140 68.027 1.00 60.84 535 ASP A N 1
ATOM 3966 C CA . ASP A 1 535 ? -7.533 -11.793 68.013 1.00 60.84 535 ASP A CA 1
ATOM 3967 C C . ASP A 1 535 ? -9.011 -11.796 68.461 1.00 60.84 535 ASP A C 1
ATOM 3969 O O . ASP A 1 535 ? -9.508 -10.855 69.084 1.00 60.84 535 ASP A O 1
ATOM 3973 N N . LEU A 1 536 ? -9.728 -12.882 68.150 1.00 60.69 536 LEU A N 1
ATOM 3974 C CA . LEU A 1 536 ? -11.140 -13.075 68.483 1.00 60.69 536 LEU A CA 1
ATOM 3975 C C . LEU A 1 536 ? -11.325 -13.450 69.962 1.00 60.69 536 LEU A C 1
ATOM 3977 O O . LEU A 1 536 ? -12.263 -12.984 70.612 1.00 60.69 536 LEU A O 1
ATOM 3981 N N . CYS A 1 537 ? -10.408 -14.253 70.503 1.00 65.38 537 CYS A N 1
ATOM 3982 C CA . CYS A 1 537 ? -10.378 -14.599 71.919 1.00 65.38 537 CYS A CA 1
ATOM 3983 C C . CYS A 1 537 ? -10.056 -13.391 72.805 1.00 65.38 537 CYS A C 1
ATOM 3985 O O . CYS A 1 537 ? -10.789 -13.137 73.766 1.00 65.38 537 CYS A O 1
ATOM 3987 N N . ASP A 1 538 ? -9.033 -12.612 72.452 1.00 64.62 538 ASP A N 1
ATOM 3988 C CA . ASP A 1 538 ? -8.586 -11.456 73.238 1.00 64.62 538 ASP A CA 1
ATOM 3989 C C . ASP A 1 538 ? -9.674 -10.365 73.322 1.00 64.62 538 ASP A C 1
ATOM 3991 O O . ASP A 1 538 ? -9.829 -9.700 74.348 1.00 64.62 538 ASP A O 1
ATOM 3995 N N . SER A 1 539 ? -10.522 -10.250 72.292 1.00 60.31 539 SER A N 1
ATOM 3996 C CA . SER A 1 539 ? -11.693 -9.360 72.281 1.00 60.31 539 SER A CA 1
ATOM 3997 C C . SER A 1 539 ? -12.850 -9.824 73.190 1.00 60.31 539 SER A C 1
ATOM 3999 O O . SER A 1 539 ? -13.695 -9.018 73.581 1.00 60.31 539 SER A O 1
ATOM 4001 N N . SER A 1 540 ? -12.907 -11.108 73.566 1.00 61.88 540 SER A N 1
ATOM 4002 C CA . SER A 1 540 ? -14.051 -11.709 74.280 1.00 61.88 540 SER A CA 1
ATOM 4003 C C . SER A 1 540 ? -13.942 -11.708 75.815 1.00 61.88 540 SER A C 1
ATOM 4005 O O . SER A 1 540 ? -14.943 -11.916 76.505 1.00 61.88 540 SER A O 1
ATOM 4007 N N . GLY A 1 541 ? -12.757 -11.421 76.373 1.00 60.22 541 GLY A N 1
ATOM 4008 C CA . GLY A 1 541 ? -12.470 -11.562 77.811 1.00 60.22 541 GLY A CA 1
ATOM 4009 C C . GLY A 1 541 ? -13.350 -10.726 78.756 1.00 60.22 541 GLY A C 1
ATOM 4010 O O . GLY A 1 541 ? -13.540 -11.095 79.915 1.00 60.22 541 GLY A O 1
ATOM 4011 N N . TRP A 1 542 ? -13.955 -9.634 78.273 1.00 62.91 542 TRP A N 1
ATOM 4012 C CA . TRP A 1 542 ? -14.844 -8.783 79.077 1.00 62.91 542 TRP A CA 1
ATOM 4013 C C . TRP A 1 542 ? -16.161 -9.473 79.482 1.00 62.91 542 TRP A C 1
ATOM 4015 O O . TRP A 1 542 ? -16.746 -9.119 80.508 1.00 62.91 542 TRP A O 1
ATOM 4025 N N . LEU A 1 543 ? -16.609 -10.493 78.737 1.00 62.38 543 LEU A N 1
ATOM 4026 C CA . LEU A 1 543 ? -17.836 -11.238 79.048 1.00 62.38 543 LEU A CA 1
ATOM 4027 C C . LEU A 1 543 ? -17.726 -12.022 80.365 1.00 62.38 543 LEU A C 1
ATO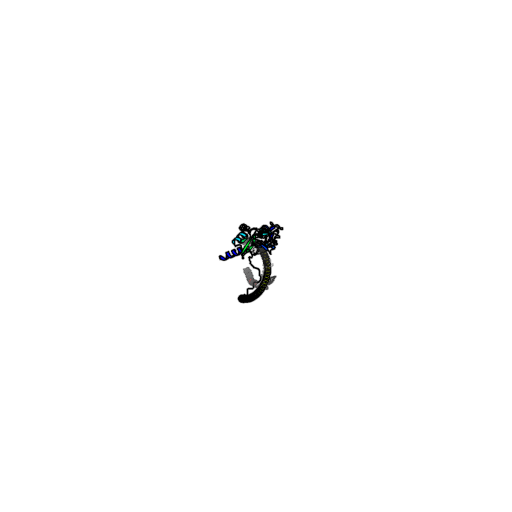M 4029 O O . LEU A 1 543 ? -18.714 -12.138 81.089 1.00 62.38 543 LEU A O 1
ATOM 4033 N N . GLY A 1 544 ? -16.530 -12.503 80.727 1.00 61.34 544 GLY A N 1
ATOM 4034 C CA . GLY A 1 544 ? -16.304 -13.183 82.009 1.00 61.34 544 GLY A CA 1
ATOM 4035 C C . GLY A 1 544 ? -16.566 -12.267 83.209 1.00 61.34 544 GLY A C 1
ATOM 4036 O O . GLY A 1 544 ? -17.234 -12.661 84.165 1.00 61.34 544 GLY A O 1
ATOM 4037 N N . TYR A 1 545 ? -16.125 -11.008 83.123 1.00 63.78 545 TYR A N 1
ATOM 4038 C CA . TYR A 1 545 ? -16.386 -9.996 84.149 1.00 63.78 545 TYR A CA 1
ATOM 4039 C C . TYR A 1 545 ? -17.864 -9.581 84.208 1.00 63.78 545 TYR A C 1
ATOM 4041 O O . TYR A 1 545 ? -18.374 -9.314 85.295 1.00 63.78 545 TYR A O 1
ATOM 4049 N N . LEU A 1 546 ? -18.575 -9.588 83.073 1.00 64.94 546 LEU A N 1
ATOM 4050 C CA . LEU A 1 546 ? -20.017 -9.322 83.026 1.00 64.94 546 LEU A CA 1
ATOM 4051 C C . LEU A 1 546 ? -20.818 -10.393 83.786 1.00 64.94 546 LEU A C 1
ATOM 4053 O O . LEU A 1 546 ? -21.667 -10.054 84.611 1.00 64.94 546 LEU A O 1
ATOM 4057 N N . PHE A 1 547 ? -20.528 -11.679 83.561 1.00 65.62 547 PHE A N 1
ATOM 4058 C CA . PHE A 1 547 ? -21.201 -12.768 84.279 1.00 65.62 547 PHE A CA 1
ATOM 4059 C C . PHE A 1 547 ? -20.862 -12.789 85.773 1.00 65.62 547 PHE A C 1
ATOM 4061 O O . PHE A 1 547 ? -21.758 -13.033 86.580 1.00 65.62 547 PHE A O 1
ATOM 4068 N N . LEU A 1 548 ? -19.620 -12.462 86.149 1.00 67.19 548 LEU A N 1
ATOM 4069 C CA . LEU A 1 548 ? -19.222 -12.320 87.553 1.00 67.19 548 LEU A CA 1
ATOM 4070 C C . LEU A 1 548 ? -19.967 -11.160 88.243 1.00 67.19 548 LEU A C 1
ATOM 4072 O O . LEU A 1 548 ? -20.447 -11.304 89.365 1.00 67.19 548 LEU A O 1
ATOM 4076 N N . ALA A 1 549 ? -20.128 -10.018 87.567 1.00 63.59 549 ALA A N 1
ATOM 4077 C CA . ALA A 1 549 ? -20.905 -8.895 88.092 1.00 63.59 549 ALA A CA 1
ATOM 4078 C C . ALA A 1 549 ? -22.393 -9.254 88.274 1.00 63.59 549 ALA A C 1
ATOM 4080 O O . ALA A 1 549 ? -22.993 -8.907 89.293 1.00 63.59 549 ALA A O 1
ATOM 4081 N N . ILE A 1 550 ? -22.983 -9.993 87.327 1.00 68.94 550 ILE A N 1
ATOM 4082 C CA . ILE A 1 550 ? -24.375 -10.460 87.417 1.00 68.94 550 ILE A CA 1
ATOM 4083 C C . ILE A 1 550 ? -24.559 -11.433 88.592 1.00 68.94 550 ILE A C 1
ATOM 4085 O O . ILE A 1 550 ? -25.533 -11.296 89.335 1.00 68.94 550 ILE A O 1
ATOM 4089 N N . SER A 1 551 ? -23.633 -12.371 88.821 1.00 65.56 551 SER A N 1
ATOM 4090 C CA . SER A 1 551 ? -23.732 -13.300 89.955 1.00 65.56 551 SER A CA 1
ATOM 4091 C C . SER A 1 551 ? -23.533 -12.611 91.310 1.00 65.56 551 SER A C 1
ATOM 4093 O O . SER A 1 551 ? -24.279 -12.921 92.239 1.00 65.56 551 SER A O 1
ATOM 4095 N N . TYR A 1 552 ? -22.659 -11.601 91.424 1.00 64.19 552 TYR A N 1
ATOM 4096 C CA . TYR A 1 552 ? -22.586 -10.762 92.632 1.00 64.19 552 TYR A CA 1
ATOM 4097 C C . TYR A 1 552 ? -23.870 -9.949 92.880 1.00 64.19 552 TYR A C 1
ATOM 4099 O O . TYR A 1 552 ? -24.310 -9.845 94.025 1.00 64.19 552 TYR A O 1
ATOM 4107 N N . VAL A 1 553 ? -24.518 -9.410 91.839 1.00 65.00 553 VAL A N 1
ATOM 4108 C CA . VAL A 1 553 ? -25.793 -8.671 91.975 1.00 65.00 553 VAL A CA 1
ATOM 4109 C C . VAL A 1 553 ? -26.956 -9.593 92.364 1.00 65.00 553 VAL A C 1
ATOM 4111 O O . VAL A 1 553 ? -27.809 -9.204 93.164 1.00 65.00 553 VAL A O 1
ATOM 4114 N N . ILE A 1 554 ? -26.991 -10.824 91.844 1.00 65.69 554 ILE A N 1
ATOM 4115 C CA . ILE A 1 554 ? -27.996 -11.828 92.226 1.00 65.69 554 ILE A CA 1
ATOM 4116 C C . ILE A 1 554 ? -27.754 -12.310 93.665 1.00 65.69 554 ILE A C 1
ATOM 4118 O O . ILE A 1 554 ? -28.702 -12.344 94.448 1.00 65.69 554 ILE A O 1
ATOM 4122 N N . GLY A 1 555 ? -26.502 -12.576 94.055 1.00 61.19 555 GLY A N 1
ATOM 4123 C CA . GLY A 1 555 ? -26.142 -12.900 95.440 1.00 61.19 555 GLY A CA 1
ATOM 4124 C C . GLY A 1 555 ? -26.523 -11.788 96.425 1.00 61.19 555 GLY A C 1
ATOM 4125 O O . GLY A 1 555 ? -27.157 -12.053 97.443 1.00 61.19 555 GLY A O 1
ATOM 4126 N N . ALA A 1 556 ? -26.254 -10.523 96.082 1.00 55.44 556 ALA A N 1
ATOM 4127 C CA . ALA A 1 556 ? -26.655 -9.374 96.897 1.00 55.44 556 ALA A CA 1
ATOM 4128 C C . ALA A 1 556 ? -28.185 -9.247 97.055 1.00 55.44 556 ALA A C 1
ATOM 4130 O O . ALA A 1 556 ? -28.658 -8.869 98.128 1.00 55.44 556 ALA A O 1
ATOM 4131 N N . ARG A 1 557 ? -28.974 -9.604 96.028 1.00 52.09 557 ARG A N 1
ATOM 4132 C CA . ARG A 1 557 ? -30.445 -9.665 96.131 1.00 52.09 557 ARG A CA 1
ATOM 4133 C C . ARG A 1 557 ? -30.956 -10.810 97.003 1.00 52.09 557 ARG A C 1
ATOM 4135 O O . ARG A 1 557 ? -32.018 -10.656 97.591 1.00 52.09 557 ARG A O 1
ATOM 4142 N N . ILE A 1 558 ? -30.239 -11.929 97.077 1.00 55.09 558 ILE A N 1
ATOM 4143 C CA . ILE A 1 558 ? -30.606 -13.056 97.948 1.00 55.09 558 ILE A CA 1
ATOM 4144 C C . ILE A 1 558 ? -30.280 -12.713 99.410 1.00 55.09 558 ILE A C 1
ATOM 4146 O O . ILE A 1 558 ? -31.107 -12.936 100.287 1.00 55.09 558 ILE A O 1
ATOM 4150 N N . VAL A 1 559 ? -29.127 -12.088 99.675 1.00 49.66 559 VAL A N 1
ATOM 4151 C CA . VAL A 1 559 ? -28.700 -11.720 101.040 1.00 49.66 559 VAL A CA 1
ATOM 4152 C C . VAL A 1 559 ? -29.502 -10.550 101.629 1.00 49.66 559 VAL A C 1
ATOM 4154 O O . VAL A 1 559 ? -29.738 -10.536 102.832 1.00 49.66 559 VAL A O 1
ATOM 4157 N N . MET A 1 560 ? -29.964 -9.592 100.816 1.00 53.34 560 MET A N 1
ATOM 4158 C CA . MET A 1 560 ? -30.841 -8.495 101.275 1.00 53.34 560 MET A CA 1
ATOM 4159 C C . MET A 1 560 ? -32.339 -8.751 101.014 1.00 53.34 560 MET A C 1
ATOM 4161 O O . MET A 1 560 ? -33.127 -7.808 100.991 1.00 53.34 560 MET A O 1
ATOM 4165 N N . GLY A 1 561 ? -32.725 -10.008 100.766 1.00 47.75 561 GLY A N 1
ATOM 4166 C CA . GLY A 1 561 ? -34.111 -10.411 100.496 1.00 47.75 561 GLY A CA 1
ATOM 4167 C C . GLY A 1 561 ? -34.925 -10.819 101.730 1.00 47.75 561 GLY A C 1
ATOM 4168 O O . GLY A 1 561 ? -36.146 -10.862 101.632 1.00 47.75 561 GLY A O 1
ATOM 4169 N N . ASP A 1 562 ? -34.270 -11.082 102.867 1.00 43.72 562 ASP A N 1
ATOM 4170 C CA . ASP A 1 562 ? -34.893 -11.476 104.143 1.00 43.72 562 ASP A CA 1
ATOM 4171 C C . ASP A 1 562 ? -34.321 -10.641 105.314 1.00 43.72 562 ASP A C 1
ATOM 4173 O O . ASP A 1 562 ? -33.523 -11.122 106.126 1.00 43.72 562 ASP A O 1
ATOM 4177 N N . SER A 1 563 ? -34.713 -9.363 105.394 1.00 38.16 563 SER A N 1
ATOM 4178 C CA . SER A 1 563 ? -34.643 -8.491 106.589 1.00 38.16 563 SER A CA 1
ATOM 4179 C C . SER A 1 563 ? -35.592 -7.301 106.451 1.00 38.16 563 SER A C 1
ATOM 4181 O O . SER A 1 563 ? -35.421 -6.544 105.472 1.00 38.16 563 SER A O 1
#

Sequence (563 aa):
MKFFKYLIFIFLSLFSLSAIAECLKYQVNGKTFDTLNQACDQIYTNTGMPRDTTVCSVYAGLSIQLTTYKGDFISNYGTVQKDPNCIPCEAQYIYSKPINVPGWTNWNVDQITAYSNKIQGQTACYKGCKYKNPSMTGDTTSDSMKLMFGDGVKDASCPATATEPPNTPYPDNVTPPTDGCKNGEAYCDKPPTGCPSGYTSGSFNGKLICVKNNPDPTKPNPNDPNNGKGEGSCNGTNNCNTTNFDDSKIINAINDSKNAITTSISNAVTSITNSLTTINESISTVANAVKETTNAVNNNTNAVNAVKSSVDALHNTINAVTTAVNNNTSAVTSAVRANTTATNAVKASVDALNSSISTVTSAVDKNTNAVNANGDKVTKAVNDNTTATNAVKTAIDNLNTAVNSVSNAVNATGKNTVDAVNANGKNTVDAVNANGKNTVDAVNAGTQATKENGKKLDGINDSVKEGNGFLKDIKDWLTQAPPTGEDAQIPKKELEKKSFNENLLSISAPSCPPDWQFNWVTPFGTIDKKVSYQDLCDSSGWLGYLFLAISYVIGARIVMGDS